Protein AF-A0A0D2S677-F1 (afdb_monomer_lite)

Secondary structure (DSSP, 8-state):
-HHHHHHHHHHHHHHHHHHHHHHHHHHHHHHTTTS-HHHHHHHHHHHHHHHHHHHHHHHHHHHHHHTSS-TTTHHHHHHHSTHHHHHHHHHHHHHHHHHHHHHHHHHHS--THHHHHHHHHHHHHHHHHHHHHHHHHHHHHHHHHTS-S-------------------------------------------------------------------------SHHHHHHHHHHHHHHHHHHHHHHHHHHHHHHHHHHHHHHHHHHHHHHHHHHHHHHHHHHHHHHHHHHHHHHHHHHHHHHHHHHHHHHHHHHHHHHHHHHHHHHHHHHHHHHHHHHHHHHHHHHHHHHHHHHHHHHHHHHHHHHHHHHHHHHHHHHHHHHHHHHHHHHHHHHHHHHHHHHHHHHHHHHHHHHHHHHHHHHHHHHHHHHHHHHHHHHHHHHHHHHHHHHHHHHHHHHHHHHHHHHHHHHHHHHHHHHHHHHHHHHHHHHHHHHHHHHHHHHHHHHHHHHHHHHHHHHHHHHHHHHHHHHHHHTTTGGGS-S-SSS--

InterPro domains:
  IPR011684 Protein Networked (NET), actin-binding (NAB) domain [PF07765] (74-137)
  IPR011684 Protein Networked (NET), actin-binding (NAB) domain [PS51774] (72-143)
  IPR051861 NET actin-binding domain-containing protein [PTHR32258] (63-414)

Sequence (547 aa):
VPSHTLHLLVLFLHFILFICFFIIIILSKFIQKLCSKPIFHFCSALLLLSFFSLRQKMEVDMMNKVDSKNLKSCWWDSHLNPENSEWLAENSKEMDLNVKQIVKLVEDNSEDVTKSKVIVQVQELYRIYRNLAERYDHLTGELRKTQGPDSGLDQISPMVTPDKPVQQASSFSSVGGSSEKEGTESSSFSSDSDSESFISSVNVYLSSAMDTDKSKMRENRRYEELNEKLTRYEEELRDSNLKLLLAEEEIVKLNTKLKKSESLELELQKQIIELEACFSNSNSEVMRLMEELSTSKENIKASEEEIVMLNAQNLRYENDLLNRGHEVEELKGALCDARDNFSIQKASFQSEIFGLLEKETLLEARLKEWELHGSVLEEKIRQRETKNSEIESLLVVQETNLQGQINQLKTELNEKGIHIEALNKNLDKMKLKYDMLMKDKDCVTATVNNLVAEVRSRDLQIRQMEDHLQQLSKEHMQLTKNLEDELKLKIKDLEKEVDKQRNMILDVSEEKREVIRQLTFSLDHYRSGYKELQTFLKHKRQAFIAL

pLDDT: mean 71.23, std 22.9, range [22.16, 98.56]

Structure (mmCIF, N/CA/C/O backbone):
data_AF-A0A0D2S677-F1
#
_entry.id   AF-A0A0D2S677-F1
#
loop_
_atom_site.group_PDB
_atom_site.id
_atom_site.type_symbol
_atom_site.label_atom_id
_atom_site.label_alt_id
_atom_site.label_comp_id
_atom_site.label_asym_id
_atom_site.label_entity_id
_atom_site.label_seq_id
_atom_site.pdbx_PDB_ins_code
_atom_site.Cartn_x
_atom_site.Cartn_y
_atom_site.Cartn_z
_atom_site.occupancy
_atom_site.B_iso_or_equiv
_atom_site.auth_seq_id
_atom_site.auth_comp_id
_atom_site.auth_asym_id
_atom_site.auth_atom_id
_atom_site.pdbx_PDB_model_num
ATOM 1 N N . VAL A 1 1 ? -4.656 -0.477 48.485 1.00 44.81 1 VAL A N 1
ATOM 2 C CA . VAL A 1 1 ? -4.682 0.955 48.082 1.00 44.81 1 VAL A CA 1
ATOM 3 C C . VAL A 1 1 ? -3.492 1.394 47.212 1.00 44.81 1 VAL A C 1
ATOM 5 O O . VAL A 1 1 ? -3.778 1.930 46.150 1.00 44.81 1 VAL A O 1
ATOM 8 N N . PRO A 1 2 ? -2.195 1.213 47.561 1.00 46.59 2 PRO A N 1
ATOM 9 C CA . PRO A 1 2 ? -1.098 1.859 46.809 1.00 46.59 2 PRO A CA 1
ATOM 10 C C . PRO A 1 2 ? -0.902 1.358 45.363 1.00 46.59 2 PRO A C 1
ATOM 12 O O . PRO A 1 2 ? -0.375 2.095 44.532 1.00 46.59 2 PRO A O 1
ATOM 15 N N . SER A 1 3 ? -1.358 0.142 45.046 1.00 45.03 3 SER A N 1
ATOM 16 C CA . SER A 1 3 ? -1.273 -0.459 43.708 1.00 45.03 3 SER A CA 1
ATOM 17 C C . SER A 1 3 ? -2.014 0.342 42.632 1.00 45.03 3 SER A C 1
ATOM 19 O O . SER A 1 3 ? -1.424 0.654 41.603 1.00 45.03 3 SER A O 1
ATOM 21 N N . HIS A 1 4 ? -3.274 0.725 42.870 1.00 43.78 4 HIS A N 1
ATOM 22 C CA . HIS A 1 4 ? -4.080 1.439 41.869 1.00 43.78 4 HIS A CA 1
ATOM 23 C C . HIS A 1 4 ? -3.496 2.808 41.512 1.00 43.78 4 HIS A C 1
ATOM 25 O O . HIS A 1 4 ? -3.461 3.154 40.337 1.00 43.78 4 HIS A O 1
ATOM 31 N N . THR A 1 5 ? -2.967 3.554 42.489 1.00 50.25 5 THR A N 1
ATOM 32 C CA . THR A 1 5 ? -2.292 4.837 42.222 1.00 50.25 5 THR A CA 1
ATOM 33 C C . THR A 1 5 ? -1.045 4.672 41.354 1.00 50.25 5 THR A C 1
ATOM 35 O O . THR A 1 5 ? -0.823 5.484 40.462 1.00 50.25 5 THR A O 1
ATOM 38 N N . LEU A 1 6 ? -0.264 3.604 41.559 1.00 50.34 6 LEU A N 1
ATOM 39 C CA . LEU A 1 6 ? 0.903 3.316 40.723 1.00 50.34 6 LEU A CA 1
ATOM 40 C C . LEU A 1 6 ? 0.476 2.915 39.300 1.00 50.34 6 LEU A C 1
ATOM 42 O O . LEU A 1 6 ? 1.029 3.40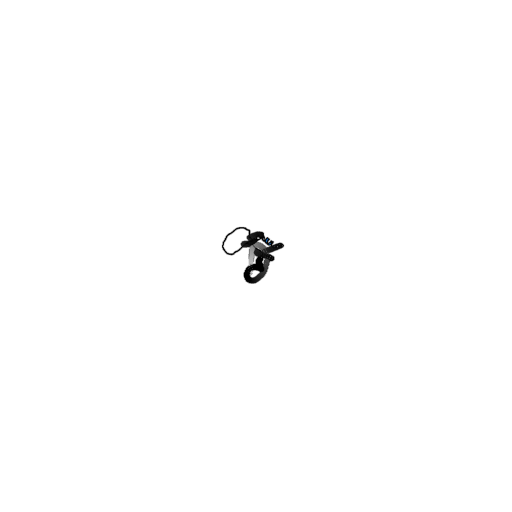2 38.319 1.00 50.34 6 LEU A O 1
ATOM 46 N N . HIS A 1 7 ? -0.557 2.078 39.190 1.00 49.19 7 HIS A N 1
ATOM 47 C CA . HIS A 1 7 ? -1.068 1.584 37.912 1.00 49.19 7 HIS A CA 1
ATOM 48 C C . HIS A 1 7 ? -1.702 2.692 37.055 1.00 49.19 7 HIS A C 1
ATOM 50 O O . HIS A 1 7 ? -1.556 2.676 35.834 1.00 49.19 7 HIS A O 1
ATOM 56 N N . LEU A 1 8 ? -2.366 3.673 37.679 1.00 53.38 8 LEU A N 1
ATOM 57 C CA . LEU A 1 8 ? -2.910 4.846 36.990 1.00 53.38 8 LEU A CA 1
ATOM 58 C C . LEU A 1 8 ? -1.793 5.761 36.465 1.00 53.38 8 LEU A C 1
ATOM 60 O O . LEU A 1 8 ? -1.881 6.264 35.349 1.00 53.38 8 LEU A O 1
ATOM 64 N N . LEU A 1 9 ? -0.720 5.928 37.243 1.00 53.38 9 LEU A N 1
ATOM 65 C CA . LEU A 1 9 ? 0.429 6.758 36.878 1.00 53.38 9 LEU A CA 1
ATOM 66 C C . LEU A 1 9 ? 1.237 6.126 35.727 1.00 53.38 9 LEU A C 1
ATOM 68 O O . LEU A 1 9 ? 1.611 6.825 34.788 1.00 53.38 9 LEU A O 1
ATOM 72 N N . VAL A 1 10 ? 1.396 4.795 35.724 1.00 57.75 10 VAL A N 1
ATOM 73 C CA . VAL A 1 10 ? 1.942 4.033 34.583 1.00 57.75 10 VAL A CA 1
ATOM 74 C C . VAL A 1 10 ? 1.065 4.186 33.333 1.00 57.75 10 VAL A C 1
ATOM 76 O O . VAL A 1 10 ? 1.592 4.462 32.258 1.00 57.75 10 VAL A O 1
ATOM 79 N N . LEU A 1 11 ? -0.264 4.071 33.455 1.00 58.09 11 LEU A N 1
ATOM 80 C CA . LEU A 1 11 ? -1.185 4.276 32.326 1.00 58.09 11 LEU A CA 1
ATOM 81 C C . LEU A 1 11 ? -1.104 5.706 31.763 1.00 58.09 11 LEU A C 1
ATOM 83 O O . LEU A 1 11 ? -1.113 5.881 30.546 1.00 58.09 11 LEU A O 1
ATOM 87 N N . PHE A 1 12 ? -0.960 6.719 32.622 1.00 59.00 12 PHE A N 1
ATOM 88 C CA . PHE A 1 12 ? -0.811 8.115 32.205 1.00 59.00 12 PHE A CA 1
ATOM 89 C C . PHE A 1 12 ? 0.530 8.376 31.493 1.00 59.00 12 PHE A C 1
ATOM 91 O O . PHE A 1 12 ? 0.554 9.038 30.456 1.00 59.00 12 PHE A O 1
ATOM 98 N N . LEU A 1 13 ? 1.632 7.782 31.968 1.00 58.38 13 LEU A N 1
ATOM 99 C CA . LEU A 1 13 ? 2.921 7.794 31.261 1.00 58.38 13 LEU A CA 1
ATOM 100 C C . LEU A 1 13 ? 2.840 7.092 29.898 1.00 58.38 13 LEU A C 1
ATOM 102 O O . LEU A 1 13 ? 3.327 7.636 28.908 1.00 58.38 13 LEU A O 1
ATOM 106 N N . HIS A 1 14 ? 2.180 5.933 29.811 1.00 61.50 14 HIS A N 1
ATOM 107 C CA . HIS A 1 14 ? 1.929 5.261 28.532 1.00 61.50 14 HIS A CA 1
ATOM 108 C C . HIS A 1 14 ? 1.086 6.122 27.578 1.00 61.50 14 HIS A C 1
ATOM 110 O O . HIS A 1 14 ? 1.375 6.155 26.385 1.00 61.50 14 HIS A O 1
ATOM 116 N N . PHE A 1 15 ? 0.091 6.855 28.086 1.00 62.25 15 PHE A N 1
ATOM 117 C CA . PHE A 1 15 ? -0.736 7.765 27.291 1.00 62.25 15 PHE A CA 1
ATOM 118 C C . PHE A 1 15 ? 0.059 8.969 26.757 1.00 62.25 15 PHE A C 1
ATOM 120 O O . PHE A 1 15 ? -0.035 9.286 25.572 1.00 62.25 15 PHE A O 1
ATOM 127 N N . ILE A 1 16 ? 0.913 9.588 27.582 1.00 62.34 16 ILE A N 1
ATOM 128 C CA . ILE A 1 16 ? 1.819 10.666 27.148 1.00 62.34 16 ILE A CA 1
ATOM 129 C C . ILE A 1 16 ? 2.815 10.152 26.100 1.00 62.34 16 ILE A C 1
ATOM 131 O O . ILE A 1 16 ? 2.969 10.766 25.046 1.00 62.34 16 ILE A O 1
ATOM 135 N N . LEU A 1 17 ? 3.453 9.001 26.342 1.00 62.91 17 LEU A N 1
ATOM 136 C CA . LEU A 1 17 ? 4.380 8.385 25.387 1.00 62.91 17 LEU A CA 1
ATOM 137 C C . LEU A 1 17 ? 3.688 8.037 24.060 1.00 62.91 17 LEU A C 1
ATOM 139 O O . LEU A 1 17 ? 4.271 8.255 22.999 1.00 62.91 17 LEU A O 1
ATOM 143 N N . PHE A 1 18 ? 2.438 7.565 24.105 1.00 62.03 18 PHE A N 1
ATOM 144 C CA . PHE A 1 18 ? 1.620 7.301 22.921 1.00 62.03 18 PHE A CA 1
ATOM 145 C C . PHE A 1 18 ? 1.314 8.585 22.134 1.00 62.03 18 PHE A C 1
ATOM 147 O O . PHE A 1 18 ? 1.491 8.601 20.917 1.00 62.03 18 PHE A O 1
ATOM 154 N N . ILE A 1 19 ? 0.939 9.680 22.807 1.00 63.22 19 ILE A N 1
ATOM 155 C CA . ILE A 1 19 ? 0.724 10.991 22.169 1.00 63.22 19 ILE A CA 1
ATOM 156 C C . ILE A 1 19 ? 2.015 11.501 21.516 1.00 63.22 19 ILE A C 1
ATOM 158 O O . ILE A 1 19 ? 1.998 11.867 20.340 1.00 63.22 19 ILE A O 1
ATOM 162 N N . CYS A 1 20 ? 3.146 11.473 22.227 1.00 59.34 20 CYS A N 1
ATOM 163 C CA . CYS A 1 20 ? 4.442 11.886 21.684 1.00 59.34 20 CYS A CA 1
ATOM 164 C C . CYS A 1 20 ? 4.842 11.047 20.460 1.00 59.34 20 CYS A C 1
ATOM 166 O O . CYS A 1 20 ? 5.256 11.598 19.441 1.00 59.34 20 CYS A O 1
ATOM 168 N N . PHE A 1 21 ? 4.658 9.725 20.516 1.00 60.59 21 PHE A N 1
ATOM 169 C CA . PHE A 1 21 ? 4.908 8.820 19.393 1.00 60.59 21 PHE A CA 1
ATOM 170 C C . PHE A 1 21 ? 3.996 9.117 18.190 1.00 60.59 21 PHE A C 1
ATOM 172 O O . PHE A 1 21 ? 4.463 9.153 17.051 1.00 60.59 21 PHE A O 1
ATOM 179 N N . PHE A 1 22 ? 2.714 9.413 18.427 1.00 58.66 22 PHE A N 1
ATOM 180 C CA . PHE A 1 22 ? 1.761 9.776 17.376 1.00 58.66 22 PHE A CA 1
ATOM 181 C C . PHE A 1 22 ? 2.117 11.118 16.711 1.00 58.66 22 PHE A C 1
ATOM 183 O O . PHE A 1 22 ? 2.097 11.224 15.483 1.00 58.66 22 PHE A O 1
ATOM 190 N N . ILE A 1 23 ? 2.534 12.116 17.498 1.00 63.50 23 ILE A N 1
ATOM 191 C CA . ILE A 1 23 ? 3.050 13.403 17.002 1.00 63.50 23 ILE A CA 1
ATOM 192 C C . ILE A 1 23 ? 4.321 13.190 16.165 1.00 63.50 23 ILE A C 1
ATOM 194 O O . ILE A 1 23 ? 4.426 13.745 15.072 1.00 63.50 23 ILE A O 1
ATOM 198 N N . ILE A 1 24 ? 5.253 12.337 16.606 1.00 61.03 24 ILE A N 1
ATOM 199 C CA . ILE A 1 24 ? 6.469 11.999 15.846 1.00 61.03 24 ILE A CA 1
ATOM 200 C C . ILE A 1 24 ? 6.128 11.295 14.521 1.00 61.03 24 ILE A C 1
ATOM 202 O O . ILE A 1 24 ? 6.734 11.610 13.497 1.00 61.03 24 ILE A O 1
ATOM 206 N N . ILE A 1 25 ? 5.126 10.408 14.484 1.00 60.56 25 ILE A N 1
ATOM 207 C CA . ILE A 1 25 ? 4.643 9.788 13.235 1.00 60.56 25 ILE A CA 1
ATOM 208 C C . ILE A 1 25 ? 4.041 10.833 12.284 1.00 60.56 25 ILE A C 1
ATOM 210 O O . ILE A 1 25 ? 4.297 10.779 11.078 1.00 60.56 25 ILE A O 1
ATOM 214 N N . ILE A 1 26 ? 3.267 11.794 12.802 1.00 61.59 26 ILE A N 1
ATOM 215 C CA . ILE A 1 26 ? 2.701 12.894 12.006 1.00 61.59 26 ILE A CA 1
ATOM 216 C C . ILE A 1 26 ? 3.823 13.774 11.437 1.00 61.59 26 ILE A C 1
ATOM 218 O O . ILE A 1 26 ? 3.845 14.016 10.230 1.00 61.59 26 ILE A O 1
ATOM 222 N N . LEU A 1 27 ? 4.787 14.188 12.265 1.00 58.72 27 LEU A N 1
ATOM 223 C CA . LEU A 1 27 ? 5.945 14.983 11.845 1.00 58.72 27 LEU A CA 1
ATOM 224 C C . LEU A 1 27 ? 6.817 14.234 10.828 1.00 58.72 27 LEU A C 1
ATOM 226 O O . LEU A 1 27 ? 7.217 14.815 9.823 1.00 58.72 27 LEU A O 1
ATOM 230 N N . SER A 1 28 ? 7.049 12.934 11.022 1.00 57.84 28 SER A N 1
ATOM 231 C CA . SER A 1 28 ? 7.788 12.097 10.070 1.00 57.84 28 SER A CA 1
ATOM 232 C C . SER A 1 28 ? 7.082 12.039 8.709 1.00 57.84 28 SER A C 1
ATOM 234 O O . SER A 1 28 ? 7.699 12.345 7.688 1.00 57.84 28 SER A O 1
ATOM 236 N N . LYS A 1 29 ? 5.764 11.780 8.675 1.00 58.19 29 LYS A N 1
ATOM 237 C CA . LYS A 1 29 ? 4.960 11.812 7.435 1.00 58.19 29 LYS A CA 1
ATOM 238 C C . LYS A 1 29 ? 4.875 13.206 6.796 1.00 58.19 29 LYS A C 1
ATOM 240 O O . LYS A 1 29 ? 4.727 13.305 5.579 1.00 58.19 29 LYS A O 1
ATOM 245 N N . PHE A 1 30 ? 4.974 14.274 7.586 1.00 56.78 30 PHE A N 1
ATOM 246 C CA . PHE A 1 30 ? 5.028 15.654 7.098 1.00 56.78 30 PHE A CA 1
ATOM 247 C C . PHE A 1 30 ? 6.376 15.947 6.417 1.00 56.78 30 PHE A C 1
ATOM 249 O O . PHE A 1 30 ? 6.400 16.386 5.269 1.00 56.78 30 PHE A O 1
ATOM 256 N N . ILE A 1 31 ? 7.497 15.587 7.054 1.00 55.44 31 ILE A N 1
ATOM 257 C CA . ILE A 1 31 ? 8.855 15.718 6.492 1.00 55.44 31 ILE A CA 1
ATOM 258 C C . ILE A 1 31 ? 9.022 14.839 5.239 1.00 55.44 31 ILE A C 1
ATOM 260 O O . ILE A 1 31 ? 9.578 15.294 4.239 1.00 55.44 31 ILE A O 1
ATOM 264 N N . GLN A 1 32 ? 8.459 13.624 5.232 1.00 54.28 32 GLN A N 1
ATOM 265 C CA . GLN A 1 32 ? 8.427 12.725 4.066 1.00 54.28 32 GLN A CA 1
ATOM 266 C C . GLN A 1 32 ? 7.766 13.364 2.829 1.00 54.28 32 GLN A C 1
ATOM 268 O O . GLN A 1 32 ? 8.031 12.955 1.701 1.00 54.28 32 GLN A O 1
ATOM 273 N N . LYS A 1 33 ? 6.903 14.367 3.036 1.00 55.94 33 LYS A N 1
ATOM 274 C CA . LYS A 1 33 ? 6.164 15.083 1.989 1.00 55.94 33 LYS A CA 1
ATOM 275 C C . LYS A 1 33 ? 6.816 16.411 1.573 1.00 55.94 33 LYS A C 1
ATOM 277 O O . LYS A 1 33 ? 6.329 17.048 0.644 1.00 55.94 33 LYS A O 1
ATOM 282 N N . LEU A 1 34 ? 7.893 16.820 2.249 1.00 50.41 34 LEU A N 1
ATOM 283 C CA . LEU A 1 34 ? 8.564 18.116 2.073 1.00 50.41 34 LEU A CA 1
ATOM 284 C C . LEU A 1 34 ? 10.049 18.007 1.689 1.00 50.41 34 LEU A C 1
ATOM 286 O O . LEU A 1 34 ? 10.662 19.024 1.377 1.00 50.41 34 LEU A O 1
ATOM 290 N N . CYS A 1 35 ? 10.654 16.817 1.730 1.00 47.94 35 CYS A N 1
ATOM 291 C CA . CYS A 1 35 ? 12.100 16.650 1.565 1.00 47.94 35 CYS A CA 1
ATOM 292 C C . CYS A 1 35 ? 12.488 15.461 0.677 1.00 47.94 35 CYS A C 1
ATOM 294 O O . CYS A 1 35 ? 11.911 14.376 0.754 1.00 47.94 35 CYS A O 1
ATOM 296 N N . SER A 1 36 ? 13.541 15.650 -0.123 1.00 53.97 36 SER A N 1
ATOM 297 C CA . SER A 1 36 ? 14.171 14.595 -0.924 1.00 53.97 36 SER A CA 1
ATOM 298 C C . SER A 1 36 ? 14.683 13.444 -0.049 1.00 53.97 36 SER A C 1
ATOM 300 O O . SER A 1 36 ? 15.200 13.675 1.046 1.00 53.97 36 SER A O 1
ATOM 302 N N . LYS A 1 37 ? 14.609 12.204 -0.565 1.00 52.22 37 LYS A N 1
ATOM 303 C CA . LYS A 1 37 ? 14.926 10.944 0.149 1.00 52.22 37 LYS A CA 1
ATOM 304 C C . LYS A 1 37 ? 16.087 11.009 1.171 1.00 52.22 37 LYS A C 1
ATOM 306 O O . LYS A 1 37 ? 15.841 10.630 2.315 1.00 52.22 37 LYS A O 1
ATOM 311 N N . PRO A 1 38 ? 17.314 11.479 0.849 1.00 46.56 38 PRO A N 1
ATOM 312 C CA . PRO A 1 38 ? 18.413 11.494 1.826 1.00 46.56 38 PRO A CA 1
ATOM 313 C C . PRO A 1 38 ? 18.155 12.405 3.040 1.00 46.56 38 PRO A C 1
ATOM 315 O O . PRO A 1 38 ? 18.511 12.043 4.159 1.00 46.56 38 PRO A O 1
ATOM 318 N N . ILE A 1 39 ? 17.488 13.548 2.846 1.00 49.88 39 ILE A N 1
ATOM 319 C CA . ILE A 1 39 ? 17.162 14.493 3.926 1.00 49.88 39 ILE A CA 1
ATOM 320 C C . ILE A 1 39 ? 16.097 13.887 4.850 1.00 49.88 39 ILE A C 1
ATOM 322 O O . ILE A 1 39 ? 16.225 13.963 6.070 1.00 49.88 39 ILE A O 1
ATOM 326 N N . PHE A 1 40 ? 15.094 13.200 4.287 1.00 57.00 40 PHE A N 1
ATOM 327 C CA . PHE A 1 40 ? 14.080 12.487 5.072 1.00 57.00 40 PHE A CA 1
ATOM 328 C C . PHE A 1 40 ? 14.701 11.450 6.026 1.00 57.00 40 PHE A C 1
ATOM 330 O O . PHE A 1 40 ? 14.352 11.426 7.207 1.00 57.00 40 PHE A O 1
ATOM 337 N N . HIS A 1 41 ? 15.658 10.640 5.558 1.00 50.28 41 HIS A N 1
ATOM 338 C CA . HIS A 1 41 ? 16.347 9.675 6.424 1.00 50.28 41 HIS A CA 1
ATOM 339 C C . HIS A 1 41 ? 17.154 10.356 7.542 1.00 50.28 41 HIS A C 1
ATOM 341 O O . HIS A 1 41 ? 17.105 9.897 8.683 1.00 50.28 41 HIS A O 1
ATOM 347 N N . PHE A 1 42 ? 17.835 11.469 7.250 1.00 51.31 42 PHE A N 1
ATOM 348 C CA . PHE A 1 42 ? 18.611 12.221 8.242 1.00 51.31 42 PHE A CA 1
ATOM 349 C C . PHE A 1 42 ? 17.722 12.856 9.327 1.00 51.31 42 PHE A C 1
ATOM 351 O O . PHE A 1 42 ? 17.968 12.673 10.520 1.00 51.31 42 PHE A O 1
ATOM 358 N N . CYS A 1 43 ? 16.633 13.526 8.936 1.00 51.22 43 CYS A N 1
ATOM 359 C CA . CYS A 1 43 ? 15.673 14.109 9.877 1.00 51.22 43 CYS A CA 1
ATOM 360 C C . CYS A 1 43 ? 14.933 13.042 10.702 1.00 51.22 43 CYS A C 1
ATOM 362 O O . CYS A 1 43 ? 14.715 13.235 11.896 1.00 51.22 43 CYS A O 1
ATOM 364 N N . SER A 1 44 ? 14.585 11.900 10.098 1.00 56.12 44 SER A N 1
ATOM 365 C CA . SER A 1 44 ? 13.955 10.778 10.809 1.00 56.12 44 SER A CA 1
ATOM 366 C C . SER A 1 44 ? 14.901 10.162 11.852 1.00 56.12 44 SER A C 1
ATOM 368 O O . SER A 1 44 ? 14.495 9.924 12.989 1.00 56.12 44 SER A O 1
ATOM 370 N N . ALA A 1 45 ? 16.187 9.995 11.519 1.00 53.94 45 ALA A N 1
ATOM 371 C CA . ALA A 1 45 ? 17.202 9.538 12.469 1.00 53.94 45 ALA A CA 1
ATOM 372 C C . ALA A 1 45 ? 17.392 10.521 13.640 1.00 53.94 45 ALA A C 1
ATOM 374 O O . ALA A 1 45 ? 17.439 10.091 14.792 1.00 53.94 45 ALA A O 1
ATOM 375 N N . LEU A 1 46 ? 17.432 11.832 13.372 1.00 55.88 46 LEU A N 1
ATOM 376 C CA . LEU A 1 46 ? 17.518 12.866 14.412 1.00 55.88 46 LEU A CA 1
ATOM 377 C C . LEU A 1 46 ? 16.304 12.868 15.356 1.00 55.88 46 LEU A C 1
ATOM 379 O O . LEU A 1 46 ? 16.490 12.987 16.565 1.00 55.88 46 LEU A O 1
ATOM 383 N N . LEU A 1 47 ? 15.085 12.687 14.836 1.00 61.09 47 LEU A N 1
ATOM 384 C CA . LEU A 1 47 ? 13.865 12.588 15.652 1.00 61.09 47 LEU A CA 1
ATOM 385 C C . LEU A 1 47 ? 13.831 11.316 16.516 1.00 61.09 47 LEU A C 1
ATOM 387 O O . LEU A 1 47 ? 13.381 11.356 17.660 1.00 61.09 47 LEU A O 1
ATOM 391 N N . LEU A 1 48 ? 14.328 10.188 16.002 1.00 60.31 48 LEU A N 1
ATOM 392 C CA . LEU A 1 48 ? 14.437 8.951 16.782 1.00 60.31 48 LEU A CA 1
ATOM 393 C C . LEU A 1 48 ? 15.518 9.056 17.870 1.00 60.31 48 LEU A C 1
ATOM 395 O O . LEU A 1 48 ? 15.295 8.607 18.993 1.00 60.31 48 LEU A O 1
ATOM 399 N N . LEU A 1 49 ? 16.656 9.691 17.572 1.00 57.84 49 LEU A N 1
ATOM 400 C CA . LEU A 1 49 ? 17.724 9.945 18.545 1.00 57.84 49 LEU A CA 1
ATOM 401 C C . LEU A 1 49 ? 17.286 10.924 19.643 1.00 57.84 49 LEU A C 1
ATOM 403 O O . LEU A 1 49 ? 17.565 10.675 20.817 1.00 57.84 49 LEU A O 1
ATOM 407 N N . SER A 1 50 ? 16.567 12.000 19.301 1.00 55.91 50 SER A N 1
ATOM 408 C CA . SER A 1 50 ? 16.052 12.940 20.302 1.00 55.91 50 SER A CA 1
ATOM 409 C C . SER A 1 50 ? 14.990 12.293 21.193 1.00 55.91 50 SER A C 1
ATOM 411 O O . SER A 1 50 ? 15.049 12.464 22.409 1.00 55.91 50 SER A O 1
ATOM 413 N N . PHE A 1 51 ? 14.096 11.464 20.639 1.00 57.56 51 PHE A N 1
ATOM 414 C CA . PHE A 1 51 ? 13.139 10.680 21.426 1.00 57.56 51 PHE A CA 1
ATOM 415 C C . PHE A 1 51 ? 13.829 9.677 22.364 1.00 57.56 51 PHE A C 1
ATOM 417 O O . PHE A 1 51 ? 13.461 9.582 23.534 1.00 57.56 51 PHE A O 1
ATOM 424 N N . PHE A 1 52 ? 14.854 8.957 21.894 1.00 53.06 52 PHE A N 1
ATOM 425 C CA . PHE A 1 52 ? 15.586 7.996 22.727 1.00 53.06 52 PHE A CA 1
ATOM 426 C C . PHE A 1 52 ? 16.359 8.691 23.860 1.00 53.06 52 PHE A C 1
ATOM 428 O O . PHE A 1 52 ? 16.346 8.218 24.996 1.00 53.06 52 PHE A O 1
ATOM 435 N N . SER A 1 53 ? 16.962 9.849 23.573 1.00 52.47 53 SER A N 1
ATOM 436 C CA . SER A 1 53 ? 17.641 10.693 24.563 1.00 52.47 53 SER A CA 1
ATOM 437 C C . SER A 1 53 ? 16.662 11.279 25.591 1.00 52.47 53 SER A C 1
ATOM 439 O O . SER A 1 53 ? 16.910 11.201 26.793 1.00 52.47 53 SER A O 1
ATOM 441 N N . LEU A 1 54 ? 15.496 11.774 25.154 1.00 52.56 54 LEU A N 1
ATOM 442 C CA . LEU A 1 54 ? 14.450 12.286 26.046 1.00 52.56 54 LEU A CA 1
ATOM 443 C C . LEU A 1 54 ? 13.858 11.174 26.929 1.00 52.56 54 LEU A C 1
ATOM 445 O O . LEU A 1 54 ? 13.611 11.393 28.115 1.00 52.56 54 LEU A O 1
ATOM 449 N N . ARG A 1 55 ? 13.697 9.961 26.381 1.00 53.97 55 ARG A N 1
ATOM 450 C CA . ARG A 1 55 ? 13.295 8.780 27.151 1.00 53.97 55 ARG A CA 1
ATOM 451 C C . ARG A 1 55 ? 14.340 8.428 28.211 1.00 53.97 55 ARG A C 1
ATOM 453 O O . ARG A 1 55 ? 13.969 8.309 29.373 1.00 53.97 55 ARG A O 1
ATOM 460 N N . GLN A 1 56 ? 15.622 8.323 27.848 1.00 48.34 56 GLN A N 1
ATOM 461 C CA . GLN A 1 56 ? 16.695 8.076 28.821 1.00 48.34 56 GLN A CA 1
ATOM 462 C C . GLN A 1 56 ? 16.762 9.172 29.891 1.00 48.34 56 GLN A C 1
ATOM 464 O O . GLN A 1 56 ? 16.934 8.861 31.065 1.00 48.34 56 GLN A O 1
ATOM 469 N N . LYS A 1 57 ? 16.564 10.440 29.513 1.00 51.00 57 LYS A N 1
ATOM 470 C CA . LYS A 1 57 ? 16.507 11.576 30.440 1.00 51.00 57 LYS A CA 1
ATOM 471 C C . LYS A 1 57 ? 15.387 11.403 31.474 1.00 51.00 57 LYS A C 1
ATOM 473 O O . LYS A 1 57 ? 15.663 11.474 32.666 1.00 51.00 57 LYS A O 1
ATOM 478 N N . MET A 1 58 ? 14.162 11.092 31.038 1.00 52.00 58 MET A N 1
ATOM 479 C CA . MET A 1 58 ? 13.030 10.814 31.936 1.00 52.00 58 MET A CA 1
ATOM 480 C C . MET A 1 58 ? 13.225 9.551 32.792 1.00 52.00 58 MET A C 1
ATOM 482 O O . MET A 1 58 ? 12.820 9.529 33.950 1.00 52.00 58 MET A O 1
ATOM 486 N N . GLU A 1 59 ? 13.840 8.504 32.243 1.00 48.66 59 GLU A N 1
ATOM 487 C CA . GLU A 1 59 ? 14.095 7.230 32.930 1.00 48.66 59 GLU A CA 1
ATOM 488 C C . GLU A 1 59 ? 15.160 7.397 34.036 1.00 48.66 59 GLU A C 1
ATOM 490 O O . GLU A 1 59 ? 14.976 6.908 35.151 1.00 48.66 59 GLU A O 1
ATOM 495 N N . VAL A 1 60 ? 16.210 8.190 33.781 1.00 49.66 60 VAL A N 1
ATOM 496 C CA . VAL A 1 60 ? 17.242 8.571 34.765 1.00 49.66 60 VAL A CA 1
ATOM 497 C C . VAL A 1 60 ? 16.706 9.553 35.813 1.00 49.66 60 VAL A C 1
ATOM 499 O O . VAL A 1 60 ? 16.908 9.332 37.007 1.00 49.66 60 VAL A O 1
ATOM 502 N N . ASP A 1 61 ? 15.988 10.605 35.405 1.00 48.00 61 ASP A N 1
ATOM 503 C CA . ASP A 1 61 ? 15.422 11.592 36.337 1.00 48.00 61 ASP A CA 1
ATOM 504 C C . ASP A 1 61 ? 14.287 10.988 37.204 1.00 48.00 61 ASP A C 1
ATOM 506 O O . ASP A 1 61 ? 14.046 11.473 38.311 1.00 48.00 61 ASP A O 1
ATOM 510 N N . MET A 1 62 ? 13.638 9.893 36.770 1.00 48.88 62 MET A N 1
ATOM 511 C CA . MET A 1 62 ? 12.800 9.055 37.643 1.00 48.88 62 MET A CA 1
ATOM 512 C C . MET A 1 62 ? 13.632 8.218 38.617 1.00 48.88 62 MET A C 1
ATOM 514 O O . MET A 1 62 ? 13.363 8.270 39.817 1.00 48.88 62 MET A O 1
ATOM 518 N N . MET A 1 63 ? 14.633 7.466 38.141 1.00 43.81 63 MET A N 1
ATOM 519 C CA . MET A 1 63 ? 15.410 6.559 39.000 1.00 43.81 63 MET A CA 1
ATOM 520 C C . MET A 1 63 ? 16.094 7.320 40.150 1.00 43.81 63 MET A C 1
ATOM 522 O O . MET A 1 63 ? 15.966 6.933 41.308 1.00 43.81 63 MET A O 1
ATOM 526 N N . ASN A 1 64 ? 16.679 8.487 39.851 1.00 46.78 64 ASN A N 1
ATOM 527 C CA . ASN A 1 64 ? 17.295 9.393 40.830 1.00 46.78 64 ASN A CA 1
ATOM 528 C C . ASN A 1 64 ? 16.314 9.960 41.884 1.00 46.78 64 ASN A C 1
ATOM 530 O O . ASN A 1 64 ? 16.750 10.536 42.879 1.00 46.78 64 ASN A O 1
ATOM 534 N N . LYS A 1 65 ? 14.994 9.841 41.675 1.00 45.34 65 LYS A N 1
ATOM 535 C CA . LYS A 1 65 ? 13.942 10.342 42.581 1.00 45.34 65 LYS A CA 1
ATOM 536 C C . LYS A 1 65 ? 13.283 9.241 43.425 1.00 45.34 65 LYS A C 1
ATOM 538 O O . LYS A 1 65 ? 12.551 9.571 44.357 1.00 45.34 65 LYS A O 1
ATOM 543 N N . VAL A 1 66 ? 13.532 7.960 43.129 1.00 40.94 66 VAL A N 1
ATOM 544 C CA . VAL A 1 66 ? 12.898 6.808 43.808 1.00 40.94 66 VAL A CA 1
ATOM 545 C C . VAL A 1 66 ? 13.535 6.486 45.167 1.00 40.94 66 VAL A C 1
ATOM 547 O O . VAL A 1 66 ? 12.830 6.033 46.067 1.00 40.94 66 VAL A O 1
ATOM 550 N N . ASP A 1 67 ? 14.822 6.787 45.367 1.00 36.88 67 ASP A N 1
ATOM 551 C CA . ASP A 1 67 ? 15.537 6.486 46.623 1.00 36.88 67 ASP A CA 1
ATOM 552 C C . ASP A 1 67 ? 15.074 7.325 47.837 1.00 36.88 67 ASP A C 1
ATOM 554 O O . ASP A 1 67 ? 15.374 6.993 48.989 1.00 36.88 67 ASP A O 1
ATOM 558 N N . SER A 1 68 ? 14.294 8.391 47.617 1.00 42.31 68 SER A N 1
ATOM 559 C CA . SER A 1 68 ? 13.706 9.191 48.697 1.00 42.31 68 SER A CA 1
ATOM 560 C C . SER A 1 68 ? 12.384 8.587 49.184 1.00 42.31 68 SER A C 1
ATOM 562 O O . SER A 1 68 ? 11.369 8.596 48.485 1.00 42.31 68 SER A O 1
ATOM 564 N N . LYS A 1 69 ? 12.369 8.093 50.429 1.00 42.34 69 LYS A N 1
ATOM 565 C CA . LYS A 1 69 ? 11.263 7.323 51.043 1.00 42.34 69 LYS A CA 1
ATOM 566 C C . LYS A 1 69 ? 9.998 8.136 51.401 1.00 42.34 69 LYS A C 1
ATOM 568 O O . LYS A 1 69 ? 9.345 7.833 52.394 1.00 42.34 69 LYS A O 1
ATOM 573 N N . ASN A 1 70 ? 9.622 9.142 50.607 1.00 41.91 70 ASN A N 1
ATOM 574 C CA . ASN A 1 70 ? 8.451 10.003 50.846 1.00 41.91 70 ASN A CA 1
ATOM 575 C C . ASN A 1 70 ? 7.531 10.147 49.609 1.00 41.91 70 ASN A C 1
ATOM 577 O O . ASN A 1 70 ? 7.011 11.217 49.288 1.00 41.91 70 ASN A O 1
ATOM 581 N N . LEU A 1 71 ? 7.314 9.021 48.917 1.00 39.72 71 LEU A N 1
ATOM 582 C CA . LEU A 1 71 ? 6.651 8.856 47.608 1.00 39.72 71 LEU A CA 1
ATOM 583 C C . LEU A 1 71 ? 5.141 9.210 47.524 1.00 39.72 71 LEU A C 1
ATOM 585 O O . LEU A 1 71 ? 4.440 8.686 46.658 1.00 39.72 71 LEU A O 1
ATOM 589 N N . LYS A 1 72 ? 4.606 10.081 48.393 1.00 44.50 72 LYS A N 1
ATOM 590 C CA . LYS A 1 72 ? 3.201 10.540 48.310 1.00 44.50 72 LYS A CA 1
ATOM 591 C C . LYS A 1 72 ? 2.931 12.038 48.480 1.00 44.50 72 LYS A C 1
ATOM 593 O O . LYS A 1 72 ? 1.893 12.461 47.985 1.00 44.50 72 LYS A O 1
ATOM 598 N N . SER A 1 73 ? 3.815 12.827 49.099 1.00 41.25 73 SER A N 1
ATOM 599 C CA . SER A 1 73 ? 3.605 14.288 49.206 1.00 41.25 73 SER A CA 1
ATOM 600 C C . SER A 1 73 ? 4.288 15.037 48.059 1.00 41.25 73 SER A C 1
ATOM 602 O O . SER A 1 73 ? 3.635 15.642 47.214 1.00 41.25 73 SER A O 1
ATOM 604 N N . CYS A 1 74 ? 5.613 14.902 47.945 1.00 47.84 74 CYS A N 1
ATOM 605 C CA . CYS A 1 74 ? 6.434 15.853 47.191 1.00 47.84 74 CYS A CA 1
ATOM 606 C C . CYS A 1 74 ? 6.206 15.906 45.669 1.00 47.84 74 CYS A C 1
ATOM 608 O O . CYS A 1 74 ? 6.675 16.854 45.045 1.00 47.84 74 CYS A O 1
ATOM 610 N N . TRP A 1 75 ? 5.542 14.929 45.040 1.00 38.75 75 TRP A N 1
ATOM 611 C CA . TRP A 1 75 ? 5.314 14.971 43.584 1.00 38.75 75 TRP A CA 1
ATOM 612 C C . TRP A 1 75 ? 4.161 15.906 43.191 1.00 38.75 75 TRP A C 1
ATOM 614 O O . TRP A 1 75 ? 4.250 16.558 42.157 1.00 38.75 75 TRP A O 1
ATOM 624 N N . TRP A 1 76 ? 3.118 16.022 44.019 1.00 35.56 76 TRP A N 1
ATOM 625 C CA . TRP A 1 76 ? 1.984 16.908 43.732 1.00 35.56 76 TRP A CA 1
ATOM 626 C C . TRP A 1 76 ? 2.329 18.369 44.038 1.00 35.56 76 TRP A C 1
ATOM 628 O O . TRP A 1 76 ? 2.190 19.218 43.159 1.00 35.56 76 TRP A O 1
ATOM 638 N N . ASP A 1 77 ? 2.900 18.636 45.218 1.00 38.88 77 ASP A N 1
ATOM 639 C CA . ASP A 1 77 ? 3.309 19.987 45.635 1.00 38.88 77 ASP A CA 1
ATOM 640 C C . ASP A 1 77 ? 4.331 20.618 44.664 1.00 38.88 77 ASP A C 1
ATOM 642 O O . ASP A 1 77 ? 4.248 21.803 44.347 1.00 38.88 77 ASP A O 1
ATOM 646 N N . SER A 1 78 ? 5.264 19.821 44.118 1.00 43.25 78 SER A N 1
ATOM 647 C CA . SER A 1 78 ? 6.269 20.321 43.159 1.00 43.25 78 SER A CA 1
ATOM 648 C C . SER A 1 78 ? 5.689 20.710 41.794 1.00 43.25 78 SER A C 1
ATOM 650 O O . SER A 1 78 ? 6.273 21.544 41.112 1.00 43.25 78 SER A O 1
ATOM 652 N N . HIS A 1 79 ? 4.580 20.099 41.361 1.00 46.06 79 HIS A N 1
ATOM 653 C CA . HIS A 1 79 ? 4.027 20.287 40.010 1.00 46.06 79 HIS A CA 1
ATOM 654 C C . HIS A 1 79 ? 2.784 21.195 39.961 1.00 46.06 79 HIS A C 1
ATOM 656 O O . HIS A 1 79 ? 2.284 21.485 38.873 1.00 46.06 79 HIS A O 1
ATOM 662 N N . LEU A 1 80 ? 2.314 21.686 41.115 1.00 42.16 80 LEU A N 1
ATOM 663 C CA . LEU A 1 80 ? 1.209 22.651 41.236 1.00 42.16 80 LEU A CA 1
ATOM 664 C C . LEU A 1 80 ? 1.661 24.062 41.676 1.00 42.16 80 LEU A C 1
ATOM 666 O O . LEU A 1 80 ? 0.841 24.981 41.731 1.00 42.16 80 LEU A O 1
ATOM 670 N N . ASN A 1 81 ? 2.959 24.248 41.938 1.00 42.75 81 ASN A N 1
ATOM 671 C CA . ASN A 1 81 ? 3.577 25.533 42.286 1.00 42.75 81 ASN A CA 1
ATOM 672 C C . ASN A 1 81 ? 3.670 26.496 41.064 1.00 42.75 81 ASN A C 1
ATOM 674 O O . ASN A 1 81 ? 3.496 26.065 39.919 1.00 42.75 81 ASN A O 1
ATOM 678 N N . PRO A 1 82 ? 3.908 27.814 41.259 1.00 42.12 82 PRO A N 1
ATOM 679 C CA . PRO A 1 82 ? 3.606 28.836 40.246 1.00 42.12 82 PRO A CA 1
ATOM 680 C C . PRO A 1 82 ? 4.501 28.820 38.996 1.00 42.12 82 PRO A C 1
ATOM 682 O O . PRO A 1 82 ? 4.064 29.308 37.950 1.00 42.12 82 PRO A O 1
ATOM 685 N N . GLU A 1 83 ? 5.697 28.223 39.064 1.00 46.09 83 GLU A N 1
ATOM 686 C CA . GLU A 1 83 ? 6.670 28.140 37.957 1.00 46.09 83 GLU A CA 1
ATOM 687 C C . GLU A 1 83 ? 6.078 27.565 36.660 1.00 46.09 83 GLU A C 1
ATOM 689 O O . GLU A 1 83 ? 6.496 27.948 35.571 1.00 46.09 83 GLU A O 1
ATOM 694 N N . ASN A 1 84 ? 5.064 26.694 36.738 1.00 48.12 84 ASN A N 1
ATOM 695 C CA . ASN A 1 84 ? 4.436 26.117 35.544 1.00 48.12 84 ASN A CA 1
ATOM 696 C C . ASN A 1 84 ? 3.757 27.193 34.663 1.00 48.12 84 ASN A C 1
ATOM 698 O O . ASN A 1 84 ? 3.732 27.065 33.444 1.00 48.12 84 ASN A O 1
ATOM 702 N N . SER A 1 85 ? 3.279 28.297 35.256 1.00 48.41 85 SER A N 1
ATOM 703 C CA . SER A 1 85 ? 2.750 29.443 34.493 1.00 48.41 85 SER A CA 1
ATOM 704 C C . SER A 1 85 ? 3.850 30.266 33.811 1.00 48.41 85 SER A C 1
ATOM 706 O O . SER A 1 85 ? 3.647 30.783 32.714 1.00 48.41 85 SER A O 1
ATOM 708 N N . GLU A 1 86 ? 5.036 30.339 34.418 1.00 52.62 86 GLU A N 1
ATOM 709 C CA . GLU A 1 86 ? 6.198 31.018 33.843 1.00 52.62 86 GLU A CA 1
ATOM 710 C C . GLU A 1 86 ? 6.823 30.175 32.723 1.00 52.62 86 GLU A C 1
ATOM 712 O O . GLU A 1 86 ? 7.084 30.701 31.644 1.00 52.62 86 GLU A O 1
ATOM 717 N N . TRP A 1 87 ? 6.937 28.853 32.904 1.00 56.16 87 TRP A N 1
ATOM 718 C CA . TRP A 1 87 ? 7.372 27.931 31.850 1.00 56.16 87 TRP A CA 1
ATOM 719 C C . TRP A 1 87 ? 6.402 27.895 30.662 1.00 56.16 87 TRP A C 1
ATOM 721 O O . TRP A 1 87 ? 6.850 27.951 29.517 1.00 56.16 87 TRP A O 1
ATOM 731 N N . LEU A 1 88 ? 5.083 27.858 30.898 1.00 56.53 88 LEU A N 1
ATOM 732 C CA . LEU A 1 88 ? 4.089 27.947 29.820 1.00 56.53 88 LEU A CA 1
ATOM 733 C C . LEU A 1 88 ? 4.164 29.292 29.090 1.00 56.53 88 LEU A C 1
ATOM 735 O O . LEU A 1 88 ? 4.103 29.315 27.861 1.00 56.53 88 LEU A O 1
ATOM 739 N N . ALA A 1 89 ? 4.355 30.402 29.809 1.00 62.56 89 ALA A N 1
ATOM 740 C CA . ALA A 1 89 ? 4.550 31.710 29.193 1.00 62.56 89 ALA A CA 1
ATOM 741 C C . ALA A 1 89 ? 5.848 31.775 28.368 1.00 62.56 89 ALA A C 1
ATOM 743 O O . ALA A 1 89 ? 5.825 32.292 27.253 1.00 62.56 89 ALA A O 1
ATOM 744 N N . GLU A 1 90 ? 6.964 31.243 28.871 1.00 60.69 90 GLU A N 1
ATOM 745 C CA . GLU A 1 90 ? 8.261 31.264 28.184 1.00 60.69 90 GLU A CA 1
ATOM 746 C C . GLU A 1 90 ? 8.263 30.362 26.943 1.00 60.69 90 GLU A C 1
ATOM 748 O O . GLU A 1 90 ? 8.597 30.816 25.852 1.00 60.69 90 GLU A O 1
ATOM 753 N N . ASN A 1 91 ? 7.756 29.133 27.063 1.00 53.09 91 ASN A N 1
ATOM 754 C CA . ASN A 1 91 ? 7.552 28.210 25.944 1.00 53.09 91 ASN A CA 1
ATOM 755 C C . ASN A 1 91 ? 6.560 28.787 24.909 1.00 53.09 91 ASN A C 1
ATOM 757 O O . ASN A 1 91 ? 6.776 28.685 23.703 1.00 53.09 91 ASN A O 1
ATOM 761 N N . SER A 1 92 ? 5.499 29.477 25.344 1.00 67.00 92 SER A N 1
ATOM 762 C CA . SER A 1 92 ? 4.573 30.162 24.430 1.00 67.00 92 SER A CA 1
ATOM 763 C C . SER A 1 92 ? 5.249 31.309 23.660 1.00 67.00 92 SER A C 1
ATOM 765 O O . SER A 1 92 ? 5.024 31.430 22.453 1.00 67.00 92 SER A O 1
ATOM 767 N N . LYS A 1 93 ? 6.133 32.096 24.301 1.00 68.06 93 LYS A N 1
ATOM 768 C CA . LYS A 1 93 ? 6.979 33.108 23.627 1.00 68.06 93 LYS A CA 1
ATOM 769 C C . LYS A 1 93 ? 7.968 32.460 22.655 1.00 68.06 93 LYS A C 1
ATOM 771 O O . LYS A 1 93 ? 8.116 32.948 21.537 1.00 68.06 93 LYS A O 1
ATOM 776 N N . GLU A 1 94 ? 8.633 31.377 23.060 1.00 60.66 94 GLU A N 1
ATOM 777 C CA . GLU A 1 94 ? 9.601 30.651 22.231 1.00 60.66 94 GLU A CA 1
ATOM 778 C C . GLU A 1 94 ? 8.920 30.056 20.990 1.00 60.66 94 GLU A C 1
ATOM 780 O O . GLU A 1 94 ? 9.396 30.229 19.870 1.00 60.66 94 GLU A O 1
ATOM 785 N N . MET A 1 95 ? 7.746 29.444 21.157 1.00 63.16 95 MET A N 1
ATOM 786 C CA . MET A 1 95 ? 6.931 28.945 20.052 1.00 63.16 95 MET A CA 1
ATOM 787 C C . MET A 1 95 ? 6.462 30.080 19.130 1.00 63.16 95 MET A C 1
ATOM 789 O O . MET A 1 95 ? 6.525 29.937 17.912 1.00 63.16 95 MET A O 1
ATOM 793 N N . ASP A 1 96 ? 6.041 31.225 19.676 1.00 70.00 96 ASP A N 1
ATOM 794 C CA . ASP A 1 96 ? 5.639 32.403 18.891 1.00 70.00 96 ASP A CA 1
ATOM 795 C C . ASP A 1 96 ? 6.832 33.021 18.125 1.00 70.00 96 ASP A C 1
ATOM 797 O O . ASP A 1 96 ? 6.672 33.500 17.001 1.00 70.00 96 ASP A O 1
ATOM 801 N N . LEU A 1 97 ? 8.053 32.954 18.675 1.00 67.06 97 LEU A N 1
ATOM 802 C CA . LEU A 1 97 ? 9.299 33.311 17.983 1.00 67.06 97 LEU A CA 1
ATOM 803 C C . LEU A 1 97 ? 9.624 32.311 16.861 1.00 67.06 97 LEU A C 1
ATOM 805 O O . LEU A 1 97 ? 9.885 32.723 15.730 1.00 67.06 97 LEU A O 1
ATOM 809 N N . ASN A 1 98 ? 9.571 31.010 17.152 1.00 57.41 98 ASN A N 1
ATOM 810 C CA . ASN A 1 98 ? 9.863 29.937 16.202 1.00 57.41 98 ASN A CA 1
ATOM 811 C C . ASN A 1 98 ? 8.863 29.930 15.036 1.00 57.41 98 ASN A C 1
ATOM 813 O O . ASN A 1 98 ? 9.267 29.806 13.882 1.00 57.41 98 ASN A O 1
ATOM 817 N N . VAL A 1 99 ? 7.574 30.165 15.295 1.00 71.38 99 VAL A N 1
ATOM 818 C CA . VAL A 1 99 ? 6.544 30.332 14.256 1.00 71.38 99 VAL A CA 1
ATOM 819 C C . VAL A 1 99 ? 6.840 31.547 13.374 1.00 71.38 99 VAL A C 1
ATOM 821 O O . VAL A 1 99 ? 6.759 31.431 12.153 1.00 71.38 99 VAL A O 1
ATOM 824 N N . LYS A 1 100 ? 7.259 32.687 13.943 1.00 75.00 100 LYS A N 1
ATOM 825 C CA . LYS A 1 100 ? 7.670 33.868 13.157 1.00 75.00 100 LYS A CA 1
ATOM 826 C C . LYS A 1 100 ? 8.916 33.599 12.309 1.00 75.00 100 LYS A C 1
ATOM 828 O O . LYS A 1 100 ? 8.959 34.025 11.158 1.00 75.00 100 LYS A O 1
ATOM 833 N N . GLN A 1 101 ? 9.898 32.860 12.832 1.00 65.00 101 GLN A N 1
ATOM 834 C CA . GLN A 1 101 ? 11.073 32.439 12.059 1.00 65.00 101 GLN A CA 1
ATOM 835 C C . GLN A 1 101 ? 10.698 31.475 10.924 1.00 65.00 101 GLN A C 1
ATOM 837 O O . GLN A 1 101 ? 11.160 31.661 9.803 1.00 65.00 101 GLN A O 1
ATOM 842 N N . ILE A 1 102 ? 9.829 30.490 11.175 1.00 62.84 102 ILE A N 1
ATOM 843 C CA . ILE A 1 102 ? 9.369 29.526 10.163 1.00 62.84 102 ILE A CA 1
ATOM 844 C C . ILE A 1 102 ? 8.552 30.222 9.070 1.00 62.84 102 ILE A C 1
ATOM 846 O O . ILE A 1 102 ? 8.805 29.982 7.892 1.00 62.84 102 ILE A O 1
ATOM 850 N N . VAL A 1 103 ? 7.616 31.110 9.429 1.00 72.38 103 VAL A N 1
ATOM 851 C CA . VAL A 1 103 ? 6.853 31.904 8.451 1.00 72.38 103 VAL A CA 1
ATOM 852 C C . VAL A 1 103 ? 7.805 32.740 7.600 1.00 72.38 103 VAL A C 1
ATOM 854 O O . VAL A 1 103 ? 7.740 32.638 6.379 1.00 72.38 103 VAL A O 1
ATOM 857 N N . LYS A 1 104 ? 8.761 33.452 8.212 1.00 72.94 104 LYS A N 1
ATOM 858 C CA . LYS A 1 104 ? 9.753 34.238 7.470 1.00 72.94 104 LYS A CA 1
ATOM 859 C C . LYS A 1 104 ? 10.622 33.376 6.543 1.00 72.94 104 LYS A C 1
ATOM 861 O O . LYS A 1 104 ? 10.810 33.726 5.385 1.00 72.94 104 LYS A O 1
ATOM 866 N N . LEU A 1 105 ? 11.112 32.224 7.004 1.00 62.69 105 LEU A N 1
ATOM 867 C CA . LEU A 1 105 ? 11.896 31.306 6.168 1.00 62.69 105 LEU A CA 1
ATOM 868 C C . LEU A 1 105 ? 11.077 30.752 4.989 1.00 62.69 105 LEU A C 1
ATOM 870 O O . LEU A 1 105 ? 11.624 30.575 3.904 1.00 62.69 105 LEU A O 1
ATOM 874 N N . VAL A 1 106 ? 9.773 30.520 5.165 1.00 68.31 106 VAL A N 1
ATOM 875 C CA . VAL A 1 106 ? 8.856 30.143 4.073 1.00 68.31 106 VAL A CA 1
ATOM 876 C C . VAL A 1 106 ? 8.550 31.333 3.151 1.00 68.31 106 VAL A C 1
ATOM 878 O O . VAL A 1 106 ? 8.346 31.137 1.952 1.00 68.31 106 VAL A O 1
ATOM 881 N N . GLU A 1 107 ? 8.562 32.565 3.665 1.00 72.62 107 GLU A N 1
ATOM 882 C CA . GLU A 1 107 ? 8.439 33.775 2.851 1.00 72.62 107 GLU A CA 1
ATOM 883 C C . GLU A 1 107 ? 9.684 34.048 1.996 1.00 72.62 107 GLU A C 1
ATOM 885 O O . GLU A 1 107 ? 9.520 34.408 0.829 1.00 72.62 107 GLU A O 1
ATOM 890 N N . ASP A 1 108 ? 10.884 33.820 2.532 1.00 65.69 108 ASP A N 1
ATOM 891 C CA . ASP A 1 108 ? 12.167 34.122 1.882 1.00 65.69 108 ASP A CA 1
ATOM 892 C C . ASP A 1 108 ? 12.619 33.049 0.853 1.00 65.69 108 ASP A C 1
ATOM 894 O O . ASP A 1 108 ? 13.509 33.325 0.052 1.00 65.69 108 ASP A O 1
ATOM 898 N N . ASN A 1 109 ? 12.036 31.833 0.844 1.00 57.25 109 ASN A N 1
ATOM 899 C CA . ASN A 1 109 ? 12.559 30.674 0.080 1.00 57.25 109 ASN A CA 1
ATOM 900 C C . ASN A 1 109 ? 11.579 29.991 -0.914 1.00 57.25 109 ASN A C 1
ATOM 902 O O . ASN A 1 109 ? 11.895 28.914 -1.420 1.00 57.25 109 ASN A O 1
ATOM 906 N N . SER A 1 110 ? 10.388 30.539 -1.199 1.00 56.16 110 SER A N 1
ATOM 907 C CA . SER A 1 110 ? 9.399 29.885 -2.090 1.00 56.16 110 SER A CA 1
ATOM 908 C C . SER A 1 110 ? 8.586 30.874 -2.928 1.00 56.16 110 SER A C 1
ATOM 910 O O . SER A 1 110 ? 7.978 31.795 -2.385 1.00 56.16 110 SER A O 1
ATOM 912 N N . GLU A 1 111 ? 8.469 30.613 -4.233 1.00 55.81 111 GLU A N 1
ATOM 913 C CA . GLU A 1 111 ? 7.640 31.412 -5.149 1.00 55.81 111 GLU A CA 1
ATOM 914 C C . GLU A 1 111 ? 6.153 30.976 -5.156 1.00 55.81 111 GLU A C 1
ATOM 916 O O . GLU A 1 111 ? 5.809 29.793 -5.073 1.00 55.81 111 GLU A O 1
ATOM 921 N N . ASP A 1 112 ? 5.279 31.985 -5.200 1.00 60.53 112 ASP A N 1
ATOM 922 C CA . ASP A 1 112 ? 3.815 32.015 -5.349 1.00 60.53 112 ASP A CA 1
ATOM 923 C C . ASP A 1 112 ? 2.910 31.020 -4.586 1.00 60.53 112 ASP A C 1
ATOM 925 O O . ASP A 1 112 ? 2.170 31.443 -3.695 1.00 60.53 112 ASP A O 1
ATOM 929 N N . VAL A 1 113 ? 2.852 29.728 -4.934 1.00 51.44 113 VAL A N 1
ATOM 930 C CA . VAL A 1 113 ? 1.648 28.909 -4.623 1.00 51.44 113 VAL A CA 1
ATOM 931 C C . VAL A 1 113 ? 1.753 28.078 -3.337 1.00 51.44 113 VAL A C 1
ATOM 933 O O . VAL A 1 113 ? 0.800 28.006 -2.556 1.00 51.44 113 VAL A O 1
ATOM 936 N N . THR A 1 114 ? 2.895 27.441 -3.071 1.00 57.16 114 THR A N 1
ATOM 937 C CA . THR A 1 114 ? 3.094 26.608 -1.866 1.00 57.16 114 THR A CA 1
ATOM 938 C C . THR A 1 114 ? 3.215 27.438 -0.590 1.00 57.16 114 THR A C 1
ATOM 940 O O . THR A 1 114 ? 2.712 27.028 0.458 1.00 57.16 114 THR A O 1
ATOM 943 N N . LYS A 1 115 ? 3.818 28.626 -0.703 1.00 64.62 115 LYS A N 1
ATOM 944 C CA . LYS A 1 115 ? 4.085 29.595 0.370 1.00 64.62 115 LYS A CA 1
ATOM 945 C C . LYS A 1 115 ? 2.847 29.897 1.222 1.00 64.62 115 LYS A C 1
ATOM 947 O O . LYS A 1 115 ? 2.839 29.595 2.413 1.00 64.62 115 LYS A O 1
ATOM 952 N N . SER A 1 116 ? 1.766 30.379 0.602 1.00 60.91 116 SER A N 1
ATOM 953 C CA . SER A 1 116 ? 0.505 30.695 1.299 1.00 60.91 116 SER A CA 1
ATOM 954 C C . SER A 1 116 ? -0.074 29.485 2.050 1.00 60.91 116 SER A C 1
ATOM 956 O O . SER A 1 116 ? -0.432 29.579 3.225 1.00 60.91 116 SER A O 1
ATOM 958 N N . LYS A 1 117 ? -0.084 28.306 1.414 1.00 63.56 117 LYS A N 1
ATOM 959 C CA . LYS A 1 117 ? -0.650 27.085 2.006 1.00 63.56 117 LYS A CA 1
ATOM 960 C C . LYS A 1 117 ? 0.143 26.582 3.215 1.00 63.56 117 LYS A C 1
ATOM 962 O O . LYS A 1 117 ? -0.466 26.141 4.187 1.00 63.56 117 LYS A O 1
ATOM 967 N N . VAL A 1 118 ? 1.475 26.657 3.171 1.00 63.94 118 VAL A N 1
ATOM 968 C CA . VAL A 1 118 ? 2.337 26.276 4.302 1.00 63.94 118 VAL A CA 1
ATOM 969 C C . VAL A 1 118 ? 2.187 27.269 5.456 1.00 63.94 118 VAL A C 1
ATOM 971 O O . VAL A 1 118 ? 2.015 26.836 6.592 1.00 63.94 118 VAL A O 1
ATOM 974 N N . ILE A 1 119 ? 2.161 28.578 5.178 1.00 71.56 119 ILE A N 1
ATOM 975 C CA . ILE A 1 119 ? 1.973 29.620 6.203 1.00 71.56 119 ILE A CA 1
ATOM 976 C C . ILE A 1 119 ? 0.641 29.427 6.942 1.00 71.56 119 ILE A C 1
ATOM 978 O O . ILE A 1 119 ? 0.636 29.374 8.172 1.00 71.56 119 ILE A O 1
ATOM 982 N N . VAL A 1 120 ? -0.466 29.216 6.218 1.00 69.38 120 VAL A N 1
ATOM 983 C CA . VAL A 1 120 ? -1.784 28.936 6.822 1.00 69.38 120 VAL A CA 1
ATOM 984 C C . VAL A 1 120 ? -1.761 27.665 7.682 1.00 69.38 120 VAL A C 1
ATOM 986 O O . VAL A 1 120 ? -2.333 27.655 8.769 1.00 69.38 120 VAL A O 1
ATOM 989 N N . GLN A 1 121 ? -1.077 26.598 7.252 1.00 59.06 121 GLN A N 1
ATOM 990 C CA . GLN A 1 121 ? -0.988 25.359 8.037 1.00 59.06 121 GLN A CA 1
ATOM 991 C C . GLN A 1 121 ? -0.122 25.496 9.301 1.00 59.06 121 GLN A C 1
ATOM 993 O O . GLN A 1 121 ? -0.468 24.919 10.331 1.00 59.06 121 GLN A O 1
ATOM 998 N N . VAL A 1 122 ? 0.960 26.280 9.259 1.00 71.06 122 VAL A N 1
ATOM 999 C CA . VAL A 1 122 ? 1.789 26.585 10.441 1.00 71.06 122 VAL A CA 1
ATOM 1000 C C . VAL A 1 122 ? 1.024 27.472 11.430 1.00 71.06 122 VAL A C 1
ATOM 1002 O O . VAL A 1 122 ? 1.035 27.201 12.631 1.00 71.06 122 VAL A O 1
ATOM 1005 N N . GLN A 1 123 ? 0.299 28.482 10.938 1.00 70.94 123 GLN A N 1
ATOM 1006 C CA . GLN A 1 123 ? -0.559 29.339 11.764 1.00 70.94 123 GLN A CA 1
ATOM 1007 C C . GLN A 1 123 ? -1.700 28.550 12.427 1.00 70.94 123 GLN A C 1
ATOM 1009 O O . GLN A 1 123 ? -1.963 28.741 13.612 1.00 70.94 123 GLN A O 1
ATOM 1014 N N . GLU A 1 124 ? -2.337 27.623 11.706 1.00 59.88 124 GLU A N 1
ATOM 1015 C CA . GLU A 1 124 ? -3.406 26.776 12.251 1.00 59.88 124 GLU A CA 1
ATOM 1016 C C . GLU A 1 124 ? -2.885 25.780 13.302 1.00 59.88 124 GLU A C 1
ATOM 1018 O O . GLU A 1 124 ? -3.508 25.605 14.350 1.00 59.88 124 GLU A O 1
ATOM 1023 N N . LEU A 1 125 ? -1.703 25.186 13.089 1.00 55.47 125 LEU A N 1
ATOM 1024 C CA . LEU A 1 125 ? -1.048 24.345 14.098 1.00 55.47 125 LEU A CA 1
ATOM 1025 C C . LEU A 1 125 ? -0.729 25.143 15.375 1.00 55.47 125 LEU A C 1
ATOM 1027 O O . LEU A 1 125 ? -0.984 24.667 16.482 1.00 55.47 125 LEU A O 1
ATOM 1031 N N . TYR A 1 126 ? -0.233 26.375 15.230 1.00 73.19 126 TYR A N 1
ATOM 1032 C CA . TYR A 1 126 ? 0.028 27.263 16.362 1.00 73.19 126 TYR A CA 1
ATOM 1033 C C . TYR A 1 126 ? -1.262 27.712 17.075 1.00 73.19 126 TYR A C 1
ATOM 1035 O O . TYR A 1 126 ? -1.292 27.781 18.305 1.00 73.19 126 TYR A O 1
ATOM 1043 N N . ARG A 1 127 ? -2.362 27.929 16.339 1.00 74.25 127 ARG A N 1
ATOM 1044 C CA . ARG A 1 127 ? -3.695 28.200 16.911 1.00 74.25 127 ARG A CA 1
ATOM 1045 C C . ARG A 1 127 ? -4.185 27.036 17.778 1.00 74.25 127 ARG A C 1
ATOM 1047 O O . ARG A 1 127 ? -4.701 27.266 18.871 1.00 74.25 127 ARG A O 1
ATOM 1054 N N . ILE A 1 128 ? -3.987 25.798 17.322 1.00 56.72 128 ILE A N 1
ATOM 1055 C CA . ILE A 1 128 ? -4.318 24.582 18.081 1.00 56.72 128 ILE A CA 1
ATOM 1056 C C . ILE A 1 128 ? -3.427 24.456 19.327 1.00 56.72 128 ILE A C 1
ATOM 1058 O O . ILE A 1 128 ? -3.945 24.177 20.407 1.00 56.72 128 ILE A O 1
ATOM 1062 N N . TYR A 1 129 ? -2.119 24.712 19.204 1.00 65.62 129 TYR A N 1
ATOM 1063 C CA . TYR A 1 129 ? -1.179 24.700 20.332 1.00 65.62 129 TYR A CA 1
ATOM 1064 C C . TYR A 1 129 ? -1.565 25.712 21.419 1.00 65.62 129 TYR A C 1
ATOM 1066 O O . TYR A 1 129 ? -1.704 25.344 22.586 1.00 65.62 129 TYR A O 1
ATOM 1074 N N . ARG A 1 130 ? -1.830 26.967 21.031 1.00 72.69 130 ARG A N 1
ATOM 1075 C CA . ARG A 1 130 ? -2.276 28.017 21.954 1.00 72.69 130 ARG A CA 1
ATOM 1076 C C . ARG A 1 130 ? -3.569 27.622 22.669 1.00 72.69 130 ARG A C 1
ATOM 1078 O O . ARG A 1 130 ? -3.639 27.721 23.886 1.00 72.69 130 ARG A O 1
ATOM 1085 N N . ASN A 1 131 ? -4.549 27.084 21.944 1.00 60.34 131 ASN A N 1
ATOM 1086 C CA . ASN A 1 131 ? -5.818 26.656 22.532 1.00 60.34 131 ASN A CA 1
ATOM 1087 C C . ASN A 1 131 ? -5.720 25.401 23.428 1.00 60.34 131 ASN A C 1
ATOM 1089 O O . ASN A 1 131 ? -6.620 25.131 24.229 1.00 60.34 131 ASN A O 1
ATOM 1093 N N . LEU A 1 132 ? -4.645 24.619 23.302 1.00 56.00 132 LEU A N 1
ATOM 1094 C CA . LEU A 1 132 ? -4.322 23.544 24.238 1.00 56.00 132 LEU A CA 1
ATOM 1095 C C . LEU A 1 132 ? -3.689 24.106 25.521 1.00 56.00 132 LEU A C 1
ATOM 1097 O O . LEU A 1 132 ? -4.102 23.708 26.608 1.00 56.00 132 LEU A O 1
ATOM 1101 N N . ALA A 1 133 ? -2.765 25.066 25.401 1.00 65.75 133 ALA A N 1
ATOM 1102 C CA . ALA A 1 133 ? -2.171 25.768 26.541 1.00 65.75 133 ALA A CA 1
ATOM 1103 C C . ALA A 1 133 ? -3.227 26.548 27.349 1.00 65.75 133 ALA A C 1
ATOM 1105 O O . ALA A 1 133 ? -3.333 26.351 28.554 1.00 65.75 133 ALA A O 1
ATOM 1106 N N . GLU A 1 134 ? -4.097 27.318 26.683 1.00 68.38 134 GLU A N 1
ATOM 1107 C CA . GLU A 1 134 ? -5.227 28.036 27.303 1.00 68.38 134 GLU A CA 1
ATOM 1108 C C . GLU A 1 134 ? -6.130 27.105 28.131 1.00 68.38 134 GLU A C 1
ATOM 1110 O O . GLU A 1 134 ? -6.565 27.463 29.225 1.00 68.38 134 GLU A O 1
ATOM 1115 N N . ARG A 1 135 ? -6.404 25.888 27.636 1.00 62.12 135 ARG A N 1
ATOM 1116 C CA . ARG A 1 135 ? -7.206 24.888 28.362 1.00 62.12 135 ARG A CA 1
ATOM 1117 C C . ARG A 1 135 ? -6.445 24.219 29.502 1.00 62.12 135 ARG A C 1
ATOM 1119 O O . ARG A 1 135 ? -7.068 23.881 30.504 1.00 62.12 135 ARG A O 1
ATOM 1126 N N . TYR A 1 136 ? -5.131 24.050 29.377 1.00 56.16 136 TYR A N 1
ATOM 1127 C CA . TYR A 1 136 ? -4.285 23.574 30.469 1.00 56.16 136 TYR A CA 1
ATOM 1128 C C . TYR A 1 136 ? -4.253 24.602 31.612 1.00 56.16 136 TYR A C 1
ATOM 1130 O O . TYR A 1 136 ? -4.591 24.255 32.742 1.00 56.16 136 TYR A O 1
ATOM 1138 N N . ASP A 1 137 ? -3.992 25.879 31.310 1.00 64.81 137 ASP A N 1
ATOM 1139 C CA . ASP A 1 137 ? -4.049 26.978 32.284 1.00 64.81 137 ASP A CA 1
ATOM 1140 C C . ASP A 1 137 ? -5.428 27.106 32.944 1.00 64.81 137 ASP A C 1
ATOM 1142 O O . ASP A 1 137 ? -5.511 27.348 34.151 1.00 64.81 137 ASP A O 1
ATOM 1146 N N . HIS A 1 138 ? -6.515 26.896 32.188 1.00 61.94 138 HIS A N 1
ATOM 1147 C CA . HIS A 1 138 ? -7.871 26.887 32.739 1.00 61.94 138 HIS A CA 1
ATOM 1148 C C . HIS A 1 138 ? -8.064 25.746 33.746 1.00 61.94 138 HIS A C 1
ATOM 1150 O O . HIS A 1 138 ? -8.437 26.006 34.887 1.00 61.94 138 HIS A O 1
ATOM 1156 N N . LEU A 1 139 ? -7.727 24.505 33.374 1.00 54.31 139 LEU A N 1
ATOM 1157 C CA . LEU A 1 139 ? -7.850 23.332 34.248 1.00 54.31 139 LEU A CA 1
ATOM 1158 C C . LEU A 1 139 ? -6.975 23.448 35.507 1.00 54.31 139 LEU A C 1
ATOM 1160 O O . LEU A 1 139 ? -7.445 23.183 36.613 1.00 54.31 139 LEU A O 1
ATOM 1164 N N . THR A 1 140 ? -5.723 23.902 35.382 1.00 58.66 140 THR A N 1
ATOM 1165 C CA . THR A 1 140 ? -4.849 24.153 36.541 1.00 58.66 140 THR A CA 1
ATOM 1166 C C . THR A 1 140 ? -5.334 25.359 37.362 1.00 58.66 140 THR A C 1
ATOM 1168 O O . THR A 1 140 ? -5.157 25.405 38.579 1.00 58.66 140 THR A O 1
ATOM 1171 N N . GLY A 1 141 ? -5.970 26.351 36.735 1.00 59.00 141 GLY A N 1
ATOM 1172 C CA . GLY A 1 141 ? -6.635 27.474 37.402 1.00 59.00 141 GLY A CA 1
ATOM 1173 C C . GLY A 1 141 ? -7.854 27.055 38.229 1.00 59.00 141 GLY A C 1
ATOM 1174 O O . GLY A 1 141 ? -7.993 27.490 39.370 1.00 59.00 141 GLY A O 1
ATOM 1175 N N . GLU A 1 142 ? -8.712 26.186 37.696 1.00 55.25 142 GLU A N 1
ATOM 1176 C CA . GLU A 1 142 ? -9.879 25.656 38.410 1.00 55.25 142 GLU A CA 1
ATOM 1177 C C . GLU A 1 142 ? -9.483 24.696 39.535 1.00 55.25 142 GLU A C 1
ATOM 1179 O O . GLU A 1 142 ? -10.008 24.821 40.641 1.00 55.25 142 GLU A O 1
ATOM 1184 N N . LEU A 1 143 ? -8.483 23.833 39.320 1.00 49.16 143 LEU A N 1
ATOM 1185 C CA . LEU A 1 143 ? -7.966 22.947 40.368 1.00 49.16 143 LEU A CA 1
ATOM 1186 C C . LEU A 1 143 ? -7.452 23.742 41.587 1.00 49.16 143 LEU A C 1
ATOM 1188 O O . LEU A 1 143 ? -7.739 23.386 42.731 1.00 49.16 143 LEU A O 1
ATOM 1192 N N . ARG A 1 144 ? -6.787 24.883 41.348 1.00 56.00 144 ARG A N 1
ATOM 1193 C CA . ARG A 1 144 ? -6.372 25.824 42.406 1.00 56.00 144 ARG A CA 1
ATOM 1194 C C . ARG A 1 144 ? -7.555 26.510 43.102 1.00 56.00 144 ARG A C 1
ATOM 1196 O O . ARG A 1 144 ? -7.489 26.719 44.306 1.00 56.00 144 ARG A O 1
ATOM 1203 N N . LYS A 1 145 ? -8.666 26.799 42.408 1.00 56.38 145 LYS A N 1
ATOM 1204 C CA . LYS A 1 145 ? -9.899 27.298 43.059 1.00 56.38 145 LYS A CA 1
ATOM 1205 C C . LYS A 1 145 ? -10.545 26.253 43.973 1.00 56.38 145 LYS A C 1
ATOM 1207 O O . LYS A 1 145 ? -11.140 26.628 44.976 1.00 56.38 145 LYS A O 1
ATOM 1212 N N . THR A 1 146 ? -10.413 24.962 43.658 1.00 46.50 146 THR A N 1
ATOM 1213 C CA . THR A 1 146 ? -10.874 23.868 44.536 1.00 46.50 146 THR A CA 1
ATOM 1214 C C . THR A 1 146 ? -9.923 23.549 45.697 1.00 46.50 146 THR A C 1
ATOM 1216 O O . THR A 1 146 ? -10.272 22.744 46.554 1.00 46.50 146 THR A O 1
ATOM 1219 N N . GLN A 1 147 ? -8.746 24.184 45.760 1.00 46.03 147 GLN A N 1
ATOM 1220 C CA . GLN A 1 147 ? -7.760 24.030 46.835 1.00 46.03 147 GLN A CA 1
ATOM 1221 C C . GLN A 1 147 ? -7.433 25.391 47.471 1.00 46.03 147 GLN A C 1
ATOM 1223 O O . GLN A 1 147 ? -6.316 25.900 47.378 1.00 46.03 147 GLN A O 1
ATOM 1228 N N . GLY A 1 148 ? -8.436 25.991 48.121 1.00 33.06 148 GLY A N 1
ATOM 1229 C CA . GLY A 1 148 ? -8.246 27.183 48.950 1.00 33.06 148 GLY A CA 1
ATOM 1230 C C . GLY A 1 148 ? -7.400 26.879 50.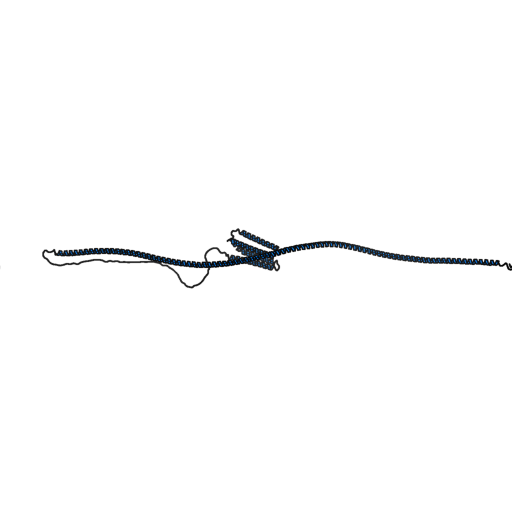202 1.00 33.06 148 GLY A C 1
ATOM 1231 O O . GLY A 1 148 ? -7.590 25.823 50.808 1.00 33.06 148 GLY A O 1
ATOM 1232 N N . PRO A 1 149 ? -6.479 27.769 50.614 1.00 47.38 149 PRO A N 1
ATOM 1233 C CA . PRO A 1 149 ? -5.537 27.500 51.699 1.00 47.38 149 PRO A CA 1
ATOM 1234 C C . PRO A 1 149 ? -6.112 27.836 53.087 1.00 47.38 149 PRO A C 1
ATOM 1236 O O . PRO A 1 149 ? -5.573 28.694 53.781 1.00 47.38 149 PRO A O 1
ATOM 1239 N N . ASP A 1 150 ? -7.177 27.149 53.511 1.00 39.06 150 ASP A N 1
ATOM 1240 C CA . ASP A 1 150 ? -7.482 27.019 54.944 1.00 39.06 150 ASP A CA 1
ATOM 1241 C C . ASP A 1 150 ? -8.238 25.718 55.263 1.00 39.06 150 ASP A C 1
ATOM 1243 O O . ASP A 1 150 ? -9.255 25.400 54.646 1.00 39.06 150 ASP A O 1
ATOM 1247 N N . SER A 1 151 ? -7.697 24.948 56.209 1.00 34.53 151 SER A N 1
ATOM 1248 C CA . SER A 1 151 ? -8.285 23.754 56.845 1.00 34.53 151 SER A CA 1
ATOM 1249 C C . SER A 1 151 ? -7.396 23.302 58.014 1.00 34.53 151 SER A C 1
ATOM 1251 O O . SER A 1 151 ? -7.030 22.130 58.136 1.00 34.53 151 SER A O 1
ATOM 1253 N N . GLY A 1 152 ? -7.008 24.247 58.876 1.00 30.48 152 GLY A N 1
ATOM 1254 C CA . GLY A 1 152 ? -6.517 23.904 60.211 1.00 30.48 152 GLY A CA 1
ATOM 1255 C C . GLY A 1 152 ? -7.663 23.347 61.062 1.00 30.48 152 GLY A C 1
ATOM 1256 O O . GLY A 1 152 ? -8.755 23.908 61.074 1.00 30.48 152 GLY A O 1
ATOM 1257 N N . LEU A 1 153 ? -7.437 22.238 61.768 1.00 36.81 153 LEU A N 1
ATOM 1258 C CA . LEU A 1 153 ? -8.411 21.707 62.724 1.00 36.81 153 LEU A CA 1
ATOM 1259 C C . LEU A 1 153 ? -8.436 22.578 63.985 1.00 36.81 153 LEU A C 1
ATOM 1261 O O . LEU A 1 153 ? -7.437 22.579 64.698 1.00 36.81 153 LEU A O 1
ATOM 1265 N N . ASP A 1 154 ? -9.573 23.207 64.308 1.00 32.75 154 ASP A N 1
ATOM 1266 C CA . ASP A 1 154 ? -10.113 23.155 65.677 1.00 32.75 154 ASP A CA 1
ATOM 1267 C C . ASP A 1 154 ? -11.564 23.669 65.833 1.00 32.75 154 ASP A C 1
ATOM 1269 O O . ASP A 1 154 ? -12.064 24.435 65.017 1.00 32.75 154 ASP A O 1
ATOM 1273 N N . GLN A 1 155 ? -12.196 23.262 66.944 1.00 34.53 155 GLN A N 1
ATOM 1274 C CA . GLN A 1 155 ? -13.413 23.823 67.575 1.00 34.53 155 GLN A CA 1
ATOM 1275 C C . GLN A 1 155 ? -14.768 23.828 66.814 1.00 34.53 155 GLN A C 1
ATOM 1277 O O . GLN A 1 155 ? -15.119 24.746 66.087 1.00 34.53 155 GLN A O 1
ATOM 1282 N N . ILE A 1 156 ? -15.582 22.809 67.136 1.00 31.14 156 ILE A N 1
ATOM 1283 C CA . ILE A 1 156 ? -16.929 22.867 67.770 1.00 31.14 156 ILE A CA 1
ATOM 1284 C C . ILE A 1 156 ? -17.882 24.055 67.445 1.00 31.14 156 ILE A C 1
ATOM 1286 O O . ILE A 1 156 ? -17.526 25.219 67.571 1.00 31.14 156 ILE A O 1
ATOM 1290 N N . SER A 1 157 ? -19.175 23.703 67.307 1.00 26.69 157 SER A N 1
ATOM 1291 C CA . SER A 1 157 ? -20.410 24.532 67.330 1.00 26.69 157 SER A CA 1
ATOM 1292 C C . SER A 1 157 ? -21.006 24.980 65.975 1.00 26.69 157 SER A C 1
ATOM 1294 O O . SER A 1 157 ? -20.309 24.973 64.964 1.00 26.69 157 SER A O 1
ATOM 1296 N N . PRO A 1 158 ? -22.340 25.221 65.902 1.00 46.50 158 PRO A N 1
ATOM 1297 C CA . PRO A 1 158 ? -23.113 24.786 64.729 1.00 46.50 158 PRO A CA 1
ATOM 1298 C C . PRO A 1 158 ? -23.914 25.891 64.019 1.00 46.50 158 PRO A C 1
ATOM 1300 O O . PRO A 1 158 ? -24.253 26.907 64.625 1.00 46.50 158 PRO A O 1
ATOM 1303 N N . MET A 1 159 ? -24.389 25.621 62.790 1.00 22.16 159 MET A N 1
ATOM 1304 C CA . MET A 1 159 ? -25.622 26.265 62.319 1.00 22.16 159 MET A CA 1
ATOM 1305 C C . MET A 1 159 ? -26.451 25.487 61.280 1.00 22.16 159 MET A C 1
ATOM 1307 O O . MET A 1 159 ? -25.961 24.978 60.279 1.00 22.16 159 MET A O 1
ATOM 1311 N N . VAL A 1 160 ? -27.750 25.487 61.577 1.00 30.55 160 VAL A N 1
ATOM 1312 C CA . VAL A 1 160 ? -28.961 25.282 60.764 1.00 30.55 160 VAL A CA 1
ATOM 1313 C C . VAL A 1 160 ? -28.854 25.592 59.259 1.00 30.55 160 VAL A C 1
ATOM 1315 O O . VAL A 1 160 ? -28.330 26.631 58.869 1.00 30.55 160 VAL A O 1
ATOM 1318 N N . THR A 1 161 ? -29.537 24.793 58.429 1.00 27.44 161 THR A N 1
ATOM 1319 C CA . THR A 1 161 ? -30.263 25.246 57.212 1.00 27.44 161 THR A CA 1
ATOM 1320 C C . THR A 1 161 ? -31.426 24.263 56.890 1.00 27.44 161 THR A C 1
ATOM 1322 O O . THR A 1 161 ? -31.413 23.159 57.437 1.00 27.44 161 THR A O 1
ATOM 1325 N N . PRO A 1 162 ? -32.489 24.651 56.141 1.00 40.53 162 PRO A N 1
ATOM 1326 C CA . PRO A 1 162 ? -33.840 24.074 56.330 1.00 40.53 162 PRO A CA 1
ATOM 1327 C C . PRO A 1 162 ? -34.480 23.431 55.072 1.00 40.53 162 PRO A C 1
ATOM 1329 O O . PRO A 1 162 ? -33.969 23.622 53.975 1.00 40.53 162 PRO A O 1
ATOM 1332 N N . ASP A 1 163 ? -35.679 22.826 55.201 1.00 26.16 163 ASP A N 1
ATOM 1333 C CA . ASP A 1 163 ? -36.910 23.441 54.645 1.00 26.16 163 ASP A CA 1
ATOM 1334 C C . ASP A 1 163 ? -38.259 22.867 55.187 1.00 26.16 163 ASP A C 1
ATOM 1336 O O . ASP A 1 163 ? -38.307 21.831 55.842 1.00 26.16 163 ASP A O 1
ATOM 1340 N N . LYS A 1 164 ? -39.323 23.643 54.915 1.00 36.62 164 LYS A N 1
ATOM 1341 C CA . LYS A 1 164 ? -40.813 23.523 55.002 1.00 36.62 164 LYS A CA 1
ATOM 1342 C C . LYS A 1 164 ? -41.487 22.117 55.006 1.00 36.62 164 LYS A C 1
ATOM 1344 O O . LYS A 1 164 ? -40.888 21.201 54.454 1.00 36.62 164 LYS A O 1
ATOM 1349 N N . PRO A 1 165 ? -42.774 21.952 55.470 1.00 38.66 165 PRO A N 1
ATOM 1350 C CA . PRO A 1 165 ? -43.904 22.842 55.086 1.00 38.66 165 PRO A CA 1
ATOM 1351 C C . PRO A 1 165 ? -45.159 23.066 56.000 1.00 38.66 165 PRO A C 1
ATOM 1353 O O . PRO A 1 165 ? -45.535 22.239 56.814 1.00 38.66 165 PRO A O 1
ATOM 1356 N N . VAL A 1 166 ? -45.893 24.150 55.657 1.00 28.27 166 VAL A N 1
ATOM 1357 C CA . VAL A 1 166 ? -47.383 24.310 55.590 1.00 28.27 166 VAL A CA 1
ATOM 1358 C C . VAL A 1 166 ? -48.278 24.615 56.836 1.00 28.27 166 VAL A C 1
ATOM 1360 O O . VAL A 1 166 ? -48.368 23.853 57.782 1.00 28.27 166 VAL A O 1
ATOM 1363 N N . GLN A 1 167 ? -49.051 25.716 56.676 1.00 29.23 167 GLN A N 1
ATOM 1364 C CA . GLN A 1 167 ? -50.375 26.134 57.230 1.00 29.23 167 GLN A CA 1
ATOM 1365 C C . GLN A 1 167 ? -50.627 26.525 58.717 1.00 29.23 167 GLN A C 1
ATOM 1367 O O . GLN A 1 167 ? -50.467 25.736 59.631 1.00 29.23 167 GLN A O 1
ATOM 1372 N N . GLN A 1 168 ? -51.150 27.765 58.865 1.00 27.36 168 GLN A N 1
ATOM 1373 C CA . GLN A 1 168 ? -52.289 28.271 59.689 1.00 27.36 168 GLN A CA 1
ATOM 1374 C C . GLN A 1 168 ? -52.500 27.718 61.128 1.00 27.36 168 GLN A C 1
ATOM 1376 O O . GLN A 1 168 ? -52.582 26.521 61.338 1.00 27.36 168 GLN A O 1
ATOM 1381 N N . ALA A 1 169 ? -52.743 28.540 62.164 1.00 25.28 169 ALA A N 1
ATOM 1382 C CA . ALA A 1 169 ? -53.806 29.559 62.206 1.00 25.28 169 ALA A CA 1
ATOM 1383 C C . ALA A 1 169 ? -53.580 30.732 63.215 1.00 25.28 169 ALA A C 1
ATOM 1385 O O . ALA A 1 169 ? -52.460 31.075 63.574 1.00 25.28 169 ALA A O 1
ATOM 1386 N N . SER A 1 170 ? -54.672 31.407 63.589 1.00 26.50 170 SER A N 1
ATOM 1387 C CA . SER A 1 170 ? -54.810 32.788 64.086 1.00 26.50 170 SER A CA 1
ATOM 1388 C C . SER A 1 170 ? -54.668 33.063 65.602 1.00 26.50 170 SER A C 1
ATOM 1390 O O . SER A 1 170 ? -55.376 32.453 66.393 1.00 26.50 170 SER A O 1
ATOM 1392 N N . SER A 1 171 ? -53.943 34.150 65.919 1.00 26.48 171 SER A N 1
ATOM 1393 C CA . SER A 1 171 ? -54.348 35.309 66.768 1.00 26.48 171 SER A CA 1
ATOM 1394 C C . SER A 1 171 ? -54.592 35.228 68.300 1.00 26.48 171 SER A C 1
ATOM 1396 O O . SER A 1 171 ? -55.335 34.384 68.780 1.00 26.48 171 SER A O 1
ATOM 1398 N N . PHE A 1 172 ? -54.144 36.305 68.989 1.00 25.64 172 PHE A N 1
ATOM 1399 C CA . PHE A 1 172 ? -54.500 36.786 70.358 1.00 25.64 172 PHE A CA 1
ATOM 1400 C C . PHE A 1 172 ? -54.037 35.908 71.555 1.00 25.64 172 PHE A C 1
ATOM 1402 O O . PHE A 1 172 ? -53.901 34.704 71.407 1.00 25.64 172 PHE A O 1
ATOM 1409 N N . SER A 1 173 ? -53.746 36.398 72.779 1.00 27.80 173 SER A N 1
ATOM 1410 C CA . SER A 1 173 ? -53.583 37.750 73.392 1.00 27.80 173 SER A CA 1
ATOM 1411 C C . SER A 1 173 ? -52.788 37.609 74.724 1.00 27.80 173 SER A C 1
ATOM 1413 O O . SER A 1 173 ? -53.031 36.643 75.431 1.00 27.80 173 SER A O 1
ATOM 1415 N N . SER A 1 174 ? -51.754 38.416 75.032 1.00 27.94 174 SER A N 1
ATOM 1416 C CA . SER A 1 174 ? -51.744 39.677 75.838 1.00 27.94 174 SER A CA 1
ATOM 1417 C C . SER A 1 174 ? -51.766 39.535 77.388 1.00 27.94 174 SER A C 1
ATOM 1419 O O . SER A 1 174 ? -52.536 38.733 77.896 1.00 27.94 174 SER A O 1
ATOM 1421 N N . VAL A 1 175 ? -51.014 40.403 78.115 1.00 29.50 175 VAL A N 1
ATOM 1422 C CA . VAL A 1 175 ? -50.911 40.546 79.613 1.00 29.50 175 VAL A CA 1
ATOM 1423 C C . VAL A 1 175 ? -50.206 39.352 80.333 1.00 29.50 175 VAL A C 1
ATOM 1425 O O . VAL A 1 175 ? -50.216 38.257 79.792 1.00 29.50 175 VAL A O 1
ATOM 1428 N N . GLY A 1 176 ? -49.526 39.403 81.504 1.00 27.95 176 GLY A N 1
ATOM 1429 C CA . GLY A 1 176 ? -49.057 40.468 82.438 1.00 27.95 176 GLY A CA 1
ATOM 1430 C C . GLY A 1 176 ? -49.435 40.208 83.931 1.00 27.95 176 GLY A C 1
ATOM 1431 O O . GLY A 1 176 ? -50.549 39.772 84.179 1.00 27.95 176 GLY A O 1
ATOM 1432 N N . GLY A 1 177 ? -48.630 40.447 84.989 1.00 27.97 177 GLY A N 1
ATOM 1433 C CA . GLY A 1 177 ? -47.188 40.752 85.121 1.00 27.97 177 GLY A CA 1
ATOM 1434 C C . GLY A 1 177 ? -46.754 41.227 86.547 1.00 27.97 177 GLY A C 1
ATOM 1435 O O . GLY A 1 177 ? -47.491 41.973 87.177 1.00 27.97 177 GLY A O 1
ATOM 1436 N N . SER A 1 178 ? -45.525 40.878 86.985 1.00 31.39 178 SER A N 1
ATOM 1437 C CA . SER A 1 178 ? -44.754 41.357 88.179 1.00 31.39 178 SER A CA 1
ATOM 1438 C C . SER A 1 178 ? -45.052 40.868 89.633 1.00 31.39 178 SER A C 1
ATOM 1440 O O . SER A 1 178 ? -46.162 40.988 90.128 1.00 31.39 178 SER A O 1
ATOM 1442 N N . SER A 1 179 ? -43.957 40.487 90.332 1.00 33.97 179 SER A N 1
ATOM 1443 C CA . SER A 1 179 ? -43.545 40.792 91.741 1.00 33.97 179 SER A CA 1
ATOM 1444 C C . SER A 1 179 ? -44.111 40.136 93.042 1.00 33.97 179 SER A C 1
ATOM 1446 O O . SER A 1 179 ? -45.235 40.386 93.445 1.00 33.97 179 SER A O 1
ATOM 1448 N N . GLU A 1 180 ? -43.171 39.506 93.785 1.00 32.16 180 GLU A N 1
ATOM 1449 C CA . GLU A 1 180 ? -42.822 39.598 95.245 1.00 32.16 180 GLU A CA 1
ATOM 1450 C C . GLU A 1 180 ? -43.715 39.133 96.450 1.00 32.16 180 GLU A C 1
ATOM 1452 O O . GLU A 1 180 ? -44.784 39.676 96.703 1.00 32.16 180 GLU A O 1
ATOM 1457 N N . LYS A 1 181 ? -43.068 38.329 97.340 1.00 36.44 181 LYS A N 1
ATOM 1458 C CA . LYS A 1 181 ? -42.890 38.473 98.829 1.00 36.44 181 LYS A CA 1
ATOM 1459 C C . LYS A 1 181 ? -43.545 37.565 99.911 1.00 36.44 181 LYS A C 1
ATOM 1461 O O . LYS A 1 181 ? -44.327 36.670 99.624 1.00 36.44 181 LYS A O 1
ATOM 1466 N N . GLU A 1 182 ? -43.019 37.737 101.142 1.00 34.50 182 GLU A N 1
ATOM 1467 C CA . GLU A 1 182 ? -42.872 36.827 102.315 1.00 34.50 182 GLU A CA 1
ATOM 1468 C C . GLU A 1 182 ? -43.995 36.903 103.400 1.00 34.50 182 GLU A C 1
ATOM 1470 O O . GLU A 1 182 ? -44.786 37.844 103.392 1.00 34.50 182 GLU A O 1
ATOM 1475 N N . GLY A 1 183 ? -44.018 35.985 104.398 1.00 31.33 183 GLY A N 1
ATOM 1476 C CA . GLY A 1 183 ? -44.827 36.096 105.647 1.00 31.33 183 GLY A CA 1
ATOM 1477 C C . GLY A 1 183 ? -44.881 34.832 106.557 1.00 31.33 183 GLY A C 1
ATOM 1478 O O . GLY A 1 183 ? -44.726 33.724 106.047 1.00 31.33 183 GLY A O 1
ATOM 1479 N N . THR A 1 184 ? -45.112 34.977 107.885 1.00 36.31 184 THR A N 1
ATOM 1480 C CA . THR A 1 184 ? -44.956 33.903 108.924 1.00 36.31 184 THR A CA 1
ATOM 1481 C C . THR A 1 184 ? -45.834 34.102 110.210 1.00 36.31 184 THR A C 1
ATOM 1483 O O . THR A 1 184 ? -46.283 35.220 110.431 1.00 36.31 184 THR A O 1
ATOM 1486 N N . GLU A 1 185 ? -45.981 33.061 111.078 1.00 34.16 185 GLU A N 1
ATOM 1487 C CA . GLU A 1 185 ? -46.174 33.064 112.584 1.00 34.16 185 GLU A CA 1
ATOM 1488 C C . GLU A 1 185 ? -47.540 32.760 113.326 1.00 34.16 185 GLU A C 1
ATOM 1490 O O . GLU A 1 185 ? -48.493 33.525 113.257 1.00 34.16 185 GLU A O 1
ATOM 1495 N N . SER A 1 186 ? -47.550 31.666 114.135 1.00 32.59 186 SER A N 1
ATOM 1496 C CA . SER A 1 186 ? -47.741 31.525 115.631 1.00 32.59 186 SER A CA 1
ATOM 1497 C C . SER A 1 186 ? -49.052 31.756 116.495 1.00 32.59 186 SER A C 1
ATOM 1499 O O . SER A 1 186 ? -49.526 32.876 116.629 1.00 32.59 186 SER A O 1
ATOM 1501 N N . SER A 1 187 ? -49.424 30.742 117.340 1.00 35.09 187 SER A N 1
ATOM 1502 C CA . SER A 1 187 ? -50.006 30.747 118.755 1.00 35.09 187 SER A CA 1
ATOM 1503 C C . SER A 1 187 ? -51.505 31.096 119.107 1.00 35.09 187 SER A C 1
ATOM 1505 O O . SER A 1 187 ? -52.170 31.666 118.253 1.00 35.09 187 SER A O 1
ATOM 1507 N N . SER A 1 188 ? -52.126 30.899 120.322 1.00 35.56 188 SER A N 1
ATOM 1508 C CA . SER A 1 188 ? -52.175 29.837 121.412 1.00 35.56 188 SER A CA 1
ATOM 1509 C C . SER A 1 188 ? -53.192 30.133 122.602 1.00 35.56 188 SER A C 1
ATOM 1511 O O . SER A 1 188 ? -53.511 31.298 122.808 1.00 35.56 188 SER A O 1
ATOM 1513 N N . PHE A 1 189 ? -53.568 29.125 123.453 1.00 31.77 189 PHE A N 1
ATOM 1514 C CA . PHE A 1 189 ? -54.158 29.159 124.866 1.00 31.77 189 PHE A CA 1
ATOM 1515 C C . PHE A 1 189 ? -55.666 29.547 125.126 1.00 31.77 189 PHE A C 1
ATOM 1517 O O . PHE A 1 189 ? -56.252 30.157 124.241 1.00 31.77 189 PHE A O 1
ATOM 1524 N N . SER A 1 190 ? -56.376 29.321 126.281 1.00 36.50 190 SER A N 1
ATOM 1525 C CA . SER A 1 190 ? -56.453 28.274 127.379 1.00 36.50 190 SER A CA 1
ATOM 1526 C C . SER A 1 190 ? -57.666 28.481 128.383 1.00 36.50 190 SER A C 1
ATOM 1528 O O . SER A 1 190 ? -58.341 29.500 128.270 1.00 36.50 190 SER A O 1
ATOM 1530 N N . SER A 1 191 ? -57.868 27.582 129.392 1.00 37.25 191 SER A N 1
ATOM 1531 C CA . SER A 1 191 ? -58.492 27.778 130.766 1.00 37.25 191 SER A CA 1
ATOM 1532 C C . SER A 1 191 ? -60.046 27.824 131.013 1.00 37.25 191 SER A C 1
ATOM 1534 O O . SER A 1 191 ? -60.760 28.133 130.066 1.00 37.25 191 SER A O 1
ATOM 1536 N N . ASP A 1 192 ? -60.692 27.643 132.212 1.00 35.12 192 ASP A N 1
ATOM 1537 C CA . ASP A 1 192 ? -60.512 26.886 133.521 1.00 35.12 192 ASP A CA 1
ATOM 1538 C C . ASP A 1 192 ? -61.785 27.006 134.488 1.00 35.12 192 ASP A C 1
ATOM 1540 O O . ASP A 1 192 ? -62.727 27.708 134.116 1.00 35.12 192 ASP A O 1
ATOM 1544 N N . SER A 1 193 ? -61.807 26.391 135.715 1.00 36.34 193 SER A N 1
ATOM 1545 C CA . SER A 1 193 ? -62.548 26.741 137.007 1.00 36.34 193 SER A CA 1
ATOM 1546 C C . SER A 1 193 ? -63.737 25.939 137.687 1.00 36.34 193 SER A C 1
ATOM 1548 O O . SER A 1 193 ? -64.322 25.030 137.105 1.00 36.34 193 SER A O 1
ATOM 1550 N N . ASP A 1 194 ? -64.043 26.270 138.980 1.00 35.78 194 ASP A N 1
ATOM 1551 C CA . ASP A 1 194 ? -64.507 25.410 140.132 1.00 35.78 194 ASP A CA 1
ATOM 1552 C C . ASP A 1 194 ? -65.692 25.949 141.030 1.00 35.78 194 ASP A C 1
ATOM 1554 O O . ASP A 1 194 ? -66.086 27.099 140.835 1.00 35.78 194 ASP A O 1
ATOM 1558 N N . SER A 1 195 ? -66.189 25.206 142.077 1.00 38.16 195 SER A N 1
ATOM 1559 C CA . SER A 1 195 ? -66.430 25.669 143.515 1.00 38.16 195 SER A CA 1
ATOM 1560 C C . SER A 1 195 ? -67.487 24.955 144.450 1.00 38.16 195 SER A C 1
ATOM 1562 O O . SER A 1 195 ? -68.683 25.023 144.196 1.00 38.16 195 SER A O 1
ATOM 1564 N N . GLU A 1 196 ? -67.027 24.409 145.603 1.00 32.91 196 GLU A N 1
ATOM 1565 C CA . GLU A 1 196 ? -67.410 24.570 147.062 1.00 32.91 196 GLU A CA 1
ATOM 1566 C C . GLU A 1 196 ? -68.829 24.546 147.759 1.00 32.91 196 GLU A C 1
ATOM 1568 O O . GLU A 1 196 ? -69.834 25.029 147.238 1.00 32.91 196 GLU A O 1
ATOM 1573 N N . SER A 1 197 ? -68.807 24.168 149.075 1.00 32.03 197 SER A N 1
ATOM 1574 C CA . SER A 1 197 ? -69.551 24.708 150.276 1.00 32.03 197 SER A CA 1
ATOM 1575 C C . SER A 1 197 ? -70.435 23.809 151.225 1.00 32.03 197 SER A C 1
ATOM 1577 O O . SER A 1 197 ? -70.726 22.651 150.937 1.00 32.03 197 SER A O 1
ATOM 1579 N N . PHE A 1 198 ? -70.792 24.334 152.430 1.00 30.75 198 PHE A N 1
ATOM 1580 C CA . PHE A 1 198 ? -71.175 23.644 153.712 1.00 30.75 198 PHE A CA 1
ATOM 1581 C C . PHE A 1 198 ? -72.511 24.119 154.386 1.00 30.75 198 PHE A C 1
ATOM 1583 O O . PHE A 1 198 ? -72.950 25.229 154.101 1.00 30.75 198 PHE A O 1
ATOM 1590 N N . ILE A 1 199 ? -73.067 23.387 155.396 1.00 29.28 199 ILE A N 1
ATOM 1591 C CA . ILE A 1 199 ? -73.858 23.912 156.573 1.00 29.28 199 ILE A CA 1
ATOM 1592 C C . ILE A 1 199 ? -74.081 22.847 157.708 1.00 29.28 199 ILE A C 1
ATOM 1594 O O . ILE A 1 199 ? -73.822 21.673 157.457 1.00 29.28 199 ILE A O 1
ATOM 1598 N N . SER A 1 200 ? -74.498 23.200 158.958 1.00 27.33 200 SER A N 1
ATOM 1599 C CA . SER A 1 200 ? -74.696 22.241 160.103 1.00 27.33 200 SER A CA 1
ATOM 1600 C C . SER A 1 200 ? -75.503 22.752 161.354 1.00 27.33 200 SER A C 1
ATOM 1602 O O . SER A 1 200 ? -75.814 23.937 161.423 1.00 27.33 200 SER A O 1
ATOM 1604 N N . SER A 1 201 ? -75.719 21.866 162.366 1.00 34.97 201 SER A N 1
ATOM 1605 C CA . SER A 1 201 ? -75.918 22.073 163.849 1.00 34.97 201 SER A CA 1
ATOM 1606 C C . SER A 1 201 ? -77.307 22.188 164.586 1.00 34.97 201 SER A C 1
ATOM 1608 O O . SER A 1 201 ? -78.023 23.163 164.409 1.00 34.97 201 SER A O 1
ATOM 1610 N N . VAL A 1 202 ? -77.517 21.306 165.611 1.00 28.59 202 VAL A N 1
ATOM 1611 C CA . VAL A 1 202 ? -77.854 21.570 167.072 1.00 28.59 202 VAL A CA 1
ATOM 1612 C C . VAL A 1 202 ? -79.313 21.684 167.686 1.00 28.59 202 VAL A C 1
ATOM 1614 O O . VAL A 1 202 ? -80.078 22.560 167.315 1.00 28.59 202 VAL A O 1
ATOM 1617 N N . ASN A 1 203 ? -79.574 20.903 168.783 1.00 29.23 203 ASN A N 1
ATOM 1618 C CA . ASN A 1 203 ? -80.496 21.045 169.986 1.00 29.23 203 ASN A CA 1
ATOM 1619 C C . ASN A 1 203 ? -82.068 21.136 169.900 1.00 29.23 203 ASN A C 1
ATOM 1621 O O . ASN A 1 203 ? -82.591 21.412 168.833 1.00 29.23 203 ASN A O 1
ATOM 1625 N N . VAL A 1 204 ? -82.906 21.062 170.987 1.00 37.44 204 VAL A N 1
ATOM 1626 C CA . VAL A 1 204 ? -83.067 20.175 172.211 1.00 37.44 204 VAL A CA 1
ATOM 1627 C C . VAL A 1 204 ? -84.304 20.584 173.116 1.00 37.44 204 VAL A C 1
ATOM 1629 O O . VAL A 1 204 ? -84.705 21.740 173.063 1.00 37.44 204 VAL A O 1
ATOM 1632 N N . TYR A 1 205 ? -84.814 19.687 174.011 1.00 36.19 205 TYR A N 1
ATOM 1633 C CA . TYR A 1 205 ? -85.515 19.900 175.344 1.00 36.19 205 TYR A CA 1
ATOM 1634 C C . TYR A 1 205 ? -87.077 19.930 175.605 1.00 36.19 205 TYR A C 1
ATOM 1636 O O . TYR A 1 205 ? -87.807 20.724 175.031 1.00 36.19 205 TYR A O 1
ATOM 1644 N N . LEU A 1 206 ? -87.492 19.194 176.679 1.00 37.59 206 LEU A N 1
ATOM 1645 C CA . LEU A 1 206 ? -88.314 19.568 177.893 1.00 37.59 206 LEU A CA 1
ATOM 1646 C C . LEU A 1 206 ? -89.876 19.466 177.974 1.00 37.59 206 LEU A C 1
ATOM 1648 O O . LEU A 1 206 ? -90.583 19.990 177.121 1.00 37.59 206 LEU A O 1
ATOM 1652 N N . SER A 1 207 ? -90.411 18.952 179.116 1.00 39.94 207 SER A N 1
ATOM 1653 C CA . SER A 1 207 ? -91.571 19.492 179.911 1.00 39.94 207 SER A CA 1
ATOM 1654 C C . SER A 1 207 ? -91.786 18.788 181.290 1.00 39.94 207 SER A C 1
ATOM 1656 O O . SER A 1 207 ? -91.151 17.764 181.540 1.00 39.94 207 SER A O 1
ATOM 1658 N N . SER A 1 208 ? -92.616 19.333 182.214 1.00 49.16 208 SER A N 1
ATOM 1659 C CA . SER A 1 208 ? -92.794 18.862 183.625 1.00 49.16 208 SER A CA 1
ATOM 1660 C C . SER A 1 208 ? -94.082 19.372 184.361 1.00 49.16 208 SER A C 1
ATOM 1662 O O . SER A 1 208 ? -94.830 20.140 183.765 1.00 49.16 208 SER A O 1
ATOM 1664 N N . ALA A 1 209 ? -94.280 18.989 185.655 1.00 42.53 209 ALA A N 1
ATOM 1665 C CA . ALA A 1 209 ? -94.948 19.726 186.785 1.00 42.53 209 ALA A CA 1
ATOM 1666 C C . ALA A 1 209 ? -96.263 19.215 187.495 1.00 42.53 209 ALA A C 1
ATOM 1668 O O . ALA A 1 209 ? -97.358 19.349 186.970 1.00 42.53 209 ALA A O 1
ATOM 1669 N N . MET A 1 210 ? -96.097 18.750 188.758 1.00 46.78 210 MET A N 1
ATOM 1670 C CA . MET A 1 210 ? -96.723 19.108 190.081 1.00 46.78 210 MET A CA 1
ATOM 1671 C C . MET A 1 210 ? -98.234 19.080 190.503 1.00 46.78 210 MET A C 1
ATOM 1673 O O . MET A 1 210 ? -99.133 19.412 189.742 1.00 46.78 210 MET A O 1
ATOM 1677 N N . ASP A 1 211 ? -98.392 18.865 191.841 1.00 38.59 211 ASP A N 1
ATOM 1678 C CA . ASP A 1 211 ? -99.433 19.334 192.822 1.00 38.59 211 ASP A CA 1
ATOM 1679 C C . ASP A 1 211 ? -100.757 18.516 193.048 1.00 38.59 211 ASP A C 1
ATOM 1681 O O . ASP A 1 211 ? -101.120 17.731 192.177 1.00 38.59 211 ASP A O 1
ATOM 1685 N N . THR A 1 212 ? -101.518 18.535 194.182 1.00 45.06 212 THR A N 1
ATOM 1686 C CA . THR A 1 212 ? -101.446 19.212 195.526 1.00 45.06 212 THR A CA 1
ATOM 1687 C C . THR A 1 212 ? -102.186 18.435 196.683 1.00 45.06 212 THR A C 1
ATOM 1689 O O . THR A 1 212 ? -103.146 17.716 196.433 1.00 45.06 212 THR A O 1
ATOM 1692 N N . ASP A 1 213 ? -101.832 18.727 197.956 1.00 41.25 213 ASP A N 1
ATOM 1693 C CA . ASP A 1 213 ? -102.680 18.905 199.191 1.00 41.25 213 ASP A CA 1
ATOM 1694 C C . ASP A 1 213 ? -103.165 17.788 200.197 1.00 41.25 213 ASP A C 1
ATOM 1696 O O . ASP A 1 213 ? -103.606 16.697 199.858 1.00 41.25 213 ASP A O 1
ATOM 1700 N N . LYS A 1 214 ? -103.197 18.231 201.479 1.00 40.72 214 LYS A N 1
ATOM 1701 C CA . LYS A 1 214 ? -104.054 17.956 202.676 1.00 40.72 214 LYS A CA 1
ATOM 1702 C C . LYS A 1 214 ? -103.963 16.720 203.622 1.00 40.72 214 LYS A C 1
ATOM 1704 O O . LYS A 1 214 ? -104.499 15.647 203.379 1.00 40.72 214 LYS A O 1
ATOM 1709 N N . SER A 1 215 ? -103.624 17.072 204.879 1.00 41.50 215 SER A N 1
ATOM 1710 C CA . SER A 1 215 ? -104.205 16.621 206.178 1.00 41.50 215 SER A CA 1
ATOM 1711 C C . SER A 1 215 ? -103.518 15.517 207.021 1.00 41.50 215 SER A C 1
ATOM 1713 O O . SER A 1 215 ? -102.725 14.716 206.540 1.00 41.50 215 SER A O 1
ATOM 1715 N N . LYS A 1 216 ? -103.789 15.534 208.342 1.00 53.00 216 LYS A N 1
ATOM 1716 C CA . LYS A 1 216 ? -103.121 14.758 209.416 1.00 53.00 216 LYS A CA 1
ATOM 1717 C C . LYS A 1 216 ? -104.107 13.889 210.219 1.00 53.00 216 LYS A C 1
ATOM 1719 O O . LYS A 1 216 ? -105.009 14.464 210.822 1.00 53.00 216 LYS A O 1
ATOM 1724 N N . MET A 1 217 ? -103.826 12.590 210.406 1.00 37.78 217 MET A N 1
ATOM 1725 C CA . MET A 1 217 ? -103.796 11.920 211.733 1.00 37.78 217 MET A CA 1
ATOM 1726 C C . MET A 1 217 ? -103.497 10.404 211.674 1.00 37.78 217 MET A C 1
ATOM 1728 O O . MET A 1 217 ? -103.926 9.731 210.747 1.00 37.78 217 MET A O 1
ATOM 1732 N N . ARG A 1 218 ? -102.925 9.894 212.784 1.00 39.06 218 ARG A N 1
ATOM 1733 C CA . ARG A 1 218 ? -102.958 8.493 213.280 1.00 39.06 218 ARG A CA 1
ATOM 1734 C C . ARG A 1 218 ? -102.122 7.435 212.522 1.00 39.06 218 ARG A C 1
ATOM 1736 O O . ARG A 1 218 ? -101.632 7.672 211.424 1.00 39.06 218 ARG A O 1
ATOM 1743 N N . GLU A 1 219 ? -101.842 6.322 213.208 1.00 42.50 219 GLU A N 1
ATOM 1744 C CA . GLU A 1 219 ? -100.754 5.376 212.906 1.00 42.50 219 GLU A CA 1
ATOM 1745 C C . GLU A 1 219 ? -100.985 4.372 211.749 1.00 42.50 219 GLU A C 1
ATOM 1747 O O . GLU A 1 219 ? -102.105 3.990 211.428 1.00 42.50 219 GLU A O 1
ATOM 1752 N N . ASN A 1 220 ? -99.862 3.857 211.225 1.00 49.06 220 ASN A N 1
ATOM 1753 C CA . ASN A 1 220 ? -99.669 2.531 210.611 1.00 49.06 220 ASN A CA 1
ATOM 1754 C C . ASN A 1 220 ? -100.598 2.064 209.464 1.00 49.06 220 ASN A C 1
ATOM 1756 O O . ASN A 1 220 ? -101.407 1.158 209.649 1.00 49.06 220 ASN A O 1
ATOM 1760 N N . ARG A 1 221 ? -100.329 2.540 208.235 1.00 52.94 221 ARG A N 1
ATOM 1761 C CA . ARG A 1 221 ? -100.433 1.796 206.947 1.00 52.94 221 ARG A CA 1
ATOM 1762 C C . ARG A 1 221 ? -99.696 2.591 205.857 1.00 52.94 221 ARG A C 1
ATOM 1764 O O . ARG A 1 221 ? -100.044 3.749 205.646 1.00 52.94 221 ARG A O 1
ATOM 1771 N N . ARG A 1 222 ? -98.637 2.046 205.227 1.00 52.56 222 ARG A N 1
ATOM 1772 C CA . ARG A 1 222 ? -97.781 2.852 204.316 1.00 52.56 222 ARG A CA 1
ATOM 1773 C C . ARG A 1 222 ? -96.906 2.112 203.278 1.00 52.56 222 ARG A C 1
ATOM 1775 O O . ARG A 1 222 ? -95.937 2.717 202.831 1.00 52.56 222 ARG A O 1
ATOM 1782 N N . TYR A 1 223 ? -97.190 0.850 202.921 1.00 54.88 223 TYR A N 1
ATOM 1783 C CA . TYR A 1 223 ? -96.286 0.049 202.063 1.00 54.88 223 TYR A CA 1
ATOM 1784 C C . TYR A 1 223 ? -96.894 -0.579 200.786 1.00 54.88 223 TYR A C 1
ATOM 1786 O O . TYR A 1 223 ? -96.188 -0.596 199.783 1.00 54.88 223 TYR A O 1
ATOM 1794 N N . GLU A 1 224 ? -98.156 -1.036 200.756 1.00 57.72 224 GLU A N 1
ATOM 1795 C CA . GLU A 1 224 ? -98.741 -1.696 199.563 1.00 57.72 224 GLU A CA 1
ATOM 1796 C C . GLU A 1 224 ? -98.668 -0.877 198.253 1.00 57.72 224 GLU A C 1
ATOM 1798 O O . GLU A 1 224 ? -98.088 -1.328 197.265 1.00 57.72 224 GLU A O 1
ATOM 1803 N N . GLU A 1 225 ? -99.253 0.326 198.225 1.00 56.56 225 GLU A N 1
ATOM 1804 C CA . GLU A 1 225 ? -99.601 1.042 196.978 1.00 56.56 225 GLU A CA 1
ATOM 1805 C C . GLU A 1 225 ? -98.400 1.495 196.126 1.00 56.56 225 GLU A C 1
ATOM 1807 O O . GLU A 1 225 ? -98.544 1.796 194.939 1.00 56.56 225 GLU A O 1
ATOM 1812 N N . LEU A 1 226 ? -97.198 1.557 196.710 1.00 58.34 226 LEU A N 1
ATOM 1813 C CA . LEU A 1 226 ? -95.985 1.918 195.971 1.00 58.34 226 LEU A CA 1
ATOM 1814 C C . LEU A 1 226 ? -95.483 0.751 195.103 1.00 58.34 226 LEU A C 1
ATOM 1816 O O . LEU A 1 226 ? -94.926 0.976 194.027 1.00 58.34 226 LEU A O 1
ATOM 1820 N N . ASN A 1 227 ? -95.720 -0.489 195.539 1.00 58.78 227 ASN A N 1
ATOM 1821 C CA . ASN A 1 227 ? -95.172 -1.692 194.914 1.00 58.78 227 ASN A CA 1
ATOM 1822 C C . ASN A 1 227 ? -95.855 -2.015 193.567 1.00 58.78 227 ASN A C 1
ATOM 1824 O O . ASN A 1 227 ? -95.209 -2.494 192.634 1.00 58.78 227 ASN A O 1
ATOM 1828 N N . GLU A 1 228 ? -97.139 -1.666 193.423 1.00 62.09 228 GLU A N 1
ATOM 1829 C CA . GLU A 1 228 ? -97.892 -1.784 192.161 1.00 62.09 228 GLU A CA 1
ATOM 1830 C C . GLU A 1 228 ? -97.447 -0.790 191.074 1.00 62.09 228 GLU A C 1
ATOM 1832 O O . GLU A 1 228 ? -97.680 -1.015 189.886 1.00 62.09 228 GLU A O 1
ATOM 1837 N N . LYS A 1 229 ? -96.835 0.342 191.451 1.00 65.00 229 LYS A N 1
ATOM 1838 C CA . LYS A 1 229 ? -96.267 1.282 190.469 1.00 65.00 229 LYS A CA 1
ATOM 1839 C C . LYS A 1 229 ? -94.923 0.799 189.934 1.00 65.00 229 LYS A C 1
ATOM 1841 O O . LYS A 1 229 ? -94.637 1.039 188.766 1.00 65.00 229 LYS A O 1
ATOM 1846 N N . LEU A 1 230 ? -94.130 0.113 190.759 1.00 63.28 230 LEU A N 1
ATOM 1847 C CA . LEU A 1 230 ? -92.842 -0.444 190.346 1.00 63.28 230 LEU A CA 1
ATOM 1848 C C . LEU A 1 230 ? -93.032 -1.541 189.286 1.00 63.28 230 LEU A C 1
ATOM 1850 O O . LEU A 1 230 ? -92.435 -1.473 188.216 1.00 63.28 230 LEU A O 1
ATOM 1854 N N . THR A 1 231 ? -93.948 -2.479 189.543 1.00 66.44 231 THR A N 1
ATOM 1855 C CA . THR A 1 231 ? -94.234 -3.620 188.652 1.00 66.44 231 THR A CA 1
ATOM 1856 C C . THR A 1 231 ? -94.676 -3.202 187.249 1.00 66.44 231 THR A C 1
ATOM 1858 O O . THR A 1 231 ? -94.239 -3.813 186.279 1.00 66.44 231 THR A O 1
ATOM 1861 N N . ARG A 1 232 ? -95.470 -2.130 187.102 1.00 64.00 232 ARG A N 1
ATOM 1862 C CA . ARG A 1 232 ? -95.871 -1.631 185.770 1.00 64.00 232 ARG A CA 1
ATOM 1863 C C . ARG A 1 232 ? -94.688 -1.105 184.951 1.00 64.00 232 ARG A C 1
ATOM 1865 O O . ARG A 1 232 ? -94.568 -1.450 183.779 1.00 64.00 232 ARG A O 1
ATOM 1872 N N . TYR A 1 233 ? -93.773 -0.352 185.564 1.00 69.56 233 TYR A N 1
ATOM 1873 C CA . TYR A 1 233 ? -92.557 0.098 184.874 1.00 69.56 233 TYR A CA 1
ATOM 1874 C C . TYR A 1 233 ? -91.587 -1.062 184.573 1.00 69.56 233 TYR A C 1
ATOM 1876 O O . TYR A 1 233 ? -90.916 -1.049 183.542 1.00 69.56 233 TYR A O 1
ATOM 1884 N N . GLU A 1 234 ? -91.544 -2.100 185.415 1.00 67.00 234 GLU A N 1
ATOM 1885 C CA . GLU A 1 234 ? -90.785 -3.335 185.151 1.00 67.00 234 GLU A CA 1
ATOM 1886 C C . GLU A 1 234 ? -91.358 -4.186 184.002 1.00 67.00 234 GLU A C 1
ATOM 1888 O O . GLU A 1 234 ? -90.646 -5.041 183.464 1.00 67.00 234 GLU A O 1
ATOM 1893 N N . GLU A 1 235 ? -92.621 -3.987 183.618 1.00 69.88 235 GLU A N 1
ATOM 1894 C CA . GLU A 1 235 ? -93.221 -4.586 182.420 1.00 69.88 235 GLU A CA 1
ATOM 1895 C C . GLU A 1 235 ? -92.995 -3.714 181.176 1.00 69.88 235 GLU A C 1
ATOM 1897 O O . GLU A 1 235 ? -92.520 -4.235 180.167 1.00 69.88 235 GLU A O 1
ATOM 1902 N N . GLU A 1 236 ? -93.195 -2.393 181.252 1.00 68.62 236 GLU A N 1
ATOM 1903 C CA . GLU A 1 236 ? -92.898 -1.461 180.145 1.00 68.62 236 GLU A CA 1
ATOM 1904 C C . GLU A 1 236 ? -91.422 -1.516 179.700 1.00 68.62 236 GLU A C 1
ATOM 1906 O O . GLU A 1 236 ? -91.120 -1.486 178.501 1.00 68.62 236 GLU A O 1
ATOM 1911 N N . LEU A 1 237 ? -90.490 -1.667 180.649 1.00 70.62 237 LEU A N 1
ATOM 1912 C CA . LEU A 1 237 ? -89.061 -1.851 180.371 1.00 70.62 237 LEU A CA 1
ATOM 1913 C C . LEU A 1 237 ? -88.775 -3.187 179.661 1.00 70.62 237 LEU A C 1
ATOM 1915 O O . LEU A 1 237 ? -87.924 -3.259 178.773 1.00 70.62 237 LEU A O 1
ATOM 1919 N N . ARG A 1 238 ? -89.507 -4.246 180.025 1.00 73.56 238 ARG A N 1
ATOM 1920 C CA . ARG A 1 238 ? -89.383 -5.589 179.436 1.00 73.56 238 ARG A CA 1
ATOM 1921 C C . ARG A 1 238 ? -89.883 -5.600 177.993 1.00 73.56 238 ARG A C 1
ATOM 1923 O O . ARG A 1 238 ? -89.213 -6.136 177.114 1.00 73.56 238 ARG A O 1
ATOM 1930 N N . ASP A 1 239 ? -91.015 -4.944 177.757 1.00 75.50 239 ASP A N 1
ATOM 1931 C CA . ASP A 1 239 ? -91.650 -4.811 176.445 1.00 75.50 239 ASP A CA 1
ATOM 1932 C C . ASP A 1 239 ? -90.832 -3.907 175.498 1.00 75.50 239 ASP A C 1
ATOM 1934 O O . ASP A 1 239 ? -90.745 -4.158 174.295 1.00 75.50 239 ASP A O 1
ATOM 1938 N N . SER A 1 240 ? -90.157 -2.890 176.048 1.00 72.62 240 SER A N 1
ATOM 1939 C CA . SER A 1 240 ? -89.206 -2.043 175.312 1.00 72.62 240 SER A CA 1
ATOM 1940 C C . SER A 1 240 ? -87.938 -2.803 174.910 1.00 72.62 240 SER A C 1
ATOM 1942 O O . SER A 1 240 ? -87.532 -2.734 173.751 1.00 72.62 240 SER A O 1
ATOM 1944 N N . ASN A 1 241 ? -87.350 -3.593 175.816 1.00 71.25 241 ASN A N 1
ATOM 1945 C CA . ASN A 1 241 ? -86.187 -4.433 175.500 1.00 71.25 241 ASN A CA 1
ATOM 1946 C C . ASN A 1 241 ? -86.511 -5.521 174.460 1.00 71.25 241 ASN A C 1
ATOM 1948 O O . ASN A 1 241 ? -85.669 -5.833 173.619 1.00 71.25 241 ASN A O 1
ATOM 1952 N N . LEU A 1 242 ? -87.732 -6.070 174.464 1.00 77.44 242 LEU A N 1
ATOM 1953 C CA . LEU A 1 242 ? -88.165 -7.031 173.445 1.00 77.44 242 LEU A CA 1
ATOM 1954 C C . LEU A 1 242 ? -88.252 -6.384 172.049 1.00 77.44 242 LEU A C 1
ATOM 1956 O O . LEU A 1 242 ? -87.824 -6.981 171.063 1.00 77.44 242 LEU A O 1
ATOM 1960 N N . LYS A 1 243 ? -88.750 -5.142 171.966 1.00 77.75 243 LYS A N 1
ATOM 1961 C CA . LYS A 1 243 ? -88.783 -4.357 170.717 1.00 77.75 243 LYS A CA 1
ATOM 1962 C C . LYS A 1 243 ? -87.383 -3.968 170.241 1.00 77.75 243 LYS A C 1
ATOM 1964 O O . LYS A 1 243 ? -87.142 -3.992 169.037 1.00 77.75 243 LYS A O 1
ATOM 1969 N N . LEU A 1 244 ? -86.464 -3.665 171.164 1.00 77.31 244 LEU A N 1
ATOM 1970 C CA . LEU A 1 244 ? -85.060 -3.390 170.845 1.00 77.31 244 LEU A CA 1
ATOM 1971 C C . LEU A 1 244 ? -84.403 -4.601 170.163 1.00 77.31 244 LEU A C 1
ATOM 1973 O O . LEU A 1 244 ? -83.879 -4.457 169.064 1.00 77.31 244 LEU A O 1
ATOM 1977 N N . LEU A 1 245 ? -84.517 -5.796 170.754 1.00 75.69 245 LEU A N 1
ATOM 1978 C CA . LEU A 1 245 ? -83.947 -7.030 170.195 1.00 75.69 245 LEU A CA 1
ATOM 1979 C C . LEU A 1 245 ? -84.484 -7.357 168.792 1.00 75.69 245 LEU A C 1
ATOM 1981 O O . LEU A 1 245 ? -83.718 -7.759 167.918 1.00 75.69 245 LEU A O 1
ATOM 1985 N N . LEU A 1 246 ? -85.784 -7.154 168.551 1.00 78.06 246 LEU A N 1
ATOM 1986 C CA . LEU A 1 246 ? -86.382 -7.359 167.227 1.00 78.06 246 LEU A CA 1
ATOM 1987 C C . LEU A 1 246 ? -85.866 -6.344 166.191 1.00 78.06 246 LEU A C 1
ATOM 1989 O O . LEU A 1 246 ? -85.613 -6.715 165.045 1.00 78.06 246 LEU A O 1
ATOM 1993 N N . ALA A 1 247 ? -85.661 -5.085 166.591 1.00 75.56 247 ALA A N 1
ATOM 1994 C CA . ALA A 1 247 ? -85.065 -4.065 165.729 1.00 75.56 247 ALA A CA 1
ATOM 1995 C C . ALA A 1 247 ? -83.577 -4.347 165.441 1.00 75.56 247 ALA A C 1
ATOM 1997 O O . ALA A 1 247 ? -83.127 -4.170 164.310 1.00 75.56 247 ALA A O 1
ATOM 1998 N N . GLU A 1 248 ? -82.816 -4.837 166.424 1.00 77.38 248 GLU A N 1
ATOM 1999 C CA . GLU A 1 248 ? -81.423 -5.265 166.246 1.00 77.38 248 GLU A CA 1
ATOM 2000 C C . GLU A 1 248 ? -81.313 -6.463 165.285 1.00 77.38 248 GLU A C 1
ATOM 2002 O O . GLU A 1 248 ? -80.478 -6.447 164.374 1.00 77.38 248 GLU A O 1
ATOM 2007 N N . GLU A 1 249 ? -82.193 -7.465 165.406 1.00 77.56 249 GLU A N 1
ATOM 2008 C CA . GLU A 1 249 ? -82.252 -8.593 164.466 1.00 77.56 249 GLU A CA 1
ATOM 2009 C C . GLU A 1 249 ? -82.607 -8.127 163.040 1.00 77.56 249 GLU A C 1
ATOM 2011 O O . GLU A 1 249 ? -81.983 -8.565 162.065 1.00 77.56 249 GLU A O 1
ATOM 2016 N N . GLU A 1 250 ? -83.549 -7.189 162.890 1.00 79.12 250 GLU A N 1
ATOM 2017 C CA . GLU A 1 250 ? -83.885 -6.604 161.588 1.00 79.12 250 GLU A CA 1
ATOM 2018 C C . GLU A 1 250 ? -82.723 -5.788 160.993 1.00 79.12 250 GLU A C 1
ATOM 2020 O O . GLU A 1 250 ? -82.419 -5.938 159.806 1.00 79.12 250 GLU A O 1
ATOM 2025 N N . ILE A 1 251 ? -81.987 -5.016 161.800 1.00 76.44 251 ILE A N 1
ATOM 2026 C CA . ILE A 1 251 ? -80.780 -4.288 161.371 1.00 76.44 251 ILE A CA 1
ATOM 2027 C C . ILE A 1 251 ? -79.692 -5.251 160.871 1.00 76.44 251 ILE A C 1
ATOM 2029 O O . ILE A 1 251 ? -79.049 -4.975 159.852 1.00 76.44 251 ILE A O 1
ATOM 2033 N N . VAL A 1 252 ? -79.493 -6.405 161.518 1.00 80.75 252 VAL A N 1
ATOM 2034 C CA . VAL A 1 252 ? -78.566 -7.450 161.036 1.00 80.75 252 VAL A CA 1
ATOM 2035 C C . VAL A 1 252 ? -79.065 -8.067 159.721 1.00 80.75 252 VAL A C 1
ATOM 2037 O O . VAL A 1 252 ? -78.284 -8.291 158.788 1.00 80.75 252 VAL A O 1
ATOM 2040 N N . LYS A 1 253 ? -80.375 -8.292 159.594 1.00 79.75 253 LYS A N 1
ATOM 2041 C CA . LYS A 1 253 ? -81.027 -8.840 158.391 1.00 79.75 253 LYS A CA 1
ATOM 2042 C C . LYS A 1 253 ? -81.005 -7.875 157.200 1.00 79.75 253 LYS A C 1
ATOM 2044 O O . LYS A 1 253 ? -80.948 -8.321 156.053 1.00 79.75 253 LYS A O 1
ATOM 2049 N N . LEU A 1 254 ? -81.011 -6.567 157.454 1.00 80.25 254 LEU A N 1
ATOM 2050 C CA . LEU A 1 254 ? -80.821 -5.525 156.446 1.00 80.25 254 LEU A CA 1
ATOM 2051 C C . LEU A 1 254 ? -79.340 -5.374 156.075 1.00 80.25 254 LEU A C 1
ATOM 2053 O O . LEU A 1 254 ? -79.026 -5.422 154.890 1.00 80.25 254 LEU A O 1
ATOM 2057 N N . ASN A 1 255 ? -78.413 -5.331 157.039 1.00 78.19 255 ASN A N 1
ATOM 2058 C CA . ASN A 1 255 ? -76.966 -5.299 156.765 1.00 78.19 255 ASN A CA 1
ATOM 2059 C C . ASN A 1 255 ? -76.483 -6.507 155.942 1.00 78.19 255 ASN A C 1
ATOM 2061 O O . ASN A 1 255 ? -75.665 -6.367 155.035 1.00 78.19 255 ASN A O 1
ATOM 2065 N N . THR A 1 256 ? -77.001 -7.707 156.220 1.00 77.31 256 THR A N 1
ATOM 2066 C CA . THR A 1 256 ? -76.655 -8.922 155.457 1.00 77.31 256 THR A CA 1
ATOM 2067 C C . THR A 1 256 ? -77.291 -8.980 154.064 1.00 77.31 256 THR A C 1
ATOM 2069 O O . THR A 1 256 ? -76.808 -9.734 153.218 1.00 77.31 256 THR A O 1
ATOM 2072 N N . LYS A 1 257 ? -78.330 -8.177 153.789 1.00 80.38 257 LYS A N 1
ATOM 2073 C CA . LYS A 1 257 ? -78.820 -7.906 152.427 1.00 80.38 257 LYS A CA 1
ATOM 2074 C C . LYS A 1 257 ? -77.994 -6.820 151.740 1.00 80.38 257 LYS A C 1
ATOM 2076 O O . LYS A 1 257 ? -77.618 -7.018 150.591 1.00 80.38 257 LYS A O 1
ATOM 2081 N N . LEU A 1 258 ? -77.669 -5.733 152.442 1.00 80.94 258 LEU A N 1
ATOM 2082 C CA . LEU A 1 258 ? -76.863 -4.623 151.930 1.00 80.94 258 LEU A CA 1
ATOM 2083 C C . LEU A 1 258 ? -75.511 -5.132 151.416 1.00 80.94 258 LEU A C 1
ATOM 2085 O O . LEU A 1 258 ? -75.233 -4.989 150.234 1.00 80.94 258 LEU A O 1
ATOM 2089 N N . LYS A 1 259 ? -74.773 -5.898 152.231 1.00 77.75 259 LYS A N 1
ATOM 2090 C CA . LYS A 1 259 ? -73.498 -6.523 151.828 1.00 77.75 259 LYS A CA 1
ATOM 2091 C C . LYS A 1 259 ? -73.602 -7.491 150.647 1.00 77.75 259 LYS A C 1
ATOM 2093 O O . LYS A 1 259 ? -72.626 -7.697 149.933 1.00 77.75 259 LYS A O 1
ATOM 2098 N N . LYS A 1 260 ? -74.773 -8.095 150.419 1.00 79.56 260 LYS A N 1
ATOM 2099 C CA . LYS A 1 260 ? -75.030 -8.908 149.217 1.00 79.56 260 LYS A CA 1
ATOM 2100 C C . LYS A 1 260 ? -75.336 -8.041 147.998 1.00 79.56 260 LYS A C 1
ATOM 2102 O O . LYS A 1 260 ? -74.934 -8.415 146.906 1.00 79.56 260 LYS A O 1
ATOM 2107 N N . SER A 1 261 ? -75.998 -6.899 148.183 1.00 77.00 261 SER A N 1
ATOM 2108 C CA . SER A 1 261 ? -76.200 -5.896 147.134 1.00 77.00 261 SER A CA 1
ATOM 2109 C C . SER A 1 261 ? -74.865 -5.284 146.709 1.00 77.00 261 SER A C 1
ATOM 2111 O O . SER A 1 261 ? -74.524 -5.369 145.539 1.00 77.00 261 SER A O 1
ATOM 2113 N N . GLU A 1 262 ? -74.062 -4.801 147.662 1.00 80.06 262 GLU A N 1
ATOM 2114 C CA . GLU A 1 262 ? -72.702 -4.276 147.447 1.00 80.06 262 GLU A CA 1
ATOM 2115 C C . GLU A 1 262 ? -71.814 -5.299 146.712 1.00 80.06 262 GLU A C 1
ATOM 2117 O O . GLU A 1 262 ? -71.140 -4.970 145.739 1.00 80.06 262 GLU A O 1
ATOM 2122 N N . SER A 1 263 ? -71.857 -6.574 147.121 1.00 79.06 263 SER A N 1
ATOM 2123 C CA . SER A 1 263 ? -71.097 -7.649 146.465 1.00 79.06 263 SER A CA 1
ATOM 2124 C C . SER A 1 263 ? -71.576 -7.984 145.046 1.00 79.06 263 SER A C 1
ATOM 2126 O O . SER A 1 263 ? -70.779 -8.501 144.266 1.00 79.06 263 SER A O 1
ATOM 2128 N N . LEU A 1 264 ? -72.849 -7.748 144.713 1.00 83.56 264 LEU A N 1
ATOM 2129 C CA . LEU A 1 264 ? -73.378 -7.923 143.355 1.00 83.56 264 LEU A CA 1
ATOM 2130 C C . LEU A 1 264 ? -73.100 -6.690 142.489 1.00 83.56 264 LEU A C 1
ATOM 2132 O O . LEU A 1 264 ? -72.794 -6.831 141.311 1.00 83.56 264 LEU A O 1
ATOM 2136 N N . GLU A 1 265 ? -73.156 -5.497 143.075 1.00 81.81 265 GLU A N 1
ATOM 2137 C CA . GLU A 1 265 ? -72.843 -4.230 142.420 1.00 81.81 265 GLU A CA 1
ATOM 2138 C C . GLU A 1 265 ? -71.365 -4.159 142.013 1.00 81.81 265 GLU A C 1
ATOM 2140 O O . GLU A 1 265 ? -71.070 -3.809 140.874 1.00 81.81 265 GLU A O 1
ATOM 2145 N N . LEU A 1 266 ? -70.444 -4.601 142.877 1.00 82.62 266 LEU A N 1
ATOM 2146 C CA . LEU A 1 266 ? -69.018 -4.717 142.545 1.00 82.62 266 LEU A CA 1
ATOM 2147 C C . LEU A 1 266 ? -68.743 -5.728 141.418 1.00 82.62 266 LEU A C 1
ATOM 2149 O O . LEU A 1 266 ? -67.903 -5.474 140.557 1.00 82.62 266 LEU A O 1
ATOM 2153 N N . GLU A 1 267 ? -69.447 -6.863 141.391 1.00 82.38 267 GLU A N 1
ATOM 2154 C CA . GLU A 1 267 ? -69.285 -7.863 140.325 1.00 82.38 267 GLU A CA 1
ATOM 2155 C C . GLU A 1 267 ? -69.901 -7.383 138.996 1.00 82.38 267 GLU A C 1
ATOM 2157 O O . GLU A 1 267 ? -69.328 -7.628 137.935 1.00 82.38 267 GLU A O 1
ATOM 2162 N N . LEU A 1 268 ? -70.998 -6.615 139.038 1.00 85.94 268 LEU A N 1
ATOM 2163 C CA . LEU A 1 268 ? -71.555 -5.930 137.866 1.00 85.94 268 LEU A CA 1
ATOM 2164 C C . LEU A 1 268 ? -70.630 -4.818 137.353 1.00 85.94 268 LEU A C 1
ATOM 2166 O O . LEU A 1 268 ? -70.383 -4.759 136.153 1.00 85.94 268 LEU A O 1
ATOM 2170 N N . GLN A 1 269 ? -70.063 -3.979 138.228 1.00 83.69 269 GLN A N 1
ATOM 2171 C CA . GLN A 1 269 ? -69.065 -2.969 137.844 1.00 83.69 269 GLN A CA 1
ATOM 2172 C C . GLN A 1 269 ? -67.836 -3.619 137.195 1.00 83.69 269 GLN A C 1
ATOM 2174 O O . GLN A 1 269 ? -67.367 -3.153 136.161 1.00 83.69 269 GLN A O 1
ATOM 2179 N N . LYS A 1 270 ? -67.354 -4.741 137.743 1.00 87.62 270 LYS A N 1
ATOM 2180 C CA . LYS A 1 270 ? -66.268 -5.533 137.152 1.00 87.62 270 LYS A CA 1
ATOM 2181 C C . LYS A 1 270 ? -66.621 -6.060 135.756 1.00 87.62 270 LYS A C 1
ATOM 2183 O O . LYS A 1 270 ? -65.802 -5.932 134.852 1.00 87.62 270 LYS A O 1
ATOM 2188 N N . GLN A 1 271 ? -67.828 -6.593 135.557 1.00 88.38 271 GLN A N 1
ATOM 2189 C CA . GLN A 1 271 ? -68.289 -7.049 134.238 1.00 88.38 271 GLN A CA 1
ATOM 2190 C C . GLN A 1 271 ? -68.471 -5.893 133.244 1.00 88.38 271 GLN A C 1
ATOM 2192 O O . GLN A 1 271 ? -68.174 -6.064 132.066 1.00 88.38 271 GLN A O 1
ATOM 2197 N N . ILE A 1 272 ? -68.896 -4.711 133.703 1.00 85.75 272 ILE A N 1
ATOM 2198 C CA . ILE A 1 272 ? -68.954 -3.494 132.880 1.00 85.75 272 ILE A CA 1
ATOM 2199 C C . ILE A 1 272 ? -67.544 -3.097 132.428 1.00 85.75 272 ILE A C 1
ATOM 2201 O O . ILE A 1 272 ? -67.326 -2.974 131.230 1.00 85.75 272 ILE A O 1
ATOM 2205 N N . ILE A 1 273 ? -66.570 -3.012 133.340 1.00 87.25 273 ILE A N 1
ATOM 2206 C CA . ILE A 1 273 ? -65.168 -2.682 133.013 1.00 87.25 273 ILE A CA 1
ATOM 2207 C C . ILE A 1 273 ? -64.555 -3.713 132.046 1.00 87.25 273 ILE A C 1
ATOM 2209 O O . ILE A 1 273 ? -63.836 -3.350 131.116 1.00 87.25 273 ILE A O 1
ATOM 2213 N N . GLU A 1 274 ? -64.846 -5.004 132.230 1.00 86.50 274 GLU A N 1
ATOM 2214 C CA . GLU A 1 274 ? -64.369 -6.076 131.346 1.00 86.50 274 GLU A CA 1
ATOM 2215 C C . GLU A 1 274 ? -65.009 -6.001 129.945 1.00 86.50 274 GLU A C 1
ATOM 2217 O O . GLU A 1 274 ? -64.319 -6.174 128.938 1.00 86.50 274 GLU A O 1
ATOM 2222 N N . LEU A 1 275 ? -66.300 -5.656 129.857 1.00 86.44 275 LEU A N 1
ATOM 2223 C CA . LEU A 1 275 ? -66.995 -5.407 128.591 1.00 86.44 275 LEU A CA 1
ATOM 2224 C C . LEU A 1 275 ? -66.542 -4.107 127.912 1.00 86.44 275 LEU A C 1
ATOM 2226 O O . LEU A 1 275 ? -66.399 -4.098 126.694 1.00 86.44 275 LEU A O 1
ATOM 2230 N N . GLU A 1 276 ? -66.264 -3.039 128.660 1.00 86.31 276 GLU A N 1
ATOM 2231 C CA . GLU A 1 276 ? -65.709 -1.781 128.146 1.00 86.31 276 GLU A CA 1
ATOM 2232 C C . GLU A 1 276 ? -64.295 -1.987 127.588 1.00 86.31 276 GLU A C 1
ATOM 2234 O O . GLU A 1 276 ? -63.993 -1.522 126.489 1.00 86.31 276 GLU A O 1
ATOM 2239 N N . ALA A 1 277 ? -63.448 -2.758 128.277 1.00 86.38 277 ALA A N 1
ATOM 2240 C CA . ALA A 1 277 ? -62.131 -3.149 127.776 1.00 86.38 277 ALA A CA 1
ATOM 2241 C C . ALA A 1 277 ? -62.231 -4.045 126.526 1.00 86.38 277 ALA A C 1
ATOM 2243 O O . ALA A 1 277 ? -61.513 -3.830 125.547 1.00 86.38 277 ALA A O 1
ATOM 2244 N N . CYS A 1 278 ? -63.152 -5.015 126.517 1.00 86.50 278 CYS A N 1
ATOM 2245 C CA . CYS A 1 278 ? -63.411 -5.879 125.363 1.00 86.50 278 CYS A CA 1
ATOM 2246 C C . CYS A 1 278 ? -63.938 -5.086 124.152 1.00 86.50 278 CYS A C 1
ATOM 2248 O O . CYS A 1 278 ? -63.475 -5.283 123.026 1.00 86.50 278 CYS A O 1
ATOM 2250 N N . PHE A 1 279 ? -64.849 -4.137 124.379 1.00 84.56 279 PHE A N 1
ATOM 2251 C CA . PHE A 1 279 ? -65.379 -3.240 123.355 1.00 84.56 279 PHE A CA 1
ATOM 2252 C C . PHE A 1 279 ? -64.303 -2.281 122.833 1.00 84.56 279 PHE A C 1
ATOM 2254 O O . PHE A 1 279 ? -64.180 -2.118 121.624 1.00 84.56 279 PHE A O 1
ATOM 2261 N N . SER A 1 280 ? -63.472 -1.714 123.712 1.00 85.06 280 SER A N 1
ATOM 2262 C CA . SER A 1 280 ? -62.340 -0.858 123.338 1.00 85.06 280 SER A CA 1
ATOM 2263 C C . SER A 1 280 ? -61.329 -1.604 122.457 1.00 85.06 280 SER A C 1
ATOM 2265 O O . SER A 1 280 ? -60.970 -1.112 121.388 1.00 85.06 280 SER A O 1
ATOM 2267 N N . ASN A 1 281 ? -60.960 -2.836 122.831 1.00 88.88 281 ASN A N 1
ATOM 2268 C CA . ASN A 1 281 ? -60.101 -3.710 122.023 1.00 88.88 281 ASN A CA 1
ATOM 2269 C C . ASN A 1 281 ? -60.752 -4.109 120.686 1.00 88.88 281 ASN A C 1
ATOM 2271 O O . ASN A 1 281 ? -60.080 -4.171 119.661 1.00 88.88 281 ASN A O 1
ATOM 2275 N N . SER A 1 282 ? -62.065 -4.351 120.672 1.00 86.19 282 SER A N 1
ATOM 2276 C CA . SER A 1 282 ? -62.801 -4.646 119.435 1.00 86.19 282 SER A CA 1
ATOM 2277 C C . SER A 1 282 ? -62.870 -3.424 118.513 1.00 86.19 282 SER A C 1
ATOM 2279 O O . SER A 1 282 ? -62.774 -3.556 117.298 1.00 86.19 282 SER A O 1
ATOM 2281 N N . ASN A 1 283 ? -63.007 -2.225 119.080 1.00 87.06 283 ASN A N 1
ATOM 2282 C CA . ASN A 1 283 ? -63.090 -0.972 118.339 1.00 87.06 283 ASN A CA 1
ATOM 2283 C C . ASN A 1 283 ? -61.718 -0.522 117.803 1.00 87.06 283 ASN A C 1
ATOM 2285 O O . ASN A 1 283 ? -61.643 -0.009 116.690 1.00 87.06 283 ASN A O 1
ATOM 2289 N N . SER A 1 284 ? -60.627 -0.757 118.542 1.00 87.75 284 SER A N 1
ATOM 2290 C CA . SER A 1 284 ? -59.265 -0.528 118.039 1.00 87.75 284 SER A CA 1
ATOM 2291 C C . SER A 1 284 ? -58.880 -1.528 116.943 1.00 87.75 284 SER A C 1
ATOM 2293 O O . SER A 1 284 ? -58.274 -1.129 115.951 1.00 87.75 284 SER A O 1
ATOM 2295 N N . GLU A 1 285 ? -59.315 -2.787 117.047 1.00 91.06 285 GLU A N 1
ATOM 2296 C CA . GLU A 1 285 ? -59.164 -3.789 115.985 1.00 91.06 285 GLU A CA 1
ATOM 2297 C C . GLU A 1 285 ? -59.990 -3.434 114.734 1.00 91.06 285 GLU A C 1
ATOM 2299 O O . GLU A 1 285 ? -59.482 -3.511 113.616 1.00 91.06 285 GLU A O 1
ATOM 2304 N N . VAL A 1 286 ? -61.231 -2.956 114.893 1.00 90.50 286 VAL A N 1
ATOM 2305 C CA . VAL A 1 286 ? -62.039 -2.432 113.775 1.00 90.50 286 VAL A CA 1
ATOM 2306 C C . VAL A 1 286 ? -61.373 -1.216 113.126 1.00 90.50 286 VAL A C 1
ATOM 2308 O O . VAL A 1 286 ? -61.330 -1.148 111.899 1.00 90.50 286 VAL A O 1
ATOM 2311 N N . MET A 1 287 ? -60.803 -0.291 113.905 1.00 88.88 287 MET A N 1
ATOM 2312 C CA . MET A 1 287 ? -60.037 0.840 113.364 1.00 88.88 287 MET A CA 1
ATOM 2313 C C . MET A 1 287 ? -58.801 0.381 112.580 1.00 88.88 287 MET A C 1
ATOM 2315 O O . MET A 1 287 ? -58.607 0.835 111.453 1.00 88.88 287 MET A O 1
ATOM 2319 N N . ARG A 1 288 ? -58.017 -0.567 113.117 1.00 91.69 288 ARG A N 1
ATOM 2320 C CA . ARG A 1 288 ? -56.866 -1.167 112.419 1.00 91.69 288 ARG A CA 1
ATOM 2321 C C . ARG A 1 288 ? -57.288 -1.791 111.088 1.00 91.69 288 ARG A C 1
ATOM 2323 O O . ARG A 1 288 ? -56.671 -1.524 110.061 1.00 91.69 288 ARG A O 1
ATOM 2330 N N . LEU A 1 289 ? -58.375 -2.564 111.085 1.00 92.06 289 LEU A N 1
ATOM 2331 C CA . LEU A 1 289 ? -58.912 -3.194 109.877 1.00 92.06 289 LEU A CA 1
ATOM 2332 C C . LEU A 1 289 ? -59.493 -2.178 108.877 1.00 92.06 289 LEU A C 1
ATOM 2334 O O . LEU A 1 289 ? -59.410 -2.412 107.673 1.00 92.06 289 LEU A O 1
ATOM 2338 N N . MET A 1 290 ? -60.044 -1.044 109.326 1.00 89.50 290 MET A N 1
ATOM 2339 C CA . MET A 1 290 ? -60.459 0.048 108.433 1.00 89.50 290 MET A CA 1
ATOM 2340 C C . MET A 1 290 ? -59.262 0.752 107.779 1.00 89.50 290 MET A C 1
ATOM 2342 O O . MET A 1 290 ? -59.329 1.083 106.595 1.00 89.50 290 MET A O 1
ATOM 2346 N N . GLU A 1 291 ? -58.164 0.951 108.508 1.00 92.56 291 GLU A N 1
ATOM 2347 C CA . GLU A 1 291 ? -56.948 1.572 107.973 1.00 92.56 291 GLU A CA 1
ATOM 2348 C C . GLU A 1 291 ? -56.181 0.621 107.033 1.00 92.56 291 GLU A C 1
ATOM 2350 O O . GLU A 1 291 ? -55.745 1.028 105.953 1.00 92.56 291 GLU A O 1
ATOM 2355 N N . GLU A 1 292 ? -56.138 -0.677 107.346 1.00 92.75 292 GLU A N 1
ATOM 2356 C CA . GLU A 1 292 ? -55.654 -1.727 106.436 1.00 92.75 292 GLU A CA 1
ATOM 2357 C C . GLU A 1 292 ? -56.531 -1.856 105.178 1.00 92.75 292 GLU A C 1
ATOM 2359 O O . GLU A 1 292 ? -56.012 -2.036 104.076 1.00 92.75 292 GLU A O 1
ATOM 2364 N N . LEU A 1 293 ? -57.854 -1.683 105.293 1.00 91.81 293 LEU A N 1
ATOM 2365 C CA . LEU A 1 293 ? -58.751 -1.625 104.136 1.00 91.81 293 LEU A CA 1
ATOM 2366 C C . LEU A 1 293 ? -58.508 -0.367 103.282 1.00 91.81 293 LEU A C 1
ATOM 2368 O O . LEU A 1 293 ? -58.541 -0.459 102.054 1.00 91.81 293 LEU A O 1
ATOM 2372 N N . SER A 1 294 ? -58.259 0.795 103.899 1.00 91.25 294 SER A N 1
ATOM 2373 C CA . SER A 1 294 ? -58.001 2.047 103.172 1.00 91.25 294 SER A CA 1
ATOM 2374 C C . SER A 1 294 ? -56.663 2.008 102.435 1.00 91.25 294 SER A C 1
ATOM 2376 O O . SER A 1 294 ? -56.620 2.255 101.231 1.00 91.25 294 SER A O 1
ATOM 2378 N N . THR A 1 295 ? -55.591 1.601 103.117 1.00 92.94 295 THR A N 1
ATOM 2379 C CA . THR A 1 295 ? -54.256 1.454 102.515 1.00 92.94 295 THR A CA 1
ATOM 2380 C C . THR A 1 295 ? -54.233 0.370 101.434 1.00 92.94 295 THR A C 1
ATOM 2382 O O . THR A 1 295 ? -53.685 0.592 100.357 1.00 92.94 295 THR A O 1
ATOM 2385 N N . SER A 1 296 ? -54.904 -0.770 101.640 1.00 90.44 296 SER A N 1
ATOM 2386 C CA . SER A 1 296 ? -55.082 -1.797 100.600 1.00 90.44 296 SER A CA 1
ATOM 2387 C C . SER A 1 296 ? -55.819 -1.252 99.367 1.00 90.44 296 SER A C 1
ATOM 2389 O O . SER A 1 296 ? -55.377 -1.450 98.237 1.00 90.44 296 SER A O 1
ATOM 2391 N N . LYS A 1 297 ? -56.894 -0.480 99.567 1.00 94.56 297 LYS A N 1
ATOM 2392 C CA . LYS A 1 297 ? -57.657 0.175 98.491 1.00 94.56 297 LYS A CA 1
ATOM 2393 C C . LYS A 1 297 ? -56.842 1.226 97.728 1.00 94.56 297 LYS A C 1
ATOM 2395 O O . LYS A 1 297 ? -57.053 1.396 96.530 1.00 94.56 297 LYS A O 1
ATOM 2400 N N . GLU A 1 298 ? -55.933 1.931 98.391 1.00 93.25 298 GLU A N 1
ATOM 2401 C CA . GLU A 1 298 ? -55.016 2.885 97.754 1.00 93.25 298 GLU A CA 1
ATOM 2402 C C . GLU A 1 298 ? -53.910 2.172 96.965 1.00 93.25 298 GLU A C 1
ATOM 2404 O O . GLU A 1 298 ? -53.659 2.534 95.817 1.00 93.25 298 GLU A O 1
ATOM 2409 N N . ASN A 1 299 ? -53.347 1.089 97.508 1.00 94.19 299 ASN A N 1
ATOM 2410 C CA . ASN A 1 299 ? -52.398 0.230 96.795 1.00 94.19 299 ASN A CA 1
ATOM 2411 C C . ASN A 1 299 ? -53.023 -0.411 95.539 1.00 94.19 299 ASN A C 1
ATOM 2413 O O . ASN A 1 299 ? -52.385 -0.446 94.488 1.00 94.19 299 ASN A O 1
ATOM 2417 N N . ILE A 1 300 ? -54.282 -0.868 95.619 1.00 93.81 300 ILE A N 1
ATOM 2418 C CA . ILE A 1 300 ? -55.030 -1.388 94.463 1.00 93.81 300 ILE A CA 1
ATOM 2419 C C . ILE A 1 300 ? -55.132 -0.317 93.371 1.00 93.81 300 ILE A C 1
ATOM 2421 O O . ILE A 1 300 ? -54.691 -0.577 92.255 1.00 93.81 300 ILE A O 1
ATOM 2425 N N . LYS A 1 301 ? -55.600 0.899 93.688 1.00 94.88 301 LYS A N 1
ATOM 2426 C CA . LYS A 1 301 ? -55.659 2.009 92.716 1.00 94.88 301 LYS A CA 1
ATOM 2427 C C . LYS A 1 301 ? -54.306 2.308 92.070 1.00 94.88 301 LYS A C 1
ATOM 2429 O O . LYS A 1 301 ? -54.241 2.461 90.857 1.00 94.88 301 LYS A O 1
ATOM 2434 N N . ALA A 1 302 ? -53.231 2.365 92.860 1.00 93.88 302 ALA A N 1
ATOM 2435 C CA . ALA A 1 302 ? -51.890 2.613 92.336 1.00 93.88 302 ALA A CA 1
ATOM 2436 C C . ALA A 1 302 ? -51.474 1.531 91.319 1.00 93.88 302 ALA A C 1
ATOM 2438 O O . ALA A 1 302 ? -50.952 1.854 90.253 1.00 93.88 302 ALA A O 1
ATOM 2439 N N . SER A 1 303 ? -51.785 0.257 91.595 1.00 92.06 303 SER A N 1
ATOM 2440 C CA . SER A 1 303 ? -51.569 -0.831 90.630 1.00 92.06 303 SER A CA 1
ATOM 2441 C C . SER A 1 303 ? -52.507 -0.783 89.415 1.00 92.06 303 SER A C 1
ATOM 2443 O O . SER A 1 303 ? -52.087 -1.134 88.317 1.00 92.06 303 SER A O 1
ATOM 2445 N N . GLU A 1 304 ? -53.754 -0.322 89.564 1.00 94.75 304 GLU A N 1
ATOM 2446 C CA . GLU A 1 304 ? -54.678 -0.113 88.440 1.00 94.75 304 GLU A CA 1
ATOM 2447 C C . GLU A 1 304 ? -54.156 0.991 87.501 1.00 94.75 304 GLU A C 1
ATOM 2449 O O . GLU A 1 304 ? -54.166 0.824 86.280 1.00 94.75 304 GLU A O 1
ATOM 2454 N N . GLU A 1 305 ? -53.625 2.082 88.061 1.00 94.50 305 GLU A N 1
ATOM 2455 C CA . GLU A 1 305 ? -52.972 3.168 87.321 1.00 94.50 305 GLU A CA 1
ATOM 2456 C C . GLU A 1 305 ? -51.678 2.698 86.627 1.00 94.50 305 GLU A C 1
ATOM 2458 O O . GLU A 1 305 ? -51.471 3.001 85.448 1.00 94.50 305 GLU A O 1
ATOM 2463 N N . GLU A 1 306 ? -50.845 1.887 87.293 1.00 95.50 306 GLU A N 1
ATOM 2464 C CA . GLU A 1 306 ? -49.663 1.257 86.683 1.00 95.50 306 GLU A CA 1
ATOM 2465 C C . GLU A 1 306 ? -50.047 0.323 85.521 1.00 95.50 306 GLU A C 1
ATOM 2467 O O . GLU A 1 306 ? -49.458 0.401 84.441 1.00 95.50 306 GLU A O 1
ATOM 2472 N N . ILE A 1 307 ? -51.085 -0.506 85.686 1.00 94.69 307 ILE A N 1
ATOM 2473 C CA . ILE A 1 307 ? -51.610 -1.387 84.630 1.00 94.69 307 ILE A CA 1
ATOM 2474 C C . ILE A 1 307 ? -52.125 -0.570 83.435 1.00 94.69 307 ILE A C 1
ATOM 2476 O O . ILE A 1 307 ? -51.883 -0.949 82.287 1.00 94.69 307 ILE A O 1
ATOM 2480 N N . VAL A 1 308 ? -52.798 0.564 83.660 1.00 95.56 308 VAL A N 1
ATOM 2481 C CA . VAL A 1 308 ? -53.224 1.470 82.577 1.00 95.56 308 VAL A CA 1
ATOM 2482 C C . VAL A 1 308 ? -52.017 2.077 81.853 1.00 95.56 308 VAL A C 1
ATOM 2484 O O . VAL A 1 308 ? -51.999 2.092 80.619 1.00 95.56 308 VAL A O 1
ATOM 2487 N N . MET A 1 309 ? -50.986 2.511 82.581 1.00 95.31 309 MET A N 1
ATOM 2488 C CA . MET A 1 309 ? -49.753 3.052 81.995 1.00 95.31 309 MET A CA 1
ATOM 2489 C C . MET A 1 309 ? -48.988 2.007 81.170 1.00 95.31 309 MET A C 1
ATOM 2491 O O . MET A 1 309 ? -48.603 2.288 80.032 1.00 95.31 309 MET A O 1
ATOM 2495 N N . LEU A 1 310 ? -48.831 0.786 81.687 1.00 95.88 310 LEU A N 1
ATOM 2496 C CA . LEU A 1 310 ? -48.189 -0.325 80.978 1.00 95.88 310 LEU A CA 1
ATOM 2497 C C . LEU A 1 310 ? -48.985 -0.748 79.736 1.00 95.88 310 LEU A C 1
ATOM 2499 O O . LEU A 1 310 ? -48.397 -0.972 78.681 1.00 95.88 310 LEU A O 1
ATOM 2503 N N . ASN A 1 311 ? -50.319 -0.783 79.803 1.00 95.44 311 ASN A N 1
ATOM 2504 C CA . ASN A 1 311 ? -51.156 -1.054 78.631 1.00 95.44 311 ASN A CA 1
ATOM 2505 C C . ASN A 1 311 ? -51.052 0.056 77.571 1.00 95.44 311 ASN A C 1
ATOM 2507 O O . ASN A 1 311 ? -50.952 -0.243 76.380 1.00 95.44 311 ASN A O 1
ATOM 2511 N N . ALA A 1 312 ? -50.996 1.327 77.978 1.00 95.19 312 ALA A N 1
ATOM 2512 C CA . ALA A 1 312 ? -50.763 2.443 77.061 1.00 95.19 312 ALA A CA 1
ATOM 2513 C C . ALA A 1 312 ? -49.357 2.407 76.426 1.00 95.19 312 ALA A C 1
ATOM 2515 O O . ALA A 1 312 ? -49.187 2.837 75.284 1.00 95.19 312 ALA A O 1
ATOM 2516 N N . GLN A 1 313 ? -48.353 1.879 77.133 1.00 96.62 313 GLN A N 1
ATOM 2517 C CA . GLN A 1 313 ? -47.007 1.649 76.602 1.00 96.62 313 GLN A CA 1
ATOM 2518 C C . GLN A 1 313 ? -46.966 0.458 75.630 1.00 96.62 313 GLN A C 1
ATOM 2520 O O . GLN A 1 313 ? -46.407 0.588 74.542 1.00 96.62 313 GLN A O 1
ATOM 2525 N N . ASN A 1 314 ? -47.619 -0.660 75.964 1.00 95.06 314 ASN A N 1
ATOM 2526 C CA . ASN A 1 314 ? -47.759 -1.819 75.077 1.00 95.06 314 ASN A CA 1
ATOM 2527 C C . ASN A 1 314 ? -48.438 -1.434 73.755 1.00 95.06 314 ASN A C 1
ATOM 2529 O O . ASN A 1 314 ? -47.920 -1.759 72.689 1.00 95.06 314 ASN A O 1
ATOM 2533 N N . LEU A 1 315 ? -49.530 -0.663 73.811 1.00 96.38 315 LEU A N 1
ATOM 2534 C CA . LEU A 1 315 ? -50.244 -0.200 72.619 1.00 96.38 315 LEU A CA 1
ATOM 2535 C C . LEU A 1 315 ? -49.374 0.712 71.732 1.00 96.38 315 LEU A C 1
ATOM 2537 O O . LEU A 1 315 ? -49.489 0.669 70.509 1.00 96.38 315 LEU A O 1
ATOM 2541 N N . ARG A 1 316 ? -48.468 1.514 72.314 1.00 95.94 316 ARG A N 1
ATOM 2542 C CA . ARG A 1 316 ? -47.474 2.282 71.537 1.00 95.94 316 ARG A CA 1
ATOM 2543 C C . ARG A 1 316 ? -46.495 1.351 70.827 1.00 95.94 316 ARG A C 1
ATOM 2545 O O . ARG A 1 316 ? -46.339 1.473 69.618 1.00 95.94 316 ARG A O 1
ATOM 2552 N N . TYR A 1 317 ? -45.908 0.388 71.540 1.00 96.06 317 TYR A N 1
ATOM 2553 C CA . TYR A 1 317 ? -44.979 -0.574 70.939 1.00 96.06 317 TYR A CA 1
ATOM 2554 C C . TYR A 1 317 ? -45.627 -1.450 69.860 1.00 96.06 317 TYR A C 1
ATOM 2556 O O . TYR A 1 317 ? -44.967 -1.771 68.877 1.00 96.06 317 TYR A O 1
ATOM 2564 N N . GLU A 1 318 ? -46.905 -1.802 70.002 1.00 96.94 318 GLU A N 1
ATOM 2565 C CA . GLU A 1 318 ? -47.667 -2.538 68.988 1.00 96.94 318 GLU A CA 1
ATOM 2566 C C . GLU A 1 318 ? -47.862 -1.708 67.705 1.00 96.94 318 GLU A C 1
ATOM 2568 O O . GLU A 1 318 ? -47.626 -2.209 66.605 1.00 96.94 318 GLU A O 1
ATOM 2573 N N . ASN A 1 319 ? -48.178 -0.413 67.835 1.00 95.94 319 ASN A N 1
ATOM 2574 C CA . ASN A 1 319 ? -48.235 0.510 66.695 1.00 95.94 319 ASN A CA 1
ATOM 2575 C C . ASN A 1 319 ? -46.849 0.746 66.063 1.00 95.94 319 ASN A C 1
ATOM 2577 O O . ASN A 1 319 ? -46.731 0.742 64.840 1.00 95.94 319 ASN A O 1
ATOM 2581 N N . ASP A 1 320 ? -45.787 0.898 66.861 1.00 96.81 320 ASP A N 1
ATOM 2582 C CA . ASP A 1 320 ? -44.414 1.055 66.357 1.00 96.81 320 ASP A CA 1
ATOM 2583 C C . ASP A 1 320 ? -43.921 -0.204 65.617 1.00 96.81 320 ASP A C 1
ATOM 2585 O O . ASP A 1 320 ? -43.240 -0.101 64.594 1.00 96.81 320 ASP A O 1
ATOM 2589 N N . LEU A 1 321 ? -44.294 -1.399 66.095 1.00 96.56 321 LEU A N 1
ATOM 2590 C CA . LEU A 1 321 ? -44.058 -2.677 65.415 1.00 96.56 321 LEU A CA 1
ATOM 2591 C C . LEU A 1 321 ? -44.813 -2.768 64.087 1.00 96.56 321 LEU A C 1
ATOM 2593 O O . LEU A 1 321 ? -44.230 -3.196 63.093 1.00 96.56 321 LEU A O 1
ATOM 2597 N N . LEU A 1 322 ? -46.080 -2.348 64.056 1.00 96.88 322 LEU A N 1
ATOM 2598 C CA . LEU A 1 322 ? -46.904 -2.346 62.847 1.00 96.88 322 LEU A CA 1
ATOM 2599 C C . LEU A 1 322 ? -46.366 -1.358 61.797 1.00 96.88 322 LEU A C 1
ATOM 2601 O O . LEU A 1 322 ? -46.179 -1.738 60.642 1.00 96.88 322 LEU A O 1
ATOM 2605 N N . ASN A 1 323 ? -46.005 -0.139 62.208 1.00 96.62 323 ASN A N 1
ATOM 2606 C CA . ASN A 1 323 ? -45.375 0.865 61.343 1.00 96.62 323 ASN A CA 1
ATOM 2607 C C . ASN A 1 323 ? -44.053 0.354 60.742 1.00 96.62 323 ASN A C 1
ATOM 2609 O O . ASN A 1 323 ? -43.849 0.439 59.532 1.00 96.62 323 ASN A O 1
ATOM 2613 N N . ARG A 1 324 ? -43.184 -0.257 61.561 1.00 96.25 324 ARG A N 1
ATOM 2614 C CA . ARG A 1 324 ? -41.946 -0.901 61.085 1.00 96.25 324 ARG A CA 1
ATOM 2615 C C . ARG A 1 324 ? -42.208 -2.108 60.185 1.00 96.25 324 ARG A C 1
ATOM 2617 O O . ARG A 1 324 ? -41.427 -2.363 59.275 1.00 96.25 324 ARG A O 1
ATOM 2624 N N . GLY A 1 325 ? -43.295 -2.844 60.414 1.00 97.38 325 GLY A N 1
ATOM 2625 C CA . GLY A 1 325 ? -43.738 -3.928 59.537 1.00 97.38 325 GLY A CA 1
ATOM 2626 C C . GLY A 1 325 ? -44.089 -3.428 58.134 1.00 97.38 325 GLY A C 1
ATOM 2627 O O . GLY A 1 325 ? -43.676 -4.040 57.150 1.00 97.38 325 GLY A O 1
ATOM 2628 N N . HIS A 1 326 ? -44.779 -2.288 58.038 1.00 96.44 326 HIS A N 1
ATOM 2629 C CA . HIS A 1 326 ? -45.061 -1.629 56.762 1.00 96.44 326 HIS A CA 1
ATOM 2630 C C . HIS A 1 326 ? -43.784 -1.109 56.083 1.00 96.44 326 HIS A C 1
ATOM 2632 O O . HIS A 1 326 ? -43.558 -1.434 54.921 1.00 96.44 326 HIS A O 1
ATOM 2638 N N . GLU A 1 327 ? -42.907 -0.408 56.812 1.00 97.44 327 GLU A N 1
ATOM 2639 C CA . GLU A 1 327 ? -41.612 0.076 56.296 1.00 97.44 327 GLU A CA 1
ATOM 2640 C C . GLU A 1 327 ? -40.749 -1.070 55.727 1.00 97.44 327 GLU A C 1
ATOM 2642 O O . GLU A 1 327 ? -40.194 -0.963 54.633 1.00 97.44 327 GLU A O 1
ATOM 2647 N N . VAL A 1 328 ? -40.676 -2.209 56.427 1.00 97.31 328 VAL A N 1
ATOM 2648 C CA . VAL A 1 328 ? -39.941 -3.399 55.965 1.00 97.31 328 VAL A CA 1
ATOM 2649 C C . VAL A 1 328 ? -40.540 -3.986 54.684 1.00 97.31 328 VAL A C 1
ATOM 2651 O O . VAL A 1 328 ? -39.783 -4.419 53.813 1.00 97.31 328 VAL A O 1
ATOM 2654 N N . GLU A 1 329 ? -41.866 -4.001 54.536 1.00 97.12 329 GLU A N 1
ATOM 2655 C CA . GLU A 1 329 ? -42.519 -4.529 53.333 1.00 97.12 329 GLU A CA 1
ATOM 2656 C C . GLU A 1 329 ? -42.403 -3.561 52.137 1.00 97.12 329 GLU A C 1
ATOM 2658 O O . GLU A 1 329 ? -42.164 -4.013 51.017 1.00 97.12 329 GLU A O 1
ATOM 2663 N N . GLU A 1 330 ? -42.445 -2.241 52.362 1.00 97.44 330 GLU A N 1
ATOM 2664 C CA . GLU A 1 330 ? -42.150 -1.225 51.338 1.00 97.44 330 GLU A CA 1
ATOM 2665 C C . GLU A 1 330 ? -40.697 -1.317 50.844 1.00 97.44 330 GLU A C 1
ATOM 2667 O O . GLU A 1 330 ? -40.451 -1.398 49.637 1.00 97.44 330 GLU A O 1
ATOM 2672 N N . LEU A 1 331 ? -39.725 -1.395 51.762 1.00 97.44 331 LEU A N 1
ATOM 2673 C CA . LEU A 1 331 ? -38.306 -1.579 51.428 1.00 97.44 331 LEU A CA 1
ATOM 2674 C C . LEU A 1 331 ? -38.056 -2.901 50.682 1.00 97.44 331 LEU A C 1
ATOM 2676 O O . LEU A 1 331 ? -37.223 -2.959 49.776 1.00 97.44 331 LEU A O 1
ATOM 2680 N N . LYS A 1 332 ? -38.796 -3.960 51.025 1.00 98.12 332 LYS A N 1
ATOM 2681 C CA . LYS A 1 332 ? -38.766 -5.266 50.349 1.00 98.12 332 LYS A CA 1
ATOM 2682 C C . LYS A 1 332 ? -39.377 -5.214 48.945 1.00 98.12 332 LYS A C 1
ATOM 2684 O O . LYS A 1 332 ? -38.833 -5.853 48.041 1.00 98.12 332 LYS A O 1
ATOM 2689 N N . GLY A 1 333 ? -40.430 -4.421 48.739 1.00 97.75 333 GLY A N 1
ATOM 2690 C CA . GLY A 1 333 ? -40.970 -4.093 47.416 1.00 97.75 333 GLY A CA 1
ATOM 2691 C C . GLY A 1 333 ? -39.941 -3.362 46.552 1.00 97.75 333 GLY A C 1
ATOM 2692 O O . GLY A 1 333 ? -39.548 -3.870 45.502 1.00 97.75 333 GLY A O 1
ATOM 2693 N N . ALA A 1 334 ? -39.395 -2.251 47.055 1.00 97.94 334 ALA A N 1
ATOM 2694 C CA . ALA A 1 334 ? -38.365 -1.470 46.367 1.00 97.94 334 ALA A CA 1
ATOM 2695 C C . ALA A 1 334 ? -37.098 -2.291 46.045 1.00 97.94 334 ALA A C 1
ATOM 2697 O O . ALA A 1 334 ? -36.483 -2.108 44.993 1.00 97.94 334 ALA A O 1
ATOM 2698 N N . LEU A 1 335 ? -36.718 -3.239 46.912 1.00 97.69 335 LEU A N 1
ATOM 2699 C CA . LEU A 1 335 ? -35.616 -4.171 46.661 1.00 97.69 335 LEU A CA 1
ATOM 2700 C C . LEU A 1 335 ? -35.927 -5.162 45.525 1.00 97.69 335 LEU A C 1
ATOM 2702 O O . LEU A 1 335 ? -35.028 -5.482 44.744 1.00 97.69 335 LEU A O 1
ATOM 2706 N N . CYS A 1 336 ? -37.172 -5.636 45.407 1.00 97.12 336 CYS A N 1
ATOM 2707 C CA . CYS A 1 336 ? -37.601 -6.476 44.285 1.00 97.12 336 CYS A CA 1
ATOM 2708 C C . CYS A 1 336 ? -37.596 -5.689 42.969 1.00 97.12 336 CYS A C 1
ATOM 2710 O O . CYS A 1 336 ? -36.990 -6.147 41.999 1.00 97.12 336 CYS A O 1
ATOM 2712 N N . ASP A 1 337 ? -38.166 -4.481 42.960 1.00 97.88 337 ASP A N 1
ATOM 2713 C CA . ASP A 1 337 ? -38.165 -3.599 41.788 1.00 97.88 337 ASP A CA 1
ATOM 2714 C C . ASP A 1 337 ? -36.735 -3.274 41.338 1.00 97.88 337 ASP A C 1
ATOM 2716 O O . ASP A 1 337 ? -36.412 -3.376 40.153 1.00 97.88 337 ASP A O 1
ATOM 2720 N N . ALA A 1 338 ? -35.838 -2.942 42.272 1.00 97.25 338 ALA A N 1
ATOM 2721 C CA . ALA A 1 338 ? -34.428 -2.708 41.970 1.00 97.25 338 ALA A CA 1
ATOM 2722 C C . ALA A 1 338 ? -33.754 -3.960 41.379 1.00 97.25 338 ALA A C 1
ATOM 2724 O O . ALA A 1 338 ? -33.069 -3.868 40.358 1.00 97.25 338 ALA A O 1
ATOM 2725 N N . ARG A 1 339 ? -33.968 -5.141 41.979 1.00 98.00 339 ARG A N 1
ATOM 2726 C CA . ARG A 1 339 ? -33.401 -6.416 41.505 1.00 98.00 339 ARG A CA 1
ATOM 2727 C C . ARG A 1 339 ? -33.839 -6.739 40.077 1.00 98.00 339 ARG A C 1
ATOM 2729 O O . ARG A 1 339 ? -33.008 -7.142 39.261 1.00 98.00 339 ARG A O 1
ATOM 2736 N N . ASP A 1 340 ? -35.117 -6.558 39.770 1.00 97.25 340 ASP A N 1
ATOM 2737 C CA . ASP A 1 340 ? -35.670 -6.944 38.475 1.00 97.25 340 ASP A CA 1
ATOM 2738 C C . ASP A 1 340 ? -35.320 -5.904 37.392 1.00 97.25 340 ASP A C 1
ATOM 2740 O O . ASP A 1 340 ? -34.967 -6.290 36.275 1.00 97.25 340 ASP A O 1
ATOM 2744 N N . ASN A 1 341 ? -35.212 -4.615 37.745 1.00 97.88 341 ASN A N 1
ATOM 2745 C CA . ASN A 1 341 ? -34.575 -3.598 36.896 1.00 97.88 341 ASN A CA 1
ATOM 2746 C C . ASN A 1 341 ? -33.104 -3.936 36.577 1.00 97.88 341 ASN A C 1
ATOM 2748 O O . ASN A 1 341 ? -32.703 -3.882 35.412 1.00 97.88 341 ASN A O 1
ATOM 2752 N N . PHE A 1 342 ? -32.298 -4.343 37.568 1.00 97.69 342 PHE A N 1
ATOM 2753 C CA . PHE A 1 342 ? -30.923 -4.800 37.321 1.00 97.69 342 PHE A CA 1
ATOM 2754 C C . PHE A 1 342 ? -30.872 -6.059 36.441 1.00 97.69 342 PHE A C 1
ATOM 2756 O O . PHE A 1 342 ? -29.957 -6.199 35.629 1.00 97.69 342 PHE A O 1
ATOM 2763 N N . SER A 1 343 ? -31.853 -6.960 36.556 1.00 97.88 343 SER A N 1
ATOM 2764 C CA . SER A 1 343 ? -31.974 -8.140 35.691 1.00 97.88 343 SER A CA 1
ATOM 2765 C C . SER A 1 343 ? -32.222 -7.750 34.226 1.00 97.88 343 SER A C 1
ATOM 2767 O O . SER A 1 343 ? -31.533 -8.241 33.329 1.00 97.88 343 SER A O 1
ATOM 2769 N N . ILE A 1 344 ? -33.128 -6.794 33.983 1.00 97.56 344 ILE A N 1
ATOM 2770 C CA . ILE A 1 344 ? -33.417 -6.250 32.646 1.00 97.56 344 ILE A CA 1
ATOM 2771 C C . ILE A 1 344 ? -32.184 -5.542 32.063 1.00 97.56 344 ILE A C 1
ATOM 2773 O O . ILE A 1 344 ? -31.798 -5.819 30.927 1.00 97.56 344 ILE A O 1
ATOM 2777 N N . GLN A 1 345 ? -31.514 -4.682 32.840 1.00 97.88 345 GLN A N 1
ATOM 2778 C CA . GLN A 1 345 ? -30.285 -4.008 32.400 1.00 97.88 345 GLN A CA 1
ATOM 2779 C C . GLN A 1 345 ? -29.173 -5.011 32.064 1.00 97.88 345 GLN A C 1
ATOM 2781 O O . GLN A 1 345 ? -28.531 -4.896 31.022 1.00 97.88 345 GLN A O 1
ATOM 2786 N N . LYS A 1 346 ? -28.984 -6.044 32.895 1.00 98.06 346 LYS A N 1
ATOM 2787 C CA . LYS A 1 346 ? -28.023 -7.125 32.641 1.00 98.06 346 LYS A CA 1
ATOM 2788 C C . LYS A 1 346 ? -28.320 -7.858 31.330 1.00 98.06 346 LYS A C 1
ATOM 2790 O O . LYS A 1 346 ? -27.393 -8.079 30.556 1.00 98.06 346 LYS A O 1
ATOM 2795 N N . ALA A 1 347 ? -29.582 -8.196 31.062 1.00 97.69 347 ALA A N 1
ATOM 2796 C CA . ALA A 1 347 ? -29.983 -8.823 29.802 1.00 97.69 347 ALA A CA 1
ATOM 2797 C C . ALA A 1 347 ? -29.738 -7.896 28.593 1.00 97.69 347 ALA A C 1
ATOM 2799 O O . ALA A 1 347 ? -29.223 -8.346 27.569 1.00 97.69 347 ALA A O 1
ATOM 2800 N N . SER A 1 348 ? -30.022 -6.596 28.736 1.00 97.88 348 SER A N 1
ATOM 2801 C CA . SER A 1 348 ? -29.745 -5.574 27.717 1.00 97.88 348 SER A CA 1
ATOM 2802 C C . SER A 1 348 ? -28.251 -5.502 27.378 1.00 97.88 348 SER A C 1
ATOM 2804 O O . SER A 1 348 ? -27.876 -5.652 26.216 1.00 97.88 348 SER A O 1
ATOM 2806 N N . PHE A 1 349 ? -27.379 -5.376 28.386 1.00 97.75 349 PHE A N 1
ATOM 2807 C CA . PHE A 1 349 ? -25.928 -5.359 28.177 1.00 97.75 349 PHE A CA 1
ATOM 2808 C C . PHE A 1 349 ? -25.397 -6.684 27.613 1.00 97.75 349 PHE A C 1
ATOM 2810 O O . PHE A 1 349 ? -24.502 -6.667 26.775 1.00 97.75 349 PHE A O 1
ATOM 2817 N N . GLN A 1 350 ? -25.953 -7.837 28.002 1.00 98.50 350 GLN A N 1
ATOM 2818 C CA . GLN A 1 350 ? -25.584 -9.125 27.400 1.00 98.50 350 GLN A CA 1
ATOM 2819 C C . GLN A 1 350 ? -25.948 -9.191 25.907 1.00 98.50 350 GLN A C 1
ATOM 2821 O O . GLN A 1 350 ? -25.146 -9.685 25.112 1.00 98.50 350 GLN A O 1
ATOM 2826 N N . SER A 1 351 ? -27.104 -8.649 25.509 1.00 97.50 351 SER A N 1
ATOM 2827 C CA . SER A 1 351 ? -27.495 -8.548 24.097 1.00 97.50 351 SER A CA 1
ATOM 2828 C C . SER A 1 351 ? -26.617 -7.567 23.313 1.00 97.50 351 SER A C 1
ATOM 2830 O O . SER A 1 351 ? -26.292 -7.833 22.156 1.00 97.50 351 SER A O 1
ATOM 2832 N N . GLU A 1 352 ? -26.214 -6.449 23.921 1.00 98.44 352 GLU A N 1
ATOM 2833 C CA . GLU A 1 352 ? -25.312 -5.476 23.296 1.00 98.44 352 GLU A CA 1
ATOM 2834 C C . GLU A 1 352 ? -23.898 -6.047 23.117 1.00 98.44 352 GLU A C 1
ATOM 2836 O O . GLU A 1 352 ? -23.346 -5.965 22.023 1.00 98.44 352 GLU A O 1
ATOM 2841 N N . ILE A 1 353 ? -23.348 -6.711 24.142 1.00 98.00 353 ILE A N 1
ATOM 2842 C CA . ILE A 1 353 ? -22.053 -7.406 24.076 1.00 98.00 353 ILE A CA 1
ATOM 2843 C C . ILE A 1 353 ? -22.060 -8.465 22.966 1.00 98.00 353 ILE A C 1
ATOM 2845 O O . ILE A 1 353 ? -21.117 -8.524 22.179 1.00 98.00 353 ILE A O 1
ATOM 2849 N N . PHE A 1 354 ? -23.128 -9.263 22.847 1.00 97.94 354 PHE A N 1
ATOM 2850 C CA . PHE A 1 354 ? -23.250 -10.250 21.770 1.00 97.94 354 PHE A CA 1
ATOM 2851 C C . PHE A 1 354 ? -23.293 -9.586 20.382 1.00 97.94 354 PHE A C 1
ATOM 2853 O O . PHE A 1 354 ? -22.545 -9.972 19.485 1.00 97.94 354 PHE A O 1
ATOM 2860 N N . GLY A 1 355 ? -24.100 -8.531 20.218 1.00 98.19 355 GLY A N 1
ATOM 2861 C CA . GLY A 1 355 ? -24.193 -7.773 18.965 1.00 98.19 355 GLY A CA 1
ATOM 2862 C C . GLY A 1 355 ? -22.957 -6.922 18.632 1.00 98.19 355 GLY A C 1
ATOM 2863 O O . GLY A 1 355 ? -22.828 -6.452 17.500 1.00 98.19 355 GLY A O 1
ATOM 2864 N N . LEU A 1 356 ? -22.051 -6.693 19.588 1.00 97.88 356 LEU A N 1
ATOM 2865 C CA . LEU A 1 356 ? -20.720 -6.126 19.354 1.00 97.88 356 LEU A CA 1
ATOM 2866 C C . LEU A 1 356 ? -19.722 -7.212 18.933 1.00 97.88 356 LEU A C 1
ATOM 2868 O O . LEU A 1 356 ? -18.999 -6.999 17.964 1.00 97.88 356 LEU A O 1
ATOM 2872 N N . LEU A 1 357 ? -19.746 -8.384 19.575 1.00 97.81 357 LEU A N 1
ATOM 2873 C CA . LEU A 1 357 ? -18.907 -9.533 19.217 1.00 97.81 357 LEU A CA 1
ATOM 2874 C C . LEU A 1 357 ? -19.201 -10.041 17.791 1.00 97.81 357 LEU A C 1
ATOM 2876 O O . LEU A 1 357 ? -18.284 -10.334 17.025 1.00 97.81 357 LEU A O 1
ATOM 2880 N N . GLU A 1 358 ? -20.472 -10.074 17.382 1.00 97.94 358 GLU A N 1
ATOM 2881 C CA . GLU A 1 358 ? -20.853 -10.402 16.001 1.00 97.94 358 GLU A CA 1
ATOM 2882 C C . GLU A 1 358 ? -20.252 -9.397 14.997 1.00 97.94 358 GLU A C 1
ATOM 2884 O O . GLU A 1 358 ? -19.648 -9.792 13.998 1.00 97.94 358 GLU A O 1
ATOM 2889 N N . LYS A 1 359 ? -20.313 -8.090 15.297 1.00 98.19 359 LYS A N 1
ATOM 2890 C CA . LYS A 1 359 ? -19.688 -7.040 14.469 1.00 98.19 359 LYS A CA 1
ATOM 2891 C C . LYS A 1 359 ? -18.163 -7.145 14.447 1.00 98.19 359 LYS A C 1
ATOM 2893 O O . LYS A 1 359 ? -17.569 -6.885 13.404 1.00 98.19 359 LYS A O 1
ATOM 2898 N N . GLU A 1 360 ? -17.538 -7.520 15.560 1.00 97.94 360 GLU A N 1
ATOM 2899 C CA . GLU A 1 360 ? -16.094 -7.749 15.652 1.00 97.94 360 GLU A CA 1
ATOM 2900 C C . GLU A 1 360 ? -15.665 -8.887 14.717 1.00 97.94 360 GLU A C 1
ATOM 2902 O O . GLU A 1 360 ? -14.813 -8.669 13.856 1.00 97.94 360 GLU A O 1
ATOM 2907 N N . THR A 1 361 ? -16.325 -10.051 14.778 1.00 97.69 361 THR A N 1
ATOM 2908 C CA . THR A 1 361 ? -16.015 -11.181 13.879 1.00 97.69 361 THR A CA 1
ATOM 2909 C C . THR A 1 361 ? -16.262 -10.854 12.399 1.00 97.69 361 THR A C 1
ATOM 2911 O O . THR A 1 361 ? -15.459 -11.233 11.545 1.00 97.69 361 THR A O 1
ATOM 2914 N N . LEU A 1 362 ? -17.309 -10.082 12.077 1.00 98.44 362 LEU A N 1
ATOM 2915 C CA . LEU A 1 362 ? -17.573 -9.600 10.716 1.00 98.44 362 LEU A CA 1
ATOM 2916 C C . LEU A 1 362 ? -16.478 -8.641 10.213 1.00 98.44 362 LEU A C 1
ATOM 2918 O O . LEU A 1 362 ? -16.058 -8.722 9.055 1.00 98.44 362 LEU A O 1
ATOM 2922 N N . LEU A 1 363 ? -16.005 -7.730 11.068 1.00 97.50 363 LEU A N 1
ATOM 2923 C CA . LEU A 1 363 ? -14.923 -6.805 10.734 1.00 97.50 363 LEU A CA 1
ATOM 2924 C C . LEU A 1 363 ? -13.578 -7.526 10.598 1.00 97.50 363 LEU A C 1
ATOM 2926 O O . LEU A 1 363 ? -12.825 -7.195 9.684 1.00 97.50 363 LEU A O 1
ATOM 2930 N N . GLU A 1 364 ? -13.300 -8.527 11.435 1.00 98.50 364 GLU A N 1
ATOM 2931 C CA . GLU A 1 364 ? -12.096 -9.358 11.350 1.00 98.50 364 GLU A CA 1
ATOM 2932 C C . GLU A 1 364 ? -12.088 -10.214 10.068 1.00 98.50 364 GLU A C 1
ATOM 2934 O O . GLU A 1 364 ? -11.072 -10.293 9.376 1.00 98.50 364 GLU A O 1
ATOM 2939 N N . ALA A 1 365 ? -13.233 -10.795 9.689 1.00 98.12 365 ALA A N 1
ATOM 2940 C CA . ALA A 1 365 ? -13.387 -11.522 8.429 1.00 98.12 365 ALA A CA 1
ATOM 2941 C C . ALA A 1 365 ? -13.147 -10.613 7.210 1.00 98.12 365 ALA A C 1
ATOM 2943 O O . ALA A 1 365 ? -12.390 -10.971 6.306 1.00 98.12 365 ALA A O 1
ATOM 2944 N N . ARG A 1 366 ? -13.722 -9.401 7.213 1.00 98.50 366 ARG A N 1
ATOM 2945 C CA . ARG A 1 366 ? -13.497 -8.410 6.149 1.00 98.50 366 ARG A CA 1
ATOM 2946 C C . ARG A 1 366 ? -12.058 -7.883 6.136 1.00 98.50 366 ARG A C 1
ATOM 2948 O O . ARG A 1 366 ? -11.539 -7.555 5.076 1.00 98.50 366 ARG A O 1
ATOM 2955 N N . LEU A 1 367 ? -11.395 -7.788 7.289 1.00 98.12 367 LEU A N 1
ATOM 2956 C CA . LEU A 1 367 ? -9.983 -7.405 7.368 1.00 98.12 367 LEU A CA 1
ATOM 2957 C C . LEU A 1 367 ? -9.101 -8.456 6.677 1.00 98.12 367 LEU A C 1
ATOM 2959 O O . LEU A 1 367 ? -8.308 -8.090 5.813 1.00 98.12 367 LEU A O 1
ATOM 2963 N N . LYS A 1 368 ? -9.333 -9.747 6.945 1.00 98.44 368 LYS A N 1
ATOM 2964 C CA . LYS A 1 368 ? -8.642 -10.870 6.281 1.00 98.44 368 LYS A CA 1
ATOM 2965 C C . LYS A 1 368 ? -8.888 -10.907 4.765 1.00 98.44 368 LYS A C 1
ATOM 2967 O O . LYS A 1 368 ? -7.980 -11.227 4.001 1.00 98.44 368 LYS A O 1
ATOM 2972 N N . GLU A 1 369 ? -10.082 -10.528 4.302 1.00 98.38 369 GLU A N 1
ATOM 2973 C CA . GLU A 1 369 ? -10.375 -10.344 2.869 1.00 98.38 369 GLU A CA 1
ATOM 2974 C C . GLU A 1 369 ? -9.500 -9.240 2.239 1.00 98.38 369 GLU A C 1
ATOM 2976 O O . GLU A 1 369 ? -8.900 -9.449 1.180 1.00 98.38 369 GLU A O 1
ATOM 2981 N N . TRP A 1 370 ? -9.365 -8.086 2.903 1.00 97.31 370 TRP A N 1
ATOM 2982 C CA . TRP A 1 370 ? -8.503 -6.995 2.432 1.00 97.31 370 TRP A CA 1
ATOM 2983 C C . TRP A 1 370 ? -7.008 -7.329 2.499 1.00 97.31 370 TRP A C 1
ATOM 2985 O O . TRP A 1 370 ? -6.271 -6.913 1.605 1.00 97.31 370 TRP A O 1
ATOM 2995 N N . GLU A 1 371 ? -6.560 -8.102 3.491 1.00 98.38 371 GLU A N 1
ATOM 2996 C CA . GLU A 1 371 ? -5.187 -8.626 3.562 1.00 98.38 371 GLU A CA 1
ATOM 2997 C C . GLU A 1 371 ? -4.882 -9.544 2.369 1.00 98.38 371 GLU A C 1
ATOM 2999 O O . GLU A 1 371 ? -3.908 -9.313 1.651 1.00 98.38 371 GLU A O 1
ATOM 3004 N N . LEU A 1 372 ? -5.760 -10.514 2.081 1.00 98.19 372 LEU A N 1
ATOM 3005 C CA . LEU A 1 372 ? -5.636 -11.403 0.918 1.00 98.19 372 LEU A CA 1
ATOM 3006 C C . LEU A 1 372 ? -5.623 -10.624 -0.406 1.00 98.19 372 LEU A C 1
ATOM 3008 O O . LEU A 1 372 ? -4.800 -10.898 -1.284 1.00 98.19 372 LEU A O 1
ATOM 3012 N N . HIS A 1 373 ? -6.497 -9.624 -0.554 1.00 98.25 373 HIS A N 1
ATOM 3013 C CA . HIS A 1 373 ? -6.499 -8.746 -1.725 1.00 98.25 373 HIS A CA 1
ATOM 3014 C C . HIS A 1 373 ? -5.201 -7.921 -1.830 1.00 98.25 373 HIS A C 1
ATOM 3016 O O . HIS A 1 373 ? -4.673 -7.743 -2.930 1.00 98.25 373 HIS A O 1
ATOM 3022 N N . GLY A 1 374 ? -4.652 -7.477 -0.694 1.00 98.12 374 GLY A N 1
ATOM 3023 C CA . GLY A 1 374 ? -3.343 -6.832 -0.588 1.00 98.12 374 GLY A CA 1
ATOM 3024 C C . GLY A 1 374 ? -2.216 -7.719 -1.118 1.00 98.12 374 GLY A C 1
ATOM 3025 O O . GLY A 1 374 ? -1.537 -7.324 -2.064 1.00 98.12 374 GLY A O 1
ATOM 3026 N N . SER A 1 375 ? -2.078 -8.945 -0.603 1.00 98.19 375 SER A N 1
ATOM 3027 C CA . SER A 1 375 ? -1.054 -9.900 -1.057 1.00 98.19 375 SER A CA 1
ATOM 3028 C C . SER A 1 375 ? -1.180 -10.248 -2.548 1.00 98.19 375 SER A C 1
ATOM 3030 O O . SER A 1 375 ? -0.176 -10.385 -3.246 1.00 98.19 375 SER A O 1
ATOM 3032 N N . VAL A 1 376 ? -2.406 -10.335 -3.080 1.00 98.38 376 VAL A N 1
ATOM 3033 C CA . VAL A 1 376 ? -2.650 -10.560 -4.518 1.00 98.38 376 VAL A CA 1
ATOM 3034 C C . VAL A 1 376 ? -2.237 -9.356 -5.379 1.00 98.38 376 VAL A C 1
ATOM 3036 O O . VAL A 1 376 ? -1.855 -9.542 -6.537 1.00 98.38 376 VAL A O 1
ATOM 3039 N N . LEU A 1 377 ? -2.306 -8.126 -4.862 1.00 97.94 377 LEU A N 1
ATOM 3040 C CA . LEU A 1 377 ? -1.778 -6.941 -5.547 1.00 97.94 377 LEU A CA 1
ATOM 3041 C C . LEU A 1 377 ? -0.253 -6.841 -5.430 1.00 97.94 377 LEU A C 1
ATOM 3043 O O . LEU A 1 377 ? 0.399 -6.526 -6.423 1.00 97.94 377 LEU A O 1
ATOM 3047 N N . GLU A 1 378 ? 0.312 -7.155 -4.267 1.00 98.38 378 GLU A N 1
ATOM 3048 C CA . GLU A 1 378 ? 1.757 -7.164 -4.017 1.00 98.38 378 GLU A CA 1
ATOM 3049 C C . GLU A 1 378 ? 2.482 -8.172 -4.926 1.00 98.38 378 GLU A C 1
ATOM 3051 O O . GLU A 1 378 ? 3.437 -7.816 -5.615 1.00 98.38 378 GLU A O 1
ATOM 3056 N N . GLU A 1 379 ? 1.948 -9.389 -5.070 1.00 98.31 379 GLU A N 1
ATOM 3057 C CA . GLU A 1 379 ? 2.472 -10.381 -6.019 1.00 98.31 379 GLU A CA 1
ATOM 3058 C C . GLU A 1 379 ? 2.372 -9.904 -7.483 1.00 98.31 379 GLU A C 1
ATOM 3060 O O . GLU A 1 379 ? 3.288 -10.122 -8.277 1.00 98.31 379 GLU A O 1
ATOM 3065 N N . LYS A 1 380 ? 1.302 -9.187 -7.857 1.00 98.56 380 LYS A N 1
ATOM 3066 C CA . LYS A 1 380 ? 1.169 -8.586 -9.201 1.00 98.56 380 LYS A CA 1
ATOM 3067 C C . LYS A 1 380 ? 2.146 -7.432 -9.441 1.00 98.56 380 LYS A C 1
ATOM 3069 O O . LYS A 1 380 ? 2.498 -7.190 -10.596 1.00 98.56 380 LYS A O 1
ATOM 3074 N N . ILE A 1 381 ? 2.569 -6.721 -8.394 1.00 98.31 381 ILE A N 1
ATOM 3075 C CA . ILE A 1 381 ? 3.631 -5.708 -8.466 1.00 98.31 381 ILE A CA 1
ATOM 3076 C C . ILE A 1 381 ? 4.974 -6.416 -8.666 1.00 98.31 381 ILE A C 1
ATOM 3078 O O . ILE A 1 381 ? 5.629 -6.171 -9.678 1.00 98.31 381 ILE A O 1
ATOM 3082 N N . ARG A 1 382 ? 5.303 -7.398 -7.818 1.00 98.50 382 ARG A N 1
ATOM 3083 C CA . ARG A 1 382 ? 6.532 -8.203 -7.911 1.00 98.50 382 ARG A CA 1
ATOM 3084 C C . ARG A 1 382 ? 6.712 -8.846 -9.294 1.00 98.50 382 ARG A C 1
ATOM 3086 O O . ARG A 1 382 ? 7.784 -8.762 -9.885 1.00 98.50 382 ARG A O 1
ATOM 3093 N N . GLN A 1 383 ? 5.646 -9.415 -9.866 1.00 98.25 383 GLN A N 1
ATOM 3094 C CA . GLN A 1 383 ? 5.648 -9.993 -11.223 1.00 98.25 383 GLN A CA 1
ATOM 3095 C C . GLN A 1 383 ? 5.775 -8.969 -12.365 1.00 98.25 383 GLN A C 1
ATOM 3097 O O . GLN A 1 383 ? 6.064 -9.357 -13.501 1.00 98.25 383 GLN A O 1
ATOM 3102 N N . ARG A 1 384 ? 5.503 -7.681 -12.119 1.00 96.88 384 ARG A N 1
ATOM 3103 C CA . ARG A 1 384 ? 5.790 -6.598 -13.073 1.00 96.88 384 ARG A CA 1
ATOM 3104 C C . ARG A 1 384 ? 7.226 -6.118 -12.936 1.00 96.88 384 ARG A C 1
ATOM 3106 O O . ARG A 1 384 ? 7.856 -5.868 -13.954 1.00 96.88 384 ARG A O 1
ATOM 3113 N N . GLU A 1 385 ? 7.738 -6.033 -11.712 1.00 98.06 385 GLU A N 1
ATOM 3114 C CA . GLU A 1 385 ? 9.118 -5.638 -11.429 1.00 98.06 385 GLU A CA 1
ATOM 3115 C C . GLU A 1 385 ? 10.119 -6.617 -12.054 1.00 98.06 385 GLU A C 1
ATOM 3117 O O . GLU A 1 385 ? 10.996 -6.170 -12.790 1.00 98.06 385 GLU A O 1
ATOM 3122 N N . THR A 1 386 ? 9.936 -7.939 -11.898 1.00 97.44 386 THR A N 1
ATOM 3123 C CA . THR A 1 386 ? 10.829 -8.925 -12.547 1.00 97.44 386 THR A CA 1
ATOM 3124 C C . THR A 1 386 ? 10.833 -8.781 -14.069 1.00 97.44 386 THR A C 1
ATOM 3126 O O . THR A 1 386 ? 11.898 -8.689 -14.672 1.00 97.44 386 THR A O 1
ATOM 3129 N N . LYS A 1 387 ? 9.652 -8.655 -14.691 1.00 98.06 387 LYS A N 1
ATOM 3130 C CA . LYS A 1 387 ? 9.516 -8.453 -16.145 1.00 98.06 387 LYS A CA 1
ATOM 3131 C C . LYS A 1 387 ? 10.111 -7.127 -16.614 1.00 98.06 387 LYS A C 1
ATOM 3133 O O . LYS A 1 387 ? 10.637 -7.056 -17.720 1.00 98.06 387 LYS A O 1
ATOM 3138 N N . ASN A 1 388 ? 10.047 -6.079 -15.793 1.00 97.69 388 ASN A N 1
ATOM 3139 C CA . ASN A 1 388 ? 10.687 -4.807 -16.103 1.00 97.69 388 ASN A CA 1
ATOM 3140 C C . ASN A 1 388 ? 12.214 -4.948 -16.084 1.00 97.69 388 ASN A C 1
ATOM 3142 O O . ASN A 1 388 ? 12.858 -4.513 -17.030 1.00 97.69 388 ASN A O 1
ATOM 3146 N N . SER A 1 389 ? 12.784 -5.615 -15.075 1.00 96.56 389 SER A N 1
ATOM 3147 C CA . SER A 1 389 ? 14.226 -5.894 -15.009 1.00 96.56 389 SER A CA 1
ATOM 3148 C C . SER A 1 389 ? 14.711 -6.843 -16.116 1.00 96.56 389 SER A C 1
ATOM 3150 O O . SER A 1 389 ? 15.818 -6.669 -16.620 1.00 96.56 389 SER A O 1
ATOM 3152 N N . GLU A 1 390 ? 13.891 -7.808 -16.545 1.00 97.50 390 GLU A N 1
ATOM 3153 C CA . GLU A 1 390 ? 14.159 -8.646 -17.727 1.00 97.50 390 GLU A CA 1
ATOM 3154 C C . GLU A 1 390 ? 14.248 -7.791 -19.006 1.00 97.50 390 GLU A C 1
ATOM 3156 O O . GLU A 1 390 ? 15.210 -7.909 -19.766 1.00 97.50 390 GLU A O 1
ATOM 3161 N N . ILE A 1 391 ? 13.284 -6.888 -19.227 1.00 97.44 391 ILE A N 1
ATOM 3162 C CA . ILE A 1 391 ? 13.268 -5.967 -20.378 1.00 97.44 391 ILE A CA 1
ATOM 3163 C C . ILE A 1 391 ? 14.444 -4.980 -20.318 1.00 97.44 391 ILE A C 1
ATOM 3165 O O . ILE A 1 391 ? 15.109 -4.759 -21.327 1.00 97.44 391 ILE A O 1
ATOM 3169 N N . GLU A 1 392 ? 14.733 -4.415 -19.148 1.00 97.88 392 GLU A N 1
ATOM 3170 C CA . GLU A 1 392 ? 15.847 -3.490 -18.917 1.00 97.88 392 GLU A CA 1
ATOM 3171 C C . GLU A 1 392 ? 17.201 -4.161 -19.202 1.00 97.88 392 GLU A C 1
ATOM 3173 O O . GLU A 1 392 ? 18.032 -3.603 -19.918 1.00 97.88 392 GLU A O 1
ATOM 3178 N N . SER A 1 393 ? 17.386 -5.409 -18.756 1.00 97.25 393 SER A N 1
ATOM 3179 C CA . SER A 1 393 ? 18.567 -6.216 -19.079 1.00 97.25 393 SER A CA 1
ATOM 3180 C C . SER A 1 393 ? 18.710 -6.466 -20.588 1.00 97.25 393 SER A C 1
ATOM 3182 O O . SER A 1 393 ? 19.799 -6.287 -21.138 1.00 97.25 393 SER A O 1
ATOM 3184 N N . LEU A 1 394 ? 17.619 -6.813 -21.281 1.00 97.75 394 LEU A N 1
ATOM 3185 C CA . LEU A 1 394 ? 17.621 -7.007 -22.737 1.00 97.75 394 LEU A CA 1
ATOM 3186 C C . LEU A 1 394 ? 17.946 -5.713 -23.502 1.00 97.75 394 LEU A C 1
ATOM 3188 O O . LEU A 1 394 ? 18.698 -5.758 -24.478 1.00 97.75 394 LEU A O 1
ATOM 3192 N N . LEU A 1 395 ? 17.438 -4.563 -23.047 1.00 96.94 395 LEU A N 1
ATOM 3193 C CA . LEU A 1 395 ? 17.740 -3.258 -23.639 1.00 96.94 395 LEU A CA 1
ATOM 3194 C C . LEU A 1 395 ? 19.218 -2.881 -23.467 1.00 96.94 395 LEU A C 1
ATOM 3196 O O . LEU A 1 395 ? 19.842 -2.468 -24.442 1.00 96.94 395 LEU A O 1
ATOM 3200 N N . VAL A 1 396 ? 19.814 -3.109 -22.291 1.00 98.31 396 VAL A N 1
ATOM 3201 C CA . VAL A 1 396 ? 21.255 -2.883 -22.055 1.00 98.31 396 VAL A CA 1
ATOM 3202 C C . VAL A 1 396 ? 22.124 -3.795 -22.937 1.00 98.31 396 VAL A C 1
ATOM 3204 O O . VAL A 1 396 ? 23.144 -3.358 -23.478 1.00 98.31 396 VAL A O 1
ATOM 3207 N N . VAL A 1 397 ? 21.717 -5.051 -23.158 1.00 97.50 397 VAL A N 1
ATOM 3208 C CA . VAL A 1 397 ? 22.400 -5.965 -24.097 1.00 97.50 397 VAL A CA 1
ATOM 3209 C C . VAL A 1 397 ? 22.273 -5.483 -25.551 1.00 97.50 397 VAL A C 1
ATOM 3211 O O . VAL A 1 397 ? 23.234 -5.566 -26.318 1.00 97.50 397 VAL A O 1
ATOM 3214 N N . GLN A 1 398 ? 21.123 -4.927 -25.945 1.00 97.81 398 GLN A N 1
ATOM 3215 C CA . GLN A 1 398 ? 20.944 -4.348 -27.279 1.00 97.81 398 GLN A CA 1
ATOM 3216 C C . GLN A 1 398 ? 21.766 -3.061 -27.468 1.00 97.81 398 GLN A C 1
ATOM 3218 O O . GLN A 1 398 ? 22.415 -2.900 -28.503 1.00 97.81 398 GLN A O 1
ATOM 3223 N N . GLU A 1 399 ? 21.777 -2.166 -26.479 1.00 97.12 399 GLU A N 1
ATOM 3224 C CA . GLU A 1 399 ? 22.536 -0.911 -26.500 1.00 97.12 399 GLU A CA 1
ATOM 3225 C C . GLU A 1 399 ? 24.044 -1.170 -26.592 1.00 97.12 399 GLU A C 1
ATOM 3227 O O . GLU A 1 399 ? 24.714 -0.626 -27.469 1.00 97.12 399 GLU A O 1
ATOM 3232 N N . THR A 1 400 ? 24.579 -2.066 -25.757 1.00 96.88 400 THR A N 1
ATOM 3233 C CA . THR A 1 400 ? 26.010 -2.421 -25.782 1.00 96.88 400 THR A CA 1
ATOM 3234 C C . THR A 1 400 ? 26.436 -3.075 -27.101 1.00 96.88 400 THR A C 1
ATOM 3236 O O . THR A 1 400 ? 27.517 -2.770 -27.608 1.00 96.88 400 THR A O 1
ATOM 3239 N N . ASN A 1 401 ? 25.578 -3.896 -27.720 1.00 97.88 401 ASN A N 1
ATOM 3240 C CA . ASN A 1 401 ? 25.805 -4.444 -29.063 1.00 97.88 401 ASN A CA 1
ATOM 3241 C C . ASN A 1 401 ? 25.837 -3.341 -30.144 1.00 97.88 401 ASN A C 1
ATOM 3243 O O . ASN A 1 401 ? 26.780 -3.273 -30.935 1.00 97.88 401 ASN A O 1
ATOM 3247 N N . LEU A 1 402 ? 24.850 -2.438 -30.156 1.00 97.62 402 LEU A N 1
ATOM 3248 C CA . LEU A 1 402 ? 24.804 -1.321 -31.109 1.00 97.62 402 LEU A CA 1
ATOM 3249 C C . LEU A 1 402 ? 25.997 -0.370 -30.933 1.00 97.62 402 LEU A C 1
ATOM 3251 O O . LEU A 1 402 ? 26.613 0.031 -31.920 1.00 97.62 402 LEU A O 1
ATOM 3255 N N . GLN A 1 403 ? 26.390 -0.071 -29.693 1.00 98.19 403 GLN A N 1
ATOM 3256 C CA . GLN A 1 403 ? 27.582 0.726 -29.402 1.00 98.19 403 GLN A CA 1
ATOM 3257 C C . GLN A 1 403 ? 28.870 0.024 -29.868 1.00 98.19 403 GLN A C 1
ATOM 3259 O O . GLN A 1 403 ? 29.780 0.686 -30.372 1.00 98.19 403 GLN A O 1
ATOM 3264 N N . GLY A 1 404 ? 28.939 -1.308 -29.771 1.00 97.75 404 GLY A N 1
ATOM 3265 C CA . GLY A 1 404 ? 30.013 -2.118 -30.351 1.00 97.75 404 GLY A CA 1
ATOM 3266 C C . GLY A 1 404 ? 30.112 -1.967 -31.873 1.00 97.75 404 GLY A C 1
ATOM 3267 O O . GLY A 1 404 ? 31.191 -1.679 -32.392 1.00 97.75 404 GLY A O 1
ATOM 3268 N N . GLN A 1 405 ? 28.984 -2.063 -32.583 1.00 98.31 405 GLN A N 1
ATOM 3269 C CA . GLN A 1 405 ? 28.920 -1.876 -34.040 1.00 98.31 405 GLN A CA 1
ATOM 3270 C C . GLN A 1 405 ? 29.305 -0.446 -34.460 1.00 98.31 405 GLN A C 1
ATOM 3272 O O . GLN A 1 405 ? 30.077 -0.265 -35.401 1.00 98.31 405 GLN A O 1
ATOM 3277 N N . ILE A 1 406 ? 28.839 0.574 -33.728 1.00 98.19 406 ILE A N 1
ATOM 3278 C CA . ILE A 1 406 ? 29.231 1.978 -33.937 1.00 98.19 406 ILE A CA 1
ATOM 3279 C C . ILE A 1 406 ? 30.747 2.150 -33.766 1.00 98.19 406 ILE A C 1
ATOM 3281 O O . ILE A 1 406 ? 31.389 2.811 -34.585 1.00 98.19 406 ILE A O 1
ATOM 3285 N N . ASN A 1 407 ? 31.337 1.531 -32.740 1.00 97.56 407 ASN A N 1
ATOM 3286 C CA . ASN A 1 407 ? 32.778 1.580 -32.503 1.00 97.56 407 ASN A CA 1
ATOM 3287 C C . ASN A 1 407 ? 33.571 0.894 -33.633 1.00 97.56 407 ASN A C 1
ATOM 3289 O O . ASN A 1 407 ? 34.551 1.473 -34.100 1.00 97.56 407 ASN A O 1
ATOM 3293 N N . GLN A 1 408 ? 33.123 -0.269 -34.127 1.00 98.06 408 GLN A N 1
ATOM 3294 C CA . GLN A 1 408 ? 33.752 -0.962 -35.261 1.00 98.06 408 GLN A CA 1
ATOM 3295 C C . GLN A 1 408 ? 33.695 -0.125 -36.551 1.00 98.06 408 GLN A C 1
ATOM 3297 O O . GLN A 1 408 ? 34.717 0.084 -37.209 1.00 98.06 408 GLN A O 1
ATOM 3302 N N . LEU A 1 409 ? 32.518 0.399 -36.907 1.00 97.69 409 LEU A N 1
ATOM 3303 C CA . LEU A 1 409 ? 32.356 1.230 -38.104 1.00 97.69 409 LEU A CA 1
ATOM 3304 C C . LEU A 1 409 ? 33.201 2.510 -38.022 1.00 97.69 409 LEU A C 1
ATOM 3306 O O . LEU A 1 409 ? 33.738 2.965 -39.032 1.00 97.69 409 LEU A O 1
ATOM 3310 N N . LYS A 1 410 ? 33.384 3.060 -36.815 1.00 98.25 410 LYS A N 1
ATOM 3311 C CA . LYS A 1 410 ? 34.268 4.202 -36.555 1.00 98.25 410 LYS A CA 1
ATOM 3312 C C . LYS A 1 410 ? 35.750 3.858 -36.754 1.00 98.25 410 LYS A C 1
ATOM 3314 O O . LYS A 1 410 ? 36.469 4.681 -37.321 1.00 98.25 410 LYS A O 1
ATOM 3319 N N . THR A 1 411 ? 36.213 2.670 -36.350 1.00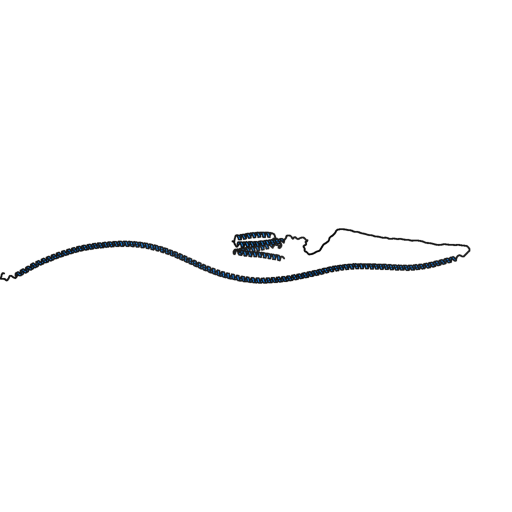 96.12 411 THR A N 1
ATOM 3320 C CA . THR A 1 411 ? 37.589 2.222 -36.642 1.00 96.12 411 THR A CA 1
ATOM 3321 C C . THR A 1 411 ? 37.801 1.963 -38.133 1.00 96.12 411 THR A C 1
ATOM 3323 O O . THR A 1 411 ? 38.751 2.498 -38.702 1.00 96.12 411 THR A O 1
ATOM 3326 N N . GLU A 1 412 ? 36.873 1.276 -38.806 1.00 97.88 412 GLU A N 1
ATOM 3327 C CA . GLU A 1 412 ? 36.956 1.043 -40.254 1.00 97.88 412 GLU A CA 1
ATOM 3328 C C . GLU A 1 412 ? 36.953 2.349 -41.068 1.00 97.88 412 GLU A C 1
ATOM 3330 O O . GLU A 1 412 ? 37.650 2.463 -42.077 1.00 97.88 412 GLU A O 1
ATOM 3335 N N . LEU A 1 413 ? 36.158 3.344 -40.657 1.00 97.81 413 LEU A N 1
ATOM 3336 C CA . LEU A 1 413 ? 36.120 4.657 -41.304 1.00 97.81 413 LEU A CA 1
ATOM 3337 C C . LEU A 1 413 ? 37.452 5.404 -41.139 1.00 97.81 413 LEU A C 1
ATOM 3339 O O . LEU A 1 413 ? 37.921 6.033 -42.086 1.00 97.81 413 LEU A O 1
ATOM 3343 N N . ASN A 1 414 ? 38.080 5.304 -39.964 1.00 97.31 414 ASN A N 1
ATOM 3344 C CA . ASN A 1 414 ? 39.392 5.890 -39.700 1.00 97.31 414 ASN A CA 1
ATOM 3345 C C . ASN A 1 414 ? 40.496 5.231 -40.551 1.00 97.31 414 ASN A C 1
ATOM 3347 O O . ASN A 1 414 ? 41.298 5.931 -41.166 1.00 97.31 414 ASN A O 1
ATOM 3351 N N . GLU A 1 415 ? 40.497 3.900 -40.665 1.00 97.75 415 GLU A N 1
ATOM 3352 C CA . GLU A 1 415 ? 41.414 3.153 -41.541 1.00 97.75 415 GLU A CA 1
ATOM 3353 C C . GLU A 1 415 ? 41.241 3.532 -43.020 1.00 97.75 415 GLU A C 1
ATOM 3355 O O . GLU A 1 415 ? 42.221 3.815 -43.715 1.00 97.75 415 GLU A O 1
ATOM 3360 N N . LYS A 1 416 ? 39.990 3.621 -43.496 1.00 97.62 416 LYS A N 1
ATOM 3361 C CA . LYS A 1 416 ? 39.662 4.091 -44.853 1.00 97.62 416 LYS A CA 1
ATOM 3362 C C . LYS A 1 416 ? 40.121 5.543 -45.065 1.00 97.62 416 LYS A C 1
ATOM 3364 O O . LYS A 1 416 ? 40.651 5.856 -46.129 1.00 97.62 416 LYS A O 1
ATOM 3369 N N . GLY A 1 417 ? 40.011 6.403 -44.049 1.00 97.81 417 GLY A N 1
ATOM 3370 C CA . GLY A 1 417 ? 40.547 7.769 -44.055 1.00 97.81 417 GLY A CA 1
ATOM 3371 C C . GLY A 1 417 ? 42.070 7.820 -44.232 1.00 97.81 417 GLY A C 1
ATOM 3372 O O . GLY A 1 417 ? 42.557 8.504 -45.132 1.00 97.81 417 GLY A O 1
ATOM 3373 N N . ILE A 1 418 ? 42.816 7.032 -43.450 1.00 97.38 418 ILE A N 1
ATOM 3374 C CA . ILE A 1 418 ? 44.282 6.900 -43.563 1.00 97.38 418 ILE A CA 1
ATOM 3375 C C . ILE A 1 418 ? 44.680 6.389 -44.960 1.00 97.38 418 ILE A C 1
ATOM 3377 O O . ILE A 1 418 ? 45.630 6.891 -45.565 1.00 97.38 418 ILE A O 1
ATOM 3381 N N . HIS A 1 419 ? 43.934 5.427 -45.513 1.00 97.81 419 HIS A N 1
ATOM 3382 C CA . HIS A 1 419 ? 44.183 4.915 -46.861 1.00 97.81 419 HIS A CA 1
ATOM 3383 C C . HIS A 1 419 ? 43.947 5.980 -47.948 1.00 97.81 419 HIS A C 1
ATOM 3385 O O . HIS A 1 419 ? 44.767 6.123 -48.856 1.00 97.81 419 HIS A O 1
ATOM 3391 N N . ILE A 1 420 ? 42.879 6.779 -47.836 1.00 97.62 420 ILE A N 1
ATOM 3392 C CA . ILE A 1 420 ? 42.606 7.907 -48.743 1.00 97.62 420 ILE A CA 1
ATOM 3393 C C . ILE A 1 420 ? 43.709 8.973 -48.643 1.00 97.62 420 ILE A C 1
ATOM 3395 O O . ILE A 1 420 ? 44.166 9.477 -49.669 1.00 97.62 420 ILE A O 1
ATOM 3399 N N . GLU A 1 421 ? 44.202 9.283 -47.441 1.00 97.19 421 GLU A N 1
ATOM 3400 C CA . GLU A 1 421 ? 45.319 10.217 -47.257 1.00 97.19 421 GLU A CA 1
ATOM 3401 C C . GLU A 1 421 ? 46.606 9.709 -47.940 1.00 97.19 421 GLU A C 1
ATOM 3403 O O . GLU A 1 421 ? 47.310 10.470 -48.611 1.00 97.19 421 GLU A O 1
ATOM 3408 N N . ALA A 1 422 ? 46.893 8.407 -47.835 1.00 97.56 422 ALA A N 1
ATOM 3409 C CA . ALA A 1 422 ? 48.017 7.770 -48.520 1.00 97.56 422 ALA A CA 1
ATOM 3410 C C . ALA A 1 422 ? 47.854 7.764 -50.054 1.00 97.56 422 ALA A C 1
ATOM 3412 O O . ALA A 1 422 ? 48.830 7.987 -50.776 1.00 97.56 422 ALA A O 1
ATOM 3413 N N . LEU A 1 423 ? 46.639 7.556 -50.571 1.00 96.81 423 LEU A N 1
ATOM 3414 C CA . LEU A 1 423 ? 46.347 7.662 -52.005 1.00 96.81 423 LEU A CA 1
ATOM 3415 C C . LEU A 1 423 ? 46.507 9.102 -52.514 1.00 96.81 423 LEU A C 1
ATOM 3417 O O . LEU A 1 423 ? 47.142 9.297 -53.548 1.00 96.81 423 LEU A O 1
ATOM 3421 N N . ASN A 1 424 ? 46.036 10.107 -51.770 1.00 97.94 424 ASN A N 1
ATOM 3422 C CA . ASN A 1 424 ? 46.202 11.521 -52.127 1.00 97.94 424 ASN A CA 1
ATOM 3423 C C . ASN A 1 424 ? 47.686 11.923 -52.192 1.00 97.94 424 ASN A C 1
ATOM 3425 O O . ASN A 1 424 ? 48.127 12.480 -53.197 1.00 97.94 424 ASN A O 1
ATOM 3429 N N . LYS A 1 425 ? 48.498 11.531 -51.198 1.00 97.69 425 LYS A N 1
ATOM 3430 C CA . LYS A 1 425 ? 49.961 11.749 -51.213 1.00 97.69 425 LYS A CA 1
ATOM 3431 C C . LYS A 1 425 ? 50.642 11.110 -52.432 1.00 97.69 425 LYS A C 1
ATOM 3433 O O . LYS A 1 425 ? 51.583 11.680 -52.986 1.00 97.69 425 LYS A O 1
ATOM 3438 N N . ASN A 1 426 ? 50.172 9.942 -52.877 1.00 97.50 426 ASN A N 1
ATOM 3439 C CA . ASN A 1 426 ? 50.664 9.306 -54.102 1.00 97.50 426 ASN A CA 1
ATOM 3440 C C . ASN A 1 426 ? 50.177 10.019 -55.374 1.00 97.50 426 ASN A C 1
ATOM 3442 O O . ASN A 1 426 ? 50.965 10.194 -56.302 1.00 97.50 426 ASN A O 1
ATOM 3446 N N . LEU A 1 427 ? 48.921 10.471 -55.414 1.00 97.62 427 LEU A N 1
ATOM 3447 C CA . LEU A 1 427 ? 48.368 11.246 -56.524 1.00 97.62 427 LEU A CA 1
ATOM 3448 C C . LEU A 1 427 ? 49.144 12.554 -56.728 1.00 97.62 427 LEU A C 1
ATOM 3450 O O . LEU A 1 427 ? 49.559 12.839 -57.848 1.00 97.62 427 LEU A O 1
ATOM 3454 N N . ASP A 1 428 ? 49.417 13.310 -55.665 1.00 97.38 428 ASP A N 1
ATOM 3455 C CA . ASP A 1 428 ? 50.167 14.569 -55.754 1.00 97.38 428 ASP A CA 1
ATOM 3456 C C . ASP A 1 428 ? 51.627 14.344 -56.175 1.00 97.38 428 ASP A C 1
ATOM 3458 O O . ASP A 1 428 ? 52.157 15.068 -57.020 1.00 97.38 428 ASP A O 1
ATOM 3462 N N . LYS A 1 429 ? 52.255 13.257 -55.708 1.00 97.94 429 LYS A N 1
ATOM 3463 C CA . LYS A 1 429 ? 53.569 12.805 -56.196 1.00 97.94 429 LYS A CA 1
ATOM 3464 C C . LYS A 1 429 ? 53.561 12.452 -57.692 1.00 97.94 429 LYS A C 1
ATOM 3466 O O . LYS A 1 429 ? 54.586 12.610 -58.354 1.00 97.94 429 LYS A O 1
ATOM 3471 N N . MET A 1 430 ? 52.438 11.978 -58.234 1.00 95.62 430 MET A N 1
ATOM 3472 C CA . MET A 1 430 ? 52.287 11.684 -59.665 1.00 95.62 430 MET A CA 1
ATOM 3473 C C . MET A 1 430 ? 51.939 12.937 -60.488 1.00 95.62 430 MET A C 1
ATOM 3475 O O . MET A 1 430 ? 52.468 13.067 -61.590 1.00 95.62 430 MET A O 1
ATOM 3479 N N . LYS A 1 431 ? 51.168 13.895 -59.944 1.00 97.94 431 LYS A N 1
ATOM 3480 C CA . LYS A 1 431 ? 50.978 15.235 -60.541 1.00 97.94 431 LYS A CA 1
ATOM 3481 C C . LYS A 1 431 ? 52.321 15.941 -60.728 1.00 97.94 431 LYS A C 1
ATOM 3483 O O . LYS A 1 431 ? 52.670 16.279 -61.849 1.00 97.94 431 LYS A O 1
ATOM 3488 N N . LEU A 1 432 ? 53.136 16.029 -59.672 1.00 97.62 432 LEU A N 1
ATOM 3489 C CA . LEU A 1 432 ? 54.458 16.668 -59.737 1.00 97.62 432 LEU A CA 1
ATOM 3490 C C . LEU A 1 432 ? 55.376 16.034 -60.799 1.00 97.62 432 LEU A C 1
ATOM 3492 O O . LEU A 1 432 ? 56.077 16.750 -61.510 1.00 97.62 432 LEU A O 1
ATOM 3496 N N . LYS A 1 433 ? 55.345 14.702 -60.959 1.00 97.75 433 LYS A N 1
ATOM 3497 C CA . LYS A 1 433 ? 56.060 14.012 -62.049 1.00 97.75 433 LYS A CA 1
ATOM 3498 C C . LYS A 1 433 ? 55.522 14.378 -63.434 1.00 97.75 433 LYS A C 1
ATOM 3500 O O . LYS A 1 433 ? 56.313 14.547 -64.356 1.00 97.75 433 LYS A O 1
ATOM 3505 N N . TYR A 1 434 ? 54.203 14.470 -63.589 1.00 96.38 434 TYR A N 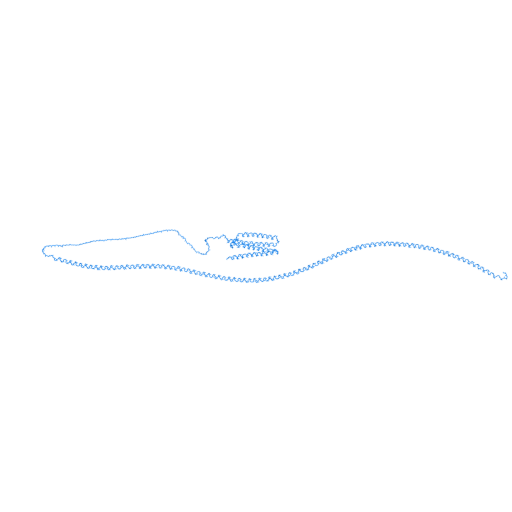1
ATOM 3506 C CA . TYR A 1 434 ? 53.571 14.876 -64.842 1.00 96.38 434 TYR A CA 1
ATOM 3507 C C . TYR A 1 434 ? 53.930 16.327 -65.200 1.00 96.38 434 TYR A C 1
ATOM 3509 O O . TYR A 1 434 ? 54.330 16.592 -66.330 1.00 96.38 434 TYR A O 1
ATOM 3517 N N . ASP A 1 435 ? 53.903 17.238 -64.226 1.00 97.38 435 ASP A N 1
ATOM 3518 C CA . ASP A 1 435 ? 54.275 18.646 -64.403 1.00 97.38 435 ASP A CA 1
ATOM 3519 C C . ASP A 1 435 ? 55.762 18.823 -64.762 1.00 97.38 435 ASP A C 1
ATOM 3521 O O . ASP A 1 435 ? 56.114 19.742 -65.503 1.00 97.38 435 ASP A O 1
ATOM 3525 N N . MET A 1 436 ? 56.644 17.946 -64.264 1.00 96.94 436 MET A N 1
ATOM 3526 C CA . MET A 1 436 ? 58.043 17.870 -64.705 1.00 96.94 436 MET A CA 1
ATOM 3527 C C . MET A 1 436 ? 58.144 17.383 -66.156 1.00 96.94 436 MET A C 1
ATOM 3529 O O . MET A 1 436 ? 58.697 18.091 -66.993 1.00 96.94 436 MET A O 1
ATOM 3533 N N . LEU A 1 437 ? 57.539 16.234 -66.482 1.00 96.56 437 LEU A N 1
ATOM 3534 C CA . LEU A 1 437 ? 57.579 15.662 -67.834 1.00 96.56 437 LEU A CA 1
ATOM 3535 C C . LEU A 1 437 ? 56.960 16.585 -68.895 1.00 96.56 437 LEU A C 1
ATOM 3537 O O . LEU A 1 437 ? 57.436 16.616 -70.027 1.00 96.56 437 LEU A O 1
ATOM 3541 N N . MET A 1 438 ? 55.934 17.363 -68.541 1.00 96.50 438 MET A N 1
ATOM 3542 C CA . MET A 1 438 ? 55.361 18.385 -69.418 1.00 96.50 438 MET A CA 1
ATOM 3543 C C . MET A 1 438 ? 56.354 19.515 -69.709 1.00 96.50 438 MET A C 1
ATOM 3545 O O . MET A 1 438 ? 56.505 19.887 -70.870 1.00 96.50 438 MET A O 1
ATOM 3549 N N . LYS A 1 439 ? 57.091 20.005 -68.702 1.00 97.06 439 LYS A N 1
ATOM 3550 C CA . LYS A 1 439 ? 58.153 21.010 -68.898 1.00 97.06 439 LYS A CA 1
ATOM 3551 C C . LYS A 1 439 ? 59.294 20.472 -69.760 1.00 97.06 439 LYS A C 1
ATOM 3553 O O . LYS A 1 439 ? 59.752 21.181 -70.653 1.00 97.06 439 LYS A O 1
ATOM 3558 N N . ASP A 1 440 ? 59.707 19.224 -69.543 1.00 95.81 440 ASP A N 1
ATOM 3559 C CA . ASP A 1 440 ? 60.737 18.568 -70.357 1.00 95.81 440 ASP A CA 1
ATOM 3560 C C . ASP A 1 440 ? 60.275 18.427 -71.818 1.00 95.81 440 ASP A C 1
ATOM 3562 O O . ASP A 1 440 ? 61.002 18.777 -72.749 1.00 95.81 440 ASP A O 1
ATOM 3566 N N . LYS A 1 441 ? 59.027 17.992 -72.033 1.00 96.62 441 LYS A N 1
ATOM 3567 C CA . LYS A 1 441 ? 58.404 17.867 -73.358 1.00 96.62 441 LYS A CA 1
ATOM 3568 C C . LYS A 1 441 ? 58.238 19.221 -74.056 1.00 96.62 441 LYS A C 1
ATOM 3570 O O . LYS A 1 441 ? 58.496 19.308 -75.257 1.00 96.62 441 LYS A O 1
ATOM 3575 N N . ASP A 1 442 ? 57.866 20.284 -73.350 1.00 96.06 442 ASP A N 1
ATOM 3576 C CA . ASP A 1 442 ? 57.745 21.624 -73.938 1.00 96.06 442 ASP A CA 1
ATOM 3577 C C . ASP A 1 442 ? 59.130 22.245 -74.233 1.00 96.06 442 ASP A C 1
ATOM 3579 O O . ASP A 1 442 ? 59.306 22.883 -75.272 1.00 96.06 442 ASP A O 1
ATOM 3583 N N . CYS A 1 443 ? 60.150 21.955 -73.414 1.00 96.06 443 CYS A N 1
ATOM 3584 C CA . CYS A 1 443 ? 61.554 22.281 -73.693 1.00 96.06 443 CYS A CA 1
ATOM 3585 C C . CYS A 1 443 ? 62.065 21.580 -74.968 1.00 96.06 443 CYS A C 1
ATOM 3587 O O . CYS A 1 443 ? 62.592 22.235 -75.869 1.00 96.06 443 CYS A O 1
ATOM 3589 N N . VAL A 1 444 ? 61.832 20.268 -75.103 1.00 95.94 444 VAL A N 1
ATOM 3590 C CA . VAL A 1 444 ? 62.155 19.505 -76.325 1.00 95.94 444 VAL A CA 1
ATOM 3591 C C . VAL A 1 444 ? 61.357 20.011 -77.532 1.00 95.94 444 VAL A C 1
ATOM 3593 O O . VAL A 1 444 ? 61.886 20.092 -78.637 1.00 95.94 444 VAL A O 1
ATOM 3596 N N . THR A 1 445 ? 60.104 20.426 -77.340 1.00 96.50 445 THR A N 1
ATOM 3597 C CA . THR A 1 445 ? 59.297 21.033 -78.412 1.00 96.50 445 THR A CA 1
ATOM 3598 C C . THR A 1 445 ? 59.915 22.355 -78.887 1.00 96.50 445 THR A C 1
ATOM 3600 O O . THR A 1 445 ? 59.964 22.615 -80.089 1.00 96.50 445 THR A O 1
ATOM 3603 N N . ALA A 1 446 ? 60.452 23.173 -77.975 1.00 96.50 446 ALA A N 1
ATOM 3604 C CA . ALA A 1 446 ? 61.160 24.403 -78.323 1.00 96.50 446 ALA A CA 1
ATOM 3605 C C . ALA A 1 446 ? 62.482 24.139 -79.071 1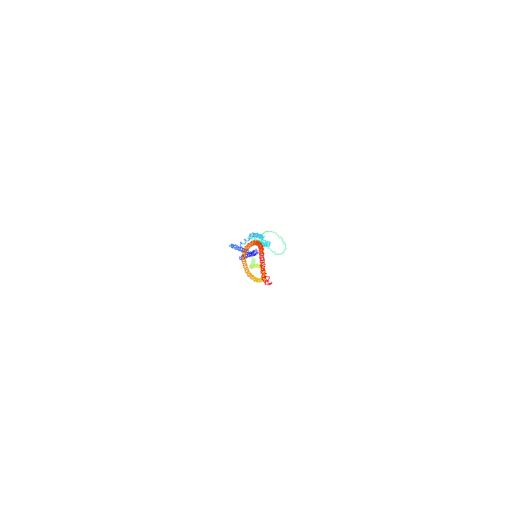.00 96.50 446 ALA A C 1
ATOM 3607 O O . ALA A 1 446 ? 62.742 24.794 -80.082 1.00 96.50 446 ALA A O 1
ATOM 3608 N N . THR A 1 447 ? 63.294 23.161 -78.649 1.00 96.00 447 THR A N 1
ATOM 3609 C CA . THR A 1 447 ? 64.543 22.828 -79.364 1.00 96.00 447 THR A CA 1
ATOM 3610 C C . THR A 1 447 ? 64.275 22.229 -80.745 1.00 96.00 447 THR A C 1
ATOM 3612 O O . THR A 1 447 ? 64.944 22.614 -81.704 1.00 96.00 447 THR A O 1
ATOM 3615 N N . VAL A 1 448 ? 63.251 21.381 -80.893 1.00 96.06 448 VAL A N 1
ATOM 3616 C CA . VAL A 1 448 ? 62.795 20.876 -82.201 1.00 96.06 448 VAL A CA 1
ATOM 3617 C C . VAL A 1 448 ? 62.322 22.020 -83.102 1.00 96.06 448 VAL A C 1
ATOM 3619 O O . VAL A 1 448 ? 62.733 22.079 -84.258 1.00 96.06 448 VAL A O 1
ATOM 3622 N N . ASN A 1 449 ? 61.525 22.965 -82.593 1.00 96.06 449 ASN A N 1
ATOM 3623 C CA . ASN A 1 449 ? 61.080 24.123 -83.377 1.00 96.06 449 ASN A CA 1
ATOM 3624 C C . ASN A 1 449 ? 62.253 25.006 -83.838 1.00 96.06 449 ASN A C 1
ATOM 3626 O O . ASN A 1 449 ? 62.269 25.437 -84.993 1.00 96.06 449 ASN A O 1
ATOM 3630 N N . ASN A 1 450 ? 63.257 25.223 -82.981 1.00 96.12 450 ASN A N 1
ATOM 3631 C CA . ASN A 1 450 ? 64.476 25.951 -83.343 1.00 96.12 450 ASN A CA 1
ATOM 3632 C C . ASN A 1 450 ? 65.270 25.216 -84.435 1.00 96.12 450 ASN A C 1
ATOM 3634 O O . ASN A 1 450 ? 65.624 25.823 -85.443 1.00 96.12 450 ASN A O 1
ATOM 3638 N N . LEU A 1 451 ? 65.481 23.902 -84.296 1.00 95.81 451 LEU A N 1
ATOM 3639 C CA . LEU A 1 451 ? 66.168 23.091 -85.307 1.00 95.81 451 LEU A CA 1
ATOM 3640 C C . LEU A 1 451 ? 65.406 23.057 -86.642 1.00 95.81 451 LEU A C 1
ATOM 3642 O O . LEU A 1 451 ? 66.025 23.149 -87.697 1.00 95.81 451 LEU A O 1
ATOM 3646 N N . VAL A 1 452 ? 64.071 23.000 -86.622 1.00 96.31 452 VAL A N 1
ATOM 3647 C CA . VAL A 1 452 ? 63.236 23.097 -87.834 1.00 96.31 452 VAL A CA 1
ATOM 3648 C C . VAL A 1 452 ? 63.354 24.480 -88.488 1.00 96.31 452 VAL A C 1
ATOM 3650 O O . VAL A 1 452 ? 63.362 24.570 -89.717 1.00 96.31 452 VAL A O 1
ATOM 3653 N N . ALA A 1 453 ? 63.479 25.558 -87.709 1.00 94.75 453 ALA A N 1
ATOM 3654 C CA . ALA A 1 453 ? 63.741 26.895 -88.243 1.00 94.75 453 ALA A CA 1
ATOM 3655 C C . ALA A 1 453 ? 65.152 27.008 -88.853 1.00 94.75 453 ALA A C 1
ATOM 3657 O O . ALA A 1 453 ? 65.296 27.552 -89.949 1.00 94.75 453 ALA A O 1
ATOM 3658 N N . GLU A 1 454 ? 66.178 26.440 -88.208 1.00 95.50 454 GLU A N 1
ATOM 3659 C CA . GLU A 1 454 ? 67.527 26.369 -88.778 1.00 95.50 454 GLU A CA 1
ATOM 3660 C C . GLU A 1 454 ? 67.572 25.546 -90.071 1.00 95.50 454 GLU A C 1
ATOM 3662 O O . GLU A 1 454 ? 68.186 25.982 -91.042 1.00 95.50 454 GLU A O 1
ATOM 3667 N N . VAL A 1 455 ? 66.928 24.373 -90.108 1.00 94.81 455 VAL A N 1
ATOM 3668 C CA . VAL A 1 455 ? 66.869 23.521 -91.307 1.00 94.81 455 VAL A CA 1
ATOM 3669 C C . VAL A 1 455 ? 66.186 24.271 -92.445 1.00 94.81 455 VAL A C 1
ATOM 3671 O O . VAL A 1 455 ? 66.794 24.418 -93.494 1.00 94.81 455 VAL A O 1
ATOM 3674 N N . ARG A 1 456 ? 65.024 24.900 -92.217 1.00 95.56 456 ARG A N 1
ATOM 3675 C CA . ARG A 1 456 ? 64.358 25.743 -93.232 1.00 95.56 456 ARG A CA 1
ATOM 3676 C C . ARG A 1 456 ? 65.221 26.910 -93.727 1.00 95.56 456 ARG A C 1
ATOM 3678 O O . ARG A 1 456 ? 65.081 27.317 -94.880 1.00 95.56 456 ARG A O 1
ATOM 3685 N N . SER A 1 457 ? 66.090 27.455 -92.874 1.00 95.88 457 SER A N 1
ATOM 3686 C CA . SER A 1 457 ? 67.062 28.491 -93.248 1.00 95.88 457 SER A CA 1
ATOM 3687 C C . SER A 1 457 ? 68.184 27.919 -94.125 1.00 95.88 457 SER A C 1
ATOM 3689 O O . SER A 1 457 ? 68.488 28.476 -95.180 1.00 95.88 457 SER A O 1
ATOM 3691 N N . ARG A 1 458 ? 68.732 26.750 -93.762 1.00 95.31 458 ARG A N 1
ATOM 3692 C CA . ARG A 1 458 ? 69.708 26.010 -94.580 1.00 95.31 458 ARG A CA 1
ATOM 3693 C C . ARG A 1 458 ? 69.105 25.577 -95.920 1.00 95.31 458 ARG A C 1
ATOM 3695 O O . ARG A 1 458 ? 69.738 25.790 -96.942 1.00 95.31 458 ARG A O 1
ATOM 3702 N N . ASP A 1 459 ? 67.862 25.102 -95.953 1.00 96.19 459 ASP A N 1
ATOM 3703 C CA . ASP A 1 459 ? 67.123 24.751 -97.178 1.00 96.19 459 ASP A CA 1
ATOM 3704 C C . ASP A 1 459 ? 66.841 25.973 -98.071 1.00 96.19 459 ASP A C 1
ATOM 3706 O O . ASP A 1 459 ? 66.651 25.844 -99.281 1.00 96.19 459 ASP A O 1
ATOM 3710 N N . LEU A 1 460 ? 66.759 27.179 -97.497 1.00 94.62 460 LEU A N 1
ATOM 3711 C CA . LEU A 1 460 ? 66.663 28.422 -98.265 1.00 94.62 460 LEU A CA 1
ATOM 3712 C C . LEU A 1 460 ? 68.025 28.807 -98.862 1.00 94.62 460 LEU A C 1
ATOM 3714 O O . LEU A 1 460 ? 68.081 29.150 -100.039 1.00 94.62 460 LEU A O 1
ATOM 3718 N N . GLN A 1 461 ? 69.111 28.684 -98.092 1.00 95.38 461 GLN A N 1
ATOM 3719 C CA . GLN A 1 461 ? 70.479 28.893 -98.585 1.00 95.38 461 GLN A CA 1
ATOM 3720 C C . GLN A 1 461 ? 70.868 27.871 -99.663 1.00 95.38 461 GLN A C 1
ATOM 3722 O O . GLN A 1 461 ? 71.446 28.250 -100.677 1.00 95.38 461 GLN A O 1
ATOM 3727 N N . ILE A 1 462 ? 70.507 26.596 -99.487 1.00 93.31 462 ILE A N 1
ATOM 3728 C CA . ILE A 1 462 ? 70.732 25.532 -100.473 1.00 93.31 462 ILE A CA 1
ATOM 3729 C C . ILE A 1 462 ? 69.999 25.869 -101.770 1.00 93.31 462 ILE A C 1
ATOM 3731 O O . ILE A 1 462 ? 70.648 25.908 -102.807 1.00 93.31 462 ILE A O 1
ATOM 3735 N N . ARG A 1 463 ? 68.710 26.235 -101.725 1.00 93.19 463 ARG A N 1
ATOM 3736 C CA . ARG A 1 463 ? 67.978 26.646 -102.937 1.00 93.19 463 ARG A CA 1
ATOM 3737 C C . ARG A 1 463 ? 68.577 27.881 -103.611 1.00 93.19 463 ARG A C 1
ATOM 3739 O O . ARG A 1 463 ? 68.685 27.901 -104.828 1.00 93.19 463 ARG A O 1
ATOM 3746 N N . GLN A 1 464 ? 69.048 28.869 -102.847 1.00 93.56 464 GLN A N 1
ATOM 3747 C CA . GLN A 1 464 ? 69.787 30.008 -103.408 1.00 93.56 464 GLN A CA 1
ATOM 3748 C C . GLN A 1 464 ? 71.086 29.561 -104.104 1.00 93.56 464 GLN A C 1
ATOM 3750 O O . GLN A 1 464 ? 71.393 30.032 -105.198 1.00 93.56 464 GLN A O 1
ATOM 3755 N N . MET A 1 465 ? 71.838 28.627 -103.515 1.00 93.19 465 MET A N 1
ATOM 3756 C CA . MET A 1 465 ? 73.031 28.042 -104.137 1.00 93.19 465 MET A CA 1
ATOM 3757 C C . MET A 1 465 ? 72.693 27.194 -105.374 1.00 93.19 465 MET A C 1
ATOM 3759 O O . MET A 1 465 ? 73.426 27.252 -106.357 1.00 93.19 465 MET A O 1
ATOM 3763 N N . GLU A 1 466 ? 71.589 26.448 -105.363 1.00 93.19 466 GLU A N 1
ATOM 3764 C CA . GLU A 1 466 ? 71.084 25.682 -106.508 1.00 93.19 466 GLU A CA 1
ATOM 3765 C C . GLU A 1 466 ? 70.652 26.606 -107.653 1.00 93.19 466 GLU A C 1
ATOM 3767 O O . GLU A 1 466 ? 71.027 26.356 -108.797 1.00 93.19 466 GLU A O 1
ATOM 3772 N N . ASP A 1 467 ? 69.942 27.700 -107.366 1.00 92.81 467 ASP A N 1
ATOM 3773 C CA . ASP A 1 467 ? 69.576 28.726 -108.350 1.00 92.81 467 ASP A CA 1
ATOM 3774 C C . ASP A 1 467 ? 70.826 29.393 -108.950 1.00 92.81 467 ASP A C 1
ATOM 3776 O O . ASP A 1 467 ? 70.927 29.538 -110.172 1.00 92.81 467 ASP A O 1
ATOM 3780 N N . HIS A 1 468 ? 71.826 29.729 -108.122 1.00 92.75 468 HIS A N 1
ATOM 3781 C CA . HIS A 1 468 ? 73.118 30.241 -108.592 1.00 92.75 468 HIS A CA 1
ATOM 3782 C C . HIS A 1 468 ? 73.874 29.224 -109.464 1.00 92.75 468 HIS A C 1
ATOM 3784 O O . HIS A 1 468 ? 74.405 29.598 -110.510 1.00 92.75 468 HIS A O 1
ATOM 3790 N N . LEU A 1 469 ? 73.898 27.940 -109.090 1.00 91.44 469 LEU A N 1
ATOM 3791 C CA . LEU A 1 469 ? 74.529 26.875 -109.881 1.00 91.44 469 LEU A CA 1
ATOM 3792 C C . LEU A 1 469 ? 73.784 26.616 -111.197 1.00 91.44 469 LEU A C 1
ATOM 3794 O O . LEU A 1 469 ? 74.422 26.428 -112.232 1.00 91.44 469 LEU A O 1
ATOM 3798 N N . GLN A 1 470 ? 72.450 26.661 -111.198 1.00 89.81 470 GLN A N 1
ATOM 3799 C CA . GLN A 1 470 ? 71.644 26.583 -112.417 1.00 89.81 470 GLN A CA 1
ATOM 3800 C C . GLN A 1 470 ? 71.877 27.789 -113.330 1.00 89.81 470 GLN A C 1
ATOM 3802 O O . GLN A 1 470 ? 71.929 27.622 -114.548 1.00 89.81 470 GLN A O 1
ATOM 3807 N N . GLN A 1 471 ? 72.021 28.994 -112.774 1.00 91.81 471 GLN A N 1
ATOM 3808 C CA . GLN A 1 471 ? 72.343 30.195 -113.543 1.00 91.81 471 GLN A CA 1
ATOM 3809 C C . GLN A 1 471 ? 73.741 30.094 -114.168 1.00 91.81 471 GLN A C 1
ATOM 3811 O O . GLN A 1 471 ? 73.871 30.243 -115.382 1.00 91.81 471 GLN A O 1
ATOM 3816 N N . LEU A 1 472 ? 74.756 29.719 -113.384 1.00 89.19 472 LEU A N 1
ATOM 3817 C CA . LEU A 1 472 ? 76.115 29.486 -113.880 1.00 89.19 472 LEU A CA 1
ATOM 3818 C C . LEU A 1 472 ? 76.149 28.376 -114.949 1.00 89.19 472 LEU A C 1
ATOM 3820 O O . LEU A 1 472 ? 76.851 28.486 -115.950 1.00 89.19 472 LEU A O 1
ATOM 3824 N N . SER A 1 473 ? 75.351 27.316 -114.780 1.00 86.44 473 SER A N 1
ATOM 3825 C CA . SER A 1 473 ? 75.216 26.234 -115.762 1.00 86.44 473 SER A CA 1
ATOM 3826 C C . SER A 1 473 ? 74.573 26.708 -117.072 1.00 86.44 473 SER A C 1
ATOM 3828 O O . SER A 1 473 ? 75.055 26.342 -118.144 1.00 86.44 473 SER A O 1
ATOM 3830 N N . LYS A 1 474 ? 73.547 27.573 -117.016 1.00 89.00 474 LYS A N 1
ATOM 3831 C CA . LYS A 1 474 ? 72.956 28.224 -118.202 1.00 89.00 474 LYS A CA 1
ATOM 3832 C C . LYS A 1 474 ? 73.964 29.139 -118.900 1.00 89.00 474 LYS A C 1
ATOM 3834 O O . LYS A 1 474 ? 74.049 29.112 -120.123 1.00 89.00 474 LYS A O 1
ATOM 3839 N N . GLU A 1 475 ? 74.748 29.906 -118.146 1.00 86.44 475 GLU A N 1
ATOM 3840 C CA . GLU A 1 475 ? 75.798 30.779 -118.685 1.00 86.44 475 GLU A CA 1
ATOM 3841 C C . GLU A 1 475 ? 76.917 29.973 -119.353 1.00 86.44 475 GLU A C 1
ATOM 3843 O O . GLU A 1 475 ? 77.264 30.253 -120.500 1.00 86.44 475 GLU A O 1
ATOM 3848 N N . HIS A 1 476 ? 77.410 28.908 -118.711 1.00 84.06 476 HIS A N 1
ATOM 3849 C CA . HIS A 1 476 ? 78.345 27.968 -119.330 1.00 84.06 476 HIS A CA 1
ATOM 3850 C C . HIS A 1 476 ? 77.756 27.325 -120.590 1.00 84.06 476 HIS A C 1
ATOM 3852 O O . HIS A 1 476 ? 78.416 27.333 -121.622 1.00 84.06 476 HIS A O 1
ATOM 3858 N N . MET A 1 477 ? 76.511 26.837 -120.556 1.00 84.44 477 MET A N 1
ATOM 3859 C CA . MET A 1 477 ? 75.847 26.245 -121.723 1.00 84.44 477 MET A CA 1
ATOM 3860 C C . MET A 1 477 ? 75.701 27.250 -122.876 1.00 84.44 477 MET A C 1
ATOM 3862 O O . MET A 1 477 ? 75.947 26.897 -124.029 1.00 84.44 477 MET A O 1
ATOM 3866 N N . GLN A 1 478 ? 75.352 28.505 -122.583 1.00 83.31 478 GLN A N 1
ATOM 3867 C CA . GLN A 1 478 ? 75.229 29.558 -123.589 1.00 83.31 478 GLN A CA 1
ATOM 3868 C C . GLN A 1 478 ? 76.594 29.963 -124.163 1.00 83.31 478 GLN A C 1
ATOM 3870 O O . GLN A 1 478 ? 76.706 30.138 -125.374 1.00 83.31 478 GLN A O 1
ATOM 3875 N N . LEU A 1 479 ? 77.641 30.062 -123.337 1.00 83.50 479 LEU A N 1
ATOM 3876 C CA . LEU A 1 479 ? 79.013 30.304 -123.795 1.00 83.50 479 LEU A CA 1
ATOM 3877 C C . LEU A 1 479 ? 79.534 29.143 -124.651 1.00 83.50 479 LEU A C 1
ATOM 3879 O O . LEU A 1 479 ? 80.089 29.384 -125.721 1.00 83.50 479 LEU A O 1
ATOM 3883 N N . THR A 1 480 ? 79.307 27.893 -124.231 1.00 79.25 480 THR A N 1
ATOM 3884 C CA . THR A 1 480 ? 79.655 26.697 -125.009 1.00 79.25 480 THR A CA 1
ATOM 3885 C C . THR A 1 480 ? 78.932 26.695 -126.350 1.00 79.25 480 THR A C 1
ATOM 3887 O O . THR A 1 480 ? 79.586 26.502 -127.368 1.00 79.25 480 THR A O 1
ATOM 3890 N N . LYS A 1 481 ? 77.626 26.991 -126.382 1.00 81.75 481 LYS A N 1
ATOM 3891 C CA . LYS A 1 481 ? 76.862 27.087 -127.632 1.00 81.75 481 LYS A CA 1
ATOM 3892 C C . LYS A 1 481 ? 77.357 28.221 -128.534 1.00 81.75 481 LYS A C 1
ATOM 3894 O O . LYS A 1 481 ? 77.529 28.000 -129.725 1.00 81.75 481 LYS A O 1
ATOM 3899 N N . ASN A 1 482 ? 77.620 29.410 -127.987 1.00 82.00 482 ASN A N 1
ATOM 3900 C CA . ASN A 1 482 ? 78.161 30.535 -128.757 1.00 82.00 482 ASN A CA 1
ATOM 3901 C C . ASN A 1 482 ? 79.502 30.164 -129.415 1.00 82.00 482 ASN A C 1
ATOM 3903 O O . ASN A 1 482 ? 79.729 30.493 -130.575 1.00 82.00 482 ASN A O 1
ATOM 3907 N N . LEU A 1 483 ? 80.368 29.455 -128.684 1.00 81.94 483 LEU A N 1
ATOM 3908 C CA . LEU A 1 483 ? 81.676 29.006 -129.160 1.00 81.94 483 LEU A CA 1
ATOM 3909 C C . LEU A 1 483 ? 81.549 27.841 -130.161 1.00 81.94 483 LEU A C 1
ATOM 3911 O O . LEU A 1 483 ? 82.272 27.804 -131.152 1.00 81.94 483 LEU A O 1
ATOM 3915 N N . GLU A 1 484 ? 80.594 26.929 -129.966 1.00 79.00 484 GLU A N 1
ATOM 3916 C CA . GLU A 1 484 ? 80.246 25.875 -130.927 1.00 79.00 484 GLU A CA 1
ATOM 3917 C C . GLU A 1 484 ? 79.711 26.466 -132.244 1.00 79.00 484 GLU A C 1
ATOM 3919 O O . GLU A 1 484 ? 80.104 26.028 -133.324 1.00 79.00 484 GLU A O 1
ATOM 3924 N N . ASP A 1 485 ? 78.858 27.490 -132.172 1.00 81.88 485 ASP A N 1
ATOM 3925 C CA . ASP A 1 485 ? 78.313 28.180 -133.340 1.00 81.88 485 ASP A CA 1
ATOM 3926 C C . ASP A 1 485 ? 79.375 29.074 -134.027 1.00 81.88 485 ASP A C 1
ATOM 3928 O O . ASP A 1 485 ? 79.410 29.116 -135.259 1.00 81.88 485 ASP A O 1
ATOM 3932 N N . GLU A 1 486 ? 80.318 29.686 -133.288 1.00 81.50 486 GLU A N 1
ATOM 3933 C CA . GLU A 1 486 ? 81.511 30.330 -133.876 1.00 81.50 486 GLU A CA 1
ATOM 3934 C C . GLU A 1 486 ? 82.384 29.300 -134.613 1.00 81.50 486 GLU A C 1
ATOM 3936 O O . GLU A 1 486 ? 82.770 29.526 -135.762 1.00 81.50 486 GLU A O 1
ATOM 3941 N N . LEU A 1 487 ? 82.659 28.144 -133.996 1.00 80.44 487 LEU A N 1
ATOM 3942 C CA . LEU A 1 487 ? 83.430 27.064 -134.617 1.00 80.44 487 LEU A CA 1
ATOM 3943 C C . LEU A 1 487 ? 82.735 26.512 -135.868 1.00 80.44 487 LEU A C 1
ATOM 3945 O O . LEU A 1 487 ? 83.406 26.334 -136.882 1.00 80.44 487 LEU A O 1
ATOM 3949 N N . LYS A 1 488 ? 81.410 26.310 -135.858 1.00 82.69 488 LYS A N 1
ATOM 3950 C CA . LYS A 1 488 ? 80.639 25.930 -137.060 1.00 82.69 488 LYS A CA 1
ATOM 3951 C C . LYS A 1 488 ? 80.761 26.967 -138.170 1.00 82.69 488 LYS A C 1
ATOM 3953 O O . LYS A 1 488 ? 80.893 26.592 -139.331 1.00 82.69 488 LYS A O 1
ATOM 3958 N N . LEU A 1 489 ? 80.722 28.258 -137.838 1.00 83.56 489 LEU A N 1
ATOM 3959 C CA . LEU A 1 489 ? 80.859 29.336 -138.819 1.00 83.56 489 LEU A CA 1
ATOM 3960 C C . LEU A 1 489 ? 82.276 29.336 -139.426 1.00 83.56 489 LEU A C 1
ATOM 3962 O O . LEU A 1 489 ? 82.419 29.383 -140.645 1.00 83.56 489 LEU A O 1
ATOM 3966 N N . LYS A 1 490 ? 83.307 29.135 -138.594 1.00 82.69 490 LYS A N 1
ATOM 3967 C CA . LYS A 1 490 ? 84.713 28.962 -139.008 1.00 82.69 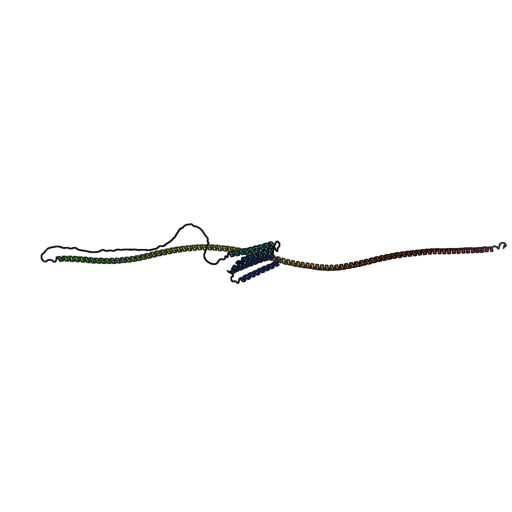490 LYS A CA 1
ATOM 3968 C C . LYS A 1 490 ? 84.930 27.727 -139.887 1.00 82.69 490 LYS A C 1
ATOM 3970 O O . LYS A 1 490 ? 85.623 27.817 -140.895 1.00 82.69 490 LYS A O 1
ATOM 3975 N N . ILE A 1 491 ? 84.313 26.595 -139.539 1.00 81.50 491 ILE A N 1
ATOM 3976 C CA . ILE A 1 491 ? 84.306 25.370 -140.356 1.00 81.50 491 ILE A CA 1
ATOM 3977 C C . ILE A 1 491 ? 83.648 25.656 -141.708 1.00 81.50 491 ILE A C 1
ATOM 3979 O O . ILE A 1 491 ? 84.240 25.362 -142.737 1.00 81.50 491 ILE A O 1
ATOM 3983 N N . LYS A 1 492 ? 82.485 26.313 -141.721 1.00 81.00 492 LYS A N 1
ATOM 3984 C CA . LYS A 1 492 ? 81.745 26.647 -142.946 1.00 81.00 492 LYS A CA 1
ATOM 3985 C C . LYS A 1 492 ? 82.492 27.611 -143.872 1.00 81.00 492 LYS A C 1
ATOM 3987 O O . LYS A 1 492 ? 82.309 27.558 -145.087 1.00 81.00 492 LYS A O 1
ATOM 3992 N N . ASP A 1 493 ? 83.325 28.496 -143.331 1.00 79.31 493 ASP A N 1
ATOM 3993 C CA . ASP A 1 493 ? 84.201 29.352 -144.138 1.00 79.31 493 ASP A CA 1
ATOM 3994 C C . ASP A 1 493 ? 85.446 28.603 -144.647 1.00 79.31 493 ASP A C 1
ATOM 3996 O O . ASP A 1 493 ? 85.859 28.825 -145.786 1.00 79.31 493 ASP A O 1
ATOM 4000 N N . LEU A 1 494 ? 85.980 27.643 -143.881 1.00 76.50 494 LEU A N 1
ATOM 4001 C CA . LEU A 1 494 ? 87.012 26.715 -144.361 1.00 76.50 494 LEU A CA 1
ATOM 4002 C C . LEU A 1 494 ? 86.483 25.774 -145.459 1.00 76.50 494 LEU A C 1
ATOM 4004 O O . LEU A 1 494 ? 87.186 25.549 -146.440 1.00 76.50 494 LEU A O 1
ATOM 4008 N N . GLU A 1 495 ? 85.245 25.278 -145.355 1.00 78.38 495 GLU A N 1
ATOM 4009 C CA . GLU A 1 495 ? 84.585 24.471 -146.396 1.00 78.38 495 GLU A CA 1
ATOM 4010 C C . GLU A 1 495 ? 84.498 25.235 -147.727 1.00 78.38 495 GLU A C 1
ATOM 4012 O O . GLU A 1 495 ? 84.895 24.706 -148.765 1.00 78.38 495 GLU A O 1
ATOM 4017 N N . LYS A 1 496 ? 84.081 26.511 -147.702 1.00 79.38 496 LYS A N 1
ATOM 4018 C CA . LYS A 1 496 ? 84.074 27.376 -148.899 1.00 79.38 496 LYS A CA 1
ATOM 4019 C C . LYS A 1 496 ? 85.465 27.530 -149.515 1.00 79.38 496 LYS A C 1
ATOM 4021 O O . LYS A 1 496 ? 85.581 27.591 -150.737 1.00 79.38 496 LYS A O 1
ATOM 4026 N N . GLU A 1 497 ? 86.512 27.630 -148.697 1.00 76.56 497 GLU A N 1
ATOM 4027 C CA . GLU A 1 497 ? 87.886 27.771 -149.191 1.00 76.56 497 GLU A CA 1
ATOM 4028 C C . GLU A 1 497 ? 88.421 26.454 -149.780 1.00 76.56 497 GLU A C 1
ATOM 4030 O O . GLU A 1 497 ? 89.087 26.467 -150.814 1.00 76.56 497 GLU A O 1
ATOM 4035 N N . VAL A 1 498 ? 88.053 25.308 -149.198 1.00 76.44 498 VAL A N 1
ATOM 4036 C CA . VAL A 1 498 ? 88.325 23.977 -149.765 1.00 76.44 498 VAL A CA 1
ATOM 4037 C C . VAL A 1 498 ? 87.601 23.784 -151.103 1.00 76.44 498 VAL A C 1
ATOM 4039 O O . VAL A 1 498 ? 88.205 23.284 -152.054 1.00 76.44 498 VAL A O 1
ATOM 4042 N N . ASP A 1 499 ? 86.347 24.224 -151.230 1.00 74.25 499 ASP A N 1
ATOM 4043 C CA . ASP A 1 499 ? 85.613 24.123 -152.496 1.00 74.25 499 ASP A CA 1
ATOM 4044 C C . ASP A 1 499 ? 86.130 25.109 -153.567 1.00 74.25 499 ASP A C 1
ATOM 4046 O O . ASP A 1 499 ? 86.199 24.742 -154.741 1.00 74.25 499 ASP A O 1
ATOM 4050 N N . LYS A 1 500 ? 86.623 26.306 -153.200 1.00 77.19 500 LYS A N 1
ATOM 4051 C CA . LYS A 1 500 ? 87.409 27.149 -154.130 1.00 77.19 500 LYS A CA 1
ATOM 4052 C C . LYS A 1 500 ? 88.652 26.416 -154.642 1.00 77.19 500 LYS A C 1
ATOM 4054 O O . LYS A 1 500 ? 88.904 26.420 -155.845 1.00 77.19 500 LYS A O 1
ATOM 4059 N N . GLN A 1 501 ? 89.418 25.783 -153.748 1.00 75.69 501 GLN A N 1
ATOM 4060 C CA . GLN A 1 501 ? 90.621 25.034 -154.125 1.00 75.69 501 GLN A CA 1
ATOM 4061 C C . GLN A 1 501 ? 90.283 23.848 -155.041 1.00 75.69 501 GLN A C 1
ATOM 4063 O O . GLN A 1 501 ? 90.977 23.632 -156.033 1.00 75.69 501 GLN A O 1
ATOM 4068 N N . ARG A 1 502 ? 89.177 23.132 -154.788 1.00 77.38 502 ARG A N 1
ATOM 4069 C CA . ARG A 1 502 ? 88.635 22.119 -155.715 1.00 77.38 502 ARG A CA 1
ATOM 4070 C C . ARG A 1 502 ? 88.337 22.688 -157.097 1.00 77.38 502 ARG A C 1
ATOM 4072 O O . ARG A 1 502 ? 88.736 22.076 -158.082 1.00 77.38 502 ARG A O 1
ATOM 4079 N N . ASN A 1 503 ? 87.665 23.834 -157.173 1.00 72.75 503 ASN A N 1
ATOM 4080 C CA . ASN A 1 503 ? 87.297 24.444 -158.450 1.00 72.75 503 ASN A CA 1
ATOM 4081 C C . ASN A 1 503 ? 88.543 24.883 -159.241 1.00 72.75 503 ASN A C 1
ATOM 4083 O O . ASN A 1 503 ? 88.662 24.539 -160.412 1.00 72.75 503 ASN A O 1
ATOM 4087 N N . MET A 1 504 ? 89.543 25.486 -158.585 1.00 70.50 504 MET A N 1
ATOM 4088 C CA . MET A 1 504 ? 90.839 25.779 -159.221 1.00 70.50 504 MET A CA 1
ATOM 4089 C C . MET A 1 504 ? 91.557 24.518 -159.737 1.00 70.50 504 MET A C 1
ATOM 4091 O O . MET A 1 504 ? 92.199 24.554 -160.786 1.00 70.50 504 MET A O 1
ATOM 4095 N N . ILE A 1 505 ? 91.462 23.393 -159.019 1.00 72.88 505 ILE A N 1
ATOM 4096 C CA . ILE A 1 505 ? 92.032 22.109 -159.462 1.00 72.88 505 ILE A CA 1
ATOM 4097 C C . ILE A 1 505 ? 91.263 21.548 -160.670 1.00 72.88 505 ILE A C 1
ATOM 4099 O O . ILE A 1 505 ? 91.886 20.959 -161.556 1.00 72.88 505 ILE A O 1
ATOM 4103 N N . LEU A 1 506 ? 89.939 21.742 -160.734 1.00 71.31 506 LEU A N 1
ATOM 4104 C CA . LEU A 1 506 ? 89.116 21.350 -161.881 1.00 71.31 506 LEU A CA 1
ATOM 4105 C C . LEU A 1 506 ? 89.491 22.146 -163.137 1.00 71.31 506 LEU A C 1
ATOM 4107 O O . LEU A 1 506 ? 89.808 21.515 -164.146 1.00 71.31 506 LEU A O 1
ATOM 4111 N N . ASP A 1 507 ? 89.558 23.478 -163.063 1.00 71.06 507 ASP A N 1
ATOM 4112 C CA . ASP A 1 507 ? 89.906 24.337 -164.208 1.00 71.06 507 ASP A CA 1
ATOM 4113 C C . ASP A 1 507 ? 91.281 23.965 -164.795 1.00 71.06 507 ASP A C 1
ATOM 4115 O O . ASP A 1 507 ? 91.402 23.658 -165.983 1.00 71.06 507 ASP A O 1
ATOM 4119 N N . VAL A 1 508 ? 92.305 23.837 -163.941 1.00 73.62 508 VAL A N 1
ATOM 4120 C CA . VAL A 1 508 ? 93.665 23.417 -164.341 1.00 73.62 508 VAL A CA 1
ATOM 4121 C C . VAL A 1 508 ? 93.707 21.972 -164.876 1.00 73.62 508 VAL A C 1
ATOM 4123 O O . VAL A 1 508 ? 94.641 21.595 -165.592 1.00 73.62 508 VAL A O 1
ATOM 4126 N N . SER A 1 509 ? 92.721 21.127 -164.551 1.00 68.56 509 SER A N 1
ATOM 4127 C CA . SER A 1 509 ? 92.579 19.793 -165.153 1.00 68.56 509 SER A CA 1
ATOM 4128 C C . SER A 1 509 ? 91.926 19.835 -166.541 1.00 68.56 509 SER A C 1
ATOM 4130 O O . SER A 1 509 ? 92.265 19.014 -167.398 1.00 68.56 509 SER A O 1
ATOM 4132 N N . GLU A 1 510 ? 91.049 20.811 -166.788 1.00 68.31 510 GLU A N 1
ATOM 4133 C CA . GLU A 1 510 ? 90.337 20.980 -168.055 1.00 68.31 510 GLU A CA 1
ATOM 4134 C C . GLU A 1 510 ? 91.222 21.653 -169.116 1.00 68.31 510 GLU A C 1
ATOM 4136 O O . GLU A 1 510 ? 91.290 21.173 -170.249 1.00 68.31 510 GLU A O 1
ATOM 4141 N N . GLU A 1 511 ? 92.023 22.654 -168.729 1.00 70.38 511 GLU A N 1
ATOM 4142 C CA . GLU A 1 511 ? 93.083 23.228 -169.577 1.00 70.38 511 GLU A CA 1
ATOM 4143 C C . GLU A 1 511 ? 94.044 22.142 -170.094 1.00 70.38 511 GLU A C 1
ATOM 4145 O O . GLU A 1 511 ? 94.352 22.067 -171.287 1.00 70.38 511 GLU A O 1
ATOM 4150 N N . LYS A 1 512 ? 94.470 21.230 -169.208 1.00 75.94 512 LYS A N 1
ATOM 4151 C CA . LYS A 1 512 ? 95.337 20.093 -169.565 1.00 75.94 512 LYS A CA 1
ATOM 4152 C C . LYS A 1 512 ? 94.651 19.101 -170.505 1.00 75.94 512 LYS A C 1
ATOM 4154 O O . LYS A 1 512 ? 95.331 18.511 -171.345 1.00 75.94 512 LYS A O 1
ATOM 4159 N N . ARG A 1 513 ? 93.327 18.923 -170.403 1.00 73.00 513 ARG A N 1
ATOM 4160 C CA . ARG A 1 513 ? 92.541 18.120 -171.357 1.00 73.00 513 ARG A CA 1
ATOM 4161 C C . ARG A 1 513 ? 92.536 18.746 -172.753 1.00 73.00 513 ARG A C 1
ATOM 4163 O O . ARG A 1 513 ? 92.658 18.013 -173.734 1.00 73.00 513 ARG A O 1
ATOM 4170 N N . GLU A 1 514 ? 92.440 20.069 -172.860 1.00 68.88 514 GLU A N 1
ATOM 4171 C CA . GLU A 1 514 ? 92.351 20.748 -174.159 1.00 68.88 514 GLU A CA 1
ATOM 4172 C C . GLU A 1 514 ? 93.686 20.769 -174.922 1.00 68.88 514 GLU A C 1
ATOM 4174 O O . GLU A 1 514 ? 93.713 20.509 -176.127 1.00 68.88 514 GLU A O 1
ATOM 4179 N N . VAL A 1 515 ? 94.818 20.939 -174.227 1.00 71.06 515 VAL A N 1
ATOM 4180 C CA . VAL A 1 515 ? 96.160 20.813 -174.839 1.00 71.06 515 VAL A CA 1
ATOM 4181 C C . VAL A 1 515 ? 96.352 19.438 -175.504 1.00 71.06 515 VAL A C 1
ATOM 4183 O O . VAL A 1 515 ? 96.920 19.342 -176.595 1.00 71.06 515 VAL A O 1
ATOM 4186 N N . ILE A 1 516 ? 95.820 18.367 -174.902 1.00 69.25 516 ILE A N 1
ATOM 4187 C CA . ILE A 1 516 ? 95.878 17.005 -175.464 1.00 69.25 516 ILE A CA 1
ATOM 4188 C C . ILE A 1 516 ? 95.024 16.884 -176.741 1.00 69.25 516 ILE A C 1
ATOM 4190 O O . ILE A 1 516 ? 95.438 16.202 -177.687 1.00 69.25 516 ILE A O 1
ATOM 4194 N N . ARG A 1 517 ? 93.875 17.575 -176.832 1.00 71.62 517 ARG A N 1
ATOM 4195 C CA . ARG A 1 517 ? 93.066 17.615 -178.068 1.00 71.62 517 ARG A CA 1
ATOM 4196 C C . ARG A 1 517 ? 93.835 18.277 -179.215 1.00 71.62 517 ARG A C 1
ATOM 4198 O O . ARG A 1 517 ? 93.916 17.701 -180.301 1.00 71.62 517 ARG A O 1
ATOM 4205 N N . GLN A 1 518 ? 94.463 19.427 -178.967 1.00 72.38 518 GLN A N 1
ATOM 4206 C CA . GLN A 1 518 ? 95.222 20.164 -179.989 1.00 72.38 518 GLN A CA 1
ATOM 4207 C C . GLN A 1 518 ? 96.456 19.388 -180.496 1.00 72.38 518 GLN A C 1
ATOM 4209 O O . GLN A 1 518 ? 96.739 19.374 -181.699 1.00 72.38 518 GLN A O 1
ATOM 4214 N N . LEU A 1 519 ? 97.151 18.667 -179.608 1.00 73.06 519 LEU A N 1
ATOM 4215 C CA . LEU A 1 519 ? 98.264 17.790 -179.992 1.00 73.06 519 LEU A CA 1
ATOM 4216 C C . LEU A 1 519 ? 97.802 16.575 -180.820 1.00 73.06 519 LEU A C 1
ATOM 4218 O O . LEU A 1 519 ? 98.501 16.134 -181.729 1.00 73.06 519 LEU A O 1
ATOM 4222 N N . THR A 1 520 ? 96.603 16.053 -180.548 1.00 71.50 520 THR A N 1
ATOM 4223 C CA . THR A 1 520 ? 96.026 14.935 -181.313 1.00 71.50 520 THR A CA 1
ATOM 4224 C C . THR A 1 520 ? 95.639 15.370 -182.733 1.00 71.50 520 THR A C 1
ATOM 4226 O O . THR A 1 520 ? 95.957 14.679 -183.699 1.00 71.50 520 THR A O 1
ATOM 4229 N N . PHE A 1 521 ? 95.018 16.547 -182.880 1.00 69.81 521 PHE A N 1
ATOM 4230 C CA . PHE A 1 521 ? 94.574 17.080 -184.176 1.00 69.81 521 PHE A CA 1
ATOM 4231 C C . PHE A 1 521 ? 95.735 17.326 -185.157 1.00 69.81 521 PHE A C 1
ATOM 4233 O O . PHE A 1 521 ? 95.626 17.047 -186.351 1.00 69.81 521 PHE A O 1
ATOM 4240 N N . SER A 1 522 ? 96.875 17.805 -184.652 1.00 68.56 522 SER A N 1
ATOM 4241 C CA . SER A 1 522 ? 98.066 18.059 -185.473 1.00 68.56 522 SER A CA 1
ATOM 4242 C C . SER A 1 522 ? 98.761 16.775 -185.953 1.00 68.56 522 SER A C 1
ATOM 4244 O O . SER A 1 522 ? 99.309 16.763 -187.057 1.00 68.56 522 SER A O 1
ATOM 4246 N N . LEU A 1 523 ? 98.690 15.673 -185.195 1.00 68.50 523 LEU A N 1
ATOM 4247 C CA . LEU A 1 523 ? 99.284 14.385 -185.579 1.00 68.50 523 LEU A CA 1
ATOM 4248 C C . LEU A 1 523 ? 98.591 13.724 -186.782 1.00 68.50 523 LEU A C 1
ATOM 4250 O O . LEU A 1 523 ? 99.276 13.250 -187.693 1.00 68.50 523 LEU A O 1
ATOM 4254 N N . ASP A 1 524 ? 97.255 13.710 -186.833 1.00 65.88 524 ASP A N 1
ATOM 4255 C CA . ASP A 1 524 ? 96.541 13.101 -187.967 1.00 65.88 524 ASP A CA 1
ATOM 4256 C C . ASP A 1 524 ? 96.651 13.936 -189.263 1.00 65.88 524 ASP A C 1
ATOM 4258 O O . ASP A 1 524 ? 96.576 13.370 -190.357 1.00 65.88 524 ASP A O 1
ATOM 4262 N N . HIS A 1 525 ? 96.944 15.242 -189.187 1.00 62.53 525 HIS A N 1
ATOM 4263 C CA . HIS A 1 525 ? 97.205 16.063 -190.378 1.00 62.53 525 HIS A CA 1
ATOM 4264 C C . HIS A 1 525 ? 98.445 15.576 -191.157 1.00 62.53 525 HIS A C 1
ATOM 4266 O O . HIS A 1 525 ? 98.354 15.296 -192.356 1.00 62.53 525 HIS A O 1
ATOM 4272 N N . TYR A 1 526 ? 99.574 15.350 -190.469 1.00 64.06 526 TYR A N 1
ATOM 4273 C CA . TYR A 1 526 ? 100.775 14.751 -191.077 1.00 64.06 526 TYR A CA 1
ATOM 4274 C C . TYR A 1 526 ? 100.531 13.321 -191.587 1.00 64.06 526 TYR A C 1
ATOM 4276 O O . TYR A 1 526 ? 101.131 12.888 -192.573 1.00 64.06 526 TYR A O 1
ATOM 4284 N N . ARG A 1 527 ? 99.612 12.591 -190.947 1.00 65.75 527 ARG A N 1
ATOM 4285 C CA . ARG A 1 527 ? 99.223 11.225 -191.324 1.00 65.75 527 ARG A CA 1
ATOM 4286 C C . ARG A 1 527 ? 98.368 11.159 -192.594 1.00 65.75 527 ARG A C 1
ATOM 4288 O O . ARG A 1 527 ? 98.371 10.122 -193.259 1.00 65.75 527 ARG A O 1
ATOM 4295 N N . SER A 1 528 ? 97.659 12.239 -192.937 1.00 63.19 528 SER A N 1
ATOM 4296 C CA . SER A 1 528 ? 96.906 12.354 -194.192 1.00 63.19 528 SER A CA 1
ATOM 4297 C C . SER A 1 528 ? 97.843 12.569 -195.382 1.00 63.19 528 SER A C 1
ATOM 4299 O O . SER A 1 528 ? 97.843 11.763 -196.313 1.00 63.19 528 SER A O 1
ATOM 4301 N N . GLY A 1 529 ? 98.730 13.571 -195.310 1.00 59.19 529 GLY A N 1
ATOM 4302 C CA . GLY A 1 529 ? 99.622 13.923 -196.425 1.00 59.19 529 GLY A CA 1
ATOM 4303 C C . GLY A 1 529 ? 100.543 12.780 -196.877 1.00 59.19 529 GLY A C 1
ATOM 4304 O O . GLY A 1 529 ? 100.812 12.627 -198.068 1.00 59.19 529 GLY A O 1
ATOM 4305 N N . TYR A 1 530 ? 100.962 11.903 -195.955 1.00 59.28 530 TYR A N 1
ATOM 4306 C CA . TYR A 1 530 ? 101.784 10.733 -196.297 1.00 59.28 530 TYR A CA 1
ATOM 4307 C C . TYR A 1 530 ? 101.033 9.665 -197.121 1.00 59.28 530 TYR A C 1
ATOM 4309 O O . TYR A 1 530 ? 101.663 8.877 -197.827 1.00 59.28 530 TYR A O 1
ATOM 4317 N N . LYS A 1 531 ? 99.692 9.635 -197.073 1.00 60.25 531 LYS A N 1
ATOM 4318 C CA . LYS A 1 531 ? 98.865 8.742 -197.906 1.00 60.25 531 LYS A CA 1
ATOM 4319 C C . LYS A 1 531 ? 98.618 9.307 -199.307 1.00 60.25 531 LYS A C 1
ATOM 4321 O O . LYS A 1 531 ? 98.523 8.533 -200.256 1.00 60.25 531 LYS A O 1
ATOM 4326 N N . GLU A 1 532 ? 98.545 10.629 -199.447 1.00 59.06 532 GLU A N 1
ATOM 4327 C CA . GLU A 1 532 ? 98.148 11.298 -200.697 1.00 59.06 532 GLU A CA 1
ATOM 4328 C C . GLU A 1 532 ? 99.271 11.422 -201.738 1.00 59.06 532 GLU A C 1
ATOM 4330 O O . GLU A 1 532 ? 98.981 11.563 -202.923 1.00 59.06 532 GLU A O 1
ATOM 4335 N N . LEU A 1 533 ? 100.547 11.295 -201.347 1.00 54.75 533 LEU A N 1
ATOM 4336 C CA . LEU A 1 533 ? 101.652 11.181 -202.315 1.00 54.75 533 LEU A CA 1
ATOM 4337 C C . LEU A 1 533 ? 102.034 9.729 -202.649 1.00 54.75 533 LEU A C 1
ATOM 4339 O O . LEU A 1 533 ? 102.603 9.470 -203.711 1.00 54.75 533 LEU A O 1
ATOM 4343 N N . GLN A 1 534 ? 101.662 8.759 -201.805 1.00 58.81 534 GLN A N 1
ATOM 4344 C CA . GLN A 1 534 ? 101.868 7.331 -202.085 1.00 58.81 534 GLN A CA 1
ATOM 4345 C C . GLN A 1 534 ? 101.034 6.848 -203.293 1.00 58.81 534 GLN A C 1
ATOM 4347 O O . GLN A 1 534 ? 101.401 5.878 -203.960 1.00 58.81 534 GLN A O 1
ATOM 4352 N N . THR A 1 535 ? 99.941 7.544 -203.615 1.00 57.22 535 THR A N 1
ATOM 4353 C CA . THR A 1 535 ? 99.095 7.314 -204.798 1.00 57.22 535 THR A CA 1
ATOM 4354 C C . THR A 1 535 ? 99.664 7.911 -206.090 1.00 57.22 535 THR A C 1
ATOM 4356 O O . THR A 1 535 ? 99.426 7.345 -207.158 1.00 57.22 535 THR A O 1
ATOM 4359 N N . PHE A 1 536 ? 100.472 8.979 -206.035 1.00 55.62 536 PHE A N 1
ATOM 4360 C CA . PHE A 1 536 ? 101.071 9.583 -207.239 1.00 55.62 536 PHE A CA 1
ATOM 4361 C C . PHE A 1 536 ? 102.073 8.635 -207.931 1.00 55.62 536 PHE A C 1
ATOM 4363 O O . PHE A 1 536 ? 102.158 8.579 -209.157 1.00 55.62 536 PHE A O 1
ATOM 4370 N N . LEU A 1 537 ? 102.757 7.795 -207.145 1.00 57.03 537 LEU A N 1
ATOM 4371 C CA . LEU A 1 537 ? 103.743 6.800 -207.596 1.00 57.03 537 LEU A CA 1
ATOM 4372 C C . LEU A 1 537 ? 103.182 5.629 -208.437 1.00 57.03 537 LEU A C 1
ATOM 4374 O O . LEU A 1 537 ? 103.954 4.755 -208.832 1.00 57.03 537 LEU A O 1
ATOM 4378 N N . LYS A 1 538 ? 101.869 5.570 -208.717 1.00 58.50 538 LYS A N 1
ATOM 4379 C CA . LYS A 1 538 ? 101.231 4.439 -209.429 1.00 58.50 538 LYS A CA 1
ATOM 4380 C C . LYS A 1 538 ? 100.587 4.748 -210.786 1.00 58.50 538 LYS A C 1
ATOM 4382 O O . LYS A 1 538 ? 100.189 3.800 -211.460 1.00 58.50 538 LYS A O 1
ATOM 4387 N N . HIS A 1 539 ? 100.497 6.008 -211.222 1.00 53.22 539 HIS A N 1
ATOM 4388 C CA . HIS A 1 539 ? 99.744 6.363 -212.444 1.00 53.22 539 HIS A CA 1
ATOM 4389 C C . HIS A 1 539 ? 100.531 7.046 -213.573 1.00 53.22 539 HIS A C 1
ATOM 4391 O O . HIS A 1 539 ? 99.945 7.382 -214.598 1.00 53.22 539 HIS A O 1
ATOM 4397 N N . LYS A 1 540 ? 101.863 7.143 -213.474 1.00 46.31 540 LYS A N 1
ATOM 4398 C CA . LYS A 1 540 ? 102.730 7.524 -214.604 1.00 46.31 540 LYS A CA 1
ATOM 4399 C C . LYS A 1 540 ? 103.695 6.393 -214.979 1.00 46.31 540 LYS A C 1
ATOM 4401 O O . LYS A 1 540 ? 104.845 6.354 -214.562 1.00 46.31 540 LYS A O 1
ATOM 4406 N N . ARG A 1 541 ? 103.172 5.420 -215.736 1.00 46.97 541 ARG A N 1
ATOM 4407 C CA . ARG A 1 541 ? 103.968 4.419 -216.480 1.00 46.97 541 ARG A CA 1
ATOM 4408 C C . ARG A 1 541 ? 103.289 3.942 -217.781 1.00 46.97 541 ARG A C 1
ATOM 4410 O O . ARG A 1 541 ? 103.689 2.923 -218.331 1.00 46.97 541 ARG A O 1
ATOM 4417 N N . GLN A 1 542 ? 102.251 4.651 -218.247 1.00 41.09 542 GLN A N 1
ATOM 4418 C CA . GLN A 1 542 ? 101.383 4.287 -219.382 1.00 41.09 542 GLN A CA 1
ATOM 4419 C C . GLN A 1 542 ? 100.660 5.531 -219.953 1.00 41.09 542 GLN A C 1
ATOM 4421 O O . GLN A 1 542 ? 99.563 5.849 -219.509 1.00 41.09 542 GLN A O 1
ATOM 4426 N N . ALA A 1 543 ? 101.260 6.226 -220.929 1.00 34.41 543 ALA A N 1
ATOM 4427 C CA . ALA A 1 543 ? 100.578 7.053 -221.947 1.00 34.41 543 ALA A CA 1
ATOM 4428 C C . ALA A 1 543 ? 101.638 7.639 -222.896 1.00 34.41 543 ALA A C 1
ATOM 4430 O O . ALA A 1 543 ? 102.340 8.569 -222.527 1.00 34.41 543 ALA A O 1
ATOM 4431 N N . PHE A 1 544 ? 101.771 7.089 -224.106 1.00 43.59 544 PHE A N 1
ATOM 4432 C CA . PHE A 1 544 ? 103.034 7.073 -224.864 1.00 43.59 544 PHE A CA 1
ATOM 4433 C C . PHE A 1 544 ? 104.000 6.035 -224.234 1.00 43.59 544 PHE A C 1
ATOM 4435 O O . PHE A 1 544 ? 103.608 4.873 -224.260 1.00 43.59 544 PHE A O 1
ATOM 4442 N N . ILE A 1 545 ? 105.181 6.202 -223.623 1.00 33.75 545 ILE A N 1
ATOM 4443 C CA . ILE A 1 545 ? 106.122 7.292 -223.291 1.00 33.75 545 ILE A CA 1
ATOM 4444 C C . ILE A 1 545 ? 105.584 8.467 -222.435 1.00 33.75 545 ILE A C 1
ATOM 4446 O O . ILE A 1 545 ? 105.029 8.163 -221.386 1.00 33.75 545 ILE A O 1
ATOM 4450 N N . ALA A 1 546 ? 105.791 9.749 -222.789 1.00 42.47 546 ALA A N 1
ATOM 4451 C CA . ALA A 1 546 ? 105.548 10.932 -221.936 1.00 42.47 546 ALA A CA 1
ATOM 4452 C C . ALA A 1 546 ? 105.983 10.699 -220.473 1.00 42.47 546 ALA A C 1
ATOM 4454 O O . ALA A 1 546 ? 105.161 10.791 -219.562 1.00 42.47 546 ALA A O 1
ATOM 4455 N N . LEU A 1 547 ? 107.270 10.350 -220.326 1.00 35.94 547 LEU A N 1
ATOM 4456 C CA . LEU A 1 547 ? 107.839 9.372 -219.384 1.00 35.94 547 LEU A CA 1
ATOM 4457 C C . LEU A 1 547 ? 107.292 9.379 -217.939 1.00 35.94 547 LEU A C 1
ATOM 4459 O O . LEU A 1 547 ? 107.029 10.469 -217.369 1.00 35.94 547 LEU A O 1
#

Organism: Gossypium raimondii (NCBI:txid29730)

Foldseek 3Di:
DVVVVVVVVVVVVVVVLVVLVVVLVVVLVVCVVVDDDVVSVVVNVVSVVVSVVVVVVVVVVVVVVVPDPPPPPPPVVVVLDDVVVVVLVVVLVVLVVVLVVVLVVLVVPDDDDVSVVVNVVSVVVNVVVVVVSVVVCVVSVVVVVVVDPDDDDDDDDDDDDDDDDDDDDDDDDDDDDDYYDDDDDDYDDDYDDDDDDDDDYDDDYDDDDDDDYDDDDDDDDDPPPVVVVVVVVVVVVVVVVVVVVVVVVVVVVVVVVVVVVVVVVVVVVVVVVVVVVVVVVVVVVVVVVVVVVVVVVVVVVVVVVVVVVVVVVVVVVVVVVVVVVVVVVVVVVVVVVVVVVVVVVVVVVVVVVVVVVVVVVVVVVVVVVVVVVVVVVVVVVVVVVVVVVVVVVVVVVVVVVVVVVVVVVVVVVVVVVVVVVVVVVVVVVVVVVVVVVVVVVVVVVVVVVVVVVVVVVVVVVVVVVVVVVVVVVVVVVVVVVVVVVVVVVVVVVVVVVVVVVVVVVVVVVVVVVVVVVVVVVVVVVVVVVVVVVVVVVPPPPDDPPPD

Radius of gyration: 118.5 Å; chains: 1; bounding box: 212×53×438 Å